Protein AF-Q4SHT1-F1 (afdb_monomer_lite)

Foldseek 3Di:
DDDDDDDDDDDDDDDDDDDDDDDDDDDDDDDDDDCPVDDPPLFPQLFFDFAQFFAFAEKEFEALPQFFQAAPDLLLLLQWDPVCSVVNPVGHLHHDDPVLSVVLRVQSVVVVVVCVVVNHHYHYFADDNQSDWDDDVADITTAGGRQFVQQAWDGHGLEIEGFLWQDPNCNCSCVRCVVVLVVSVVSPGHYYYDPHDPNHCLQFDRVSVVDDQVSLLVCVVVVHERGDVPDFFGTNLQWGGDRQEIEGEDANTGHPNNLVVVQVVSPPRHHYHYWAWSDRHDDGCLLAWNAHDNLEIEGEPVTHIPPCVVVSVVVVHDYDHADQAPQDPPQQQRAADSSLQRSWRHSHSAEIEGEQRRVSRCVVSVVVNHHYDYGHSSSSNSSYHHPNRSMDRRDGDPPLVVVLVVLLVVVVVLCVVVPHDDDAFADDDQVDWDDDPQDIEGAQDLQFVLLQWDADDLETEGEQWQDPNHRCSVVRCVVVVVVSVVVPGHYYYPDHDRNDPVRPQDGDDPVNLVVVCVVCPPQDDRDDKAWQDPRDDDCQLAKADQAQLEIEGEPVTGIPCVVVSVVLVHDYDYQDQAPDDPPQAQPPEDSSLQRNWDHPDNAEIEGEQRRVRRCVVCVVVNHHYDYGHNSSVCNSPHHPNRRDHPSDDPDDDDDSD

Sequence (657 aa):
MLKVSQKVSRAVTGWALRSISSQAAAYSQSATTPQDGAEPVQQECPVCSYNEWDPLEEVIVGCAENAHVPPLTVEVKAVTYQKYWPFYQKYGGQSFPADHLKKAVAEIEEMCNILRHEGVTVRRPEPIDWSVEYKTPDFTSTGMYAAMPRDILLVVGNEIIEAPMAWRSRFFEYRAYRPMIKEYFRKGAKWTTAPKPTMADELYDQTYMDCQHEDRIAMVSEGNFVTTEHELCFDAADFIRAGKDIFAQRSHVTNLLGIEWMRRHLAPDYNVHTISFKDVNPMHIDGTFNIIGPGLVLSNPDRPCQQQIEMFEKAGWTIVKPPTPLIPDDHPMWLSSNWLSMNVLMLDEERVMVEANETTTQKMFERLGIETIKVNIRHANSLGGGFHCWTTDVRRRADHLKKAVAEIEEMCNILRHEGVTVRRPEPIDWSVEYKTPDFTSTGMYAAMPRDILLVVGNEIIEAPMAWRSRFFEYRAYRPLIKEYFRKGAKWTTAPKPTMADELYDQVTNFMGIEWMRRHLAPDYNVHIISFKDPNPMHIDATFNIIGPGLVLSNPDRPCQQIKMFKKAGWTVVKPPTPLIPDDHPLWMSSKWLSMNVLMLDEKRVMVDANESTIQKMFESLGIKTVKVNIRHANSLGGGFHCWTTDVRRRGTLQSYF

Structure (mmCIF, N/CA/C/O backbone):
data_AF-Q4SHT1-F1
#
_entry.id   AF-Q4SHT1-F1
#
loop_
_atom_site.group_PDB
_atom_site.id
_atom_site.type_symbol
_atom_site.label_atom_id
_atom_site.label_alt_id
_atom_site.label_comp_id
_atom_site.label_asym_id
_atom_site.label_entity_id
_atom_site.label_seq_id
_atom_site.pdbx_PDB_ins_code
_atom_site.Cartn_x
_atom_site.Cartn_y
_atom_site.Cartn_z
_atom_site.occupancy
_atom_site.B_iso_or_equiv
_atom_site.auth_seq_id
_atom_site.auth_comp_id
_atom_site.auth_asym_id
_atom_site.auth_atom_id
_atom_site.pdbx_PDB_model_num
ATOM 1 N N . MET A 1 1 ? -23.239 76.315 0.627 1.00 39.53 1 MET A N 1
ATOM 2 C CA . MET A 1 1 ? -22.282 76.229 -0.506 1.00 39.53 1 MET A CA 1
ATOM 3 C C . MET A 1 1 ? -22.952 75.449 -1.638 1.00 39.53 1 MET A C 1
ATOM 5 O O . MET A 1 1 ? -23.831 74.653 -1.331 1.00 39.53 1 MET A O 1
ATOM 9 N N . LEU A 1 2 ? -22.656 75.731 -2.916 1.00 26.64 2 LEU A N 1
ATOM 10 C CA . LEU A 1 2 ? -23.554 75.384 -4.037 1.00 26.64 2 LEU A CA 1
ATOM 11 C C . LEU A 1 2 ? -22.820 75.048 -5.359 1.00 26.64 2 LEU A C 1
ATOM 13 O O . LEU A 1 2 ? -22.189 75.934 -5.913 1.00 26.64 2 LEU A O 1
ATOM 17 N N . LYS A 1 3 ? -23.050 73.819 -5.869 1.00 30.06 3 LYS A N 1
ATOM 18 C CA . LYS A 1 3 ? -23.143 73.355 -7.288 1.00 30.06 3 LYS A CA 1
ATOM 19 C C . LYS A 1 3 ? -22.035 73.669 -8.339 1.00 30.06 3 LYS A C 1
ATOM 21 O O . LYS A 1 3 ? -21.203 74.541 -8.175 1.00 30.06 3 LYS A O 1
ATOM 26 N N . VAL A 1 4 ? -22.180 72.976 -9.492 1.00 29.19 4 VAL A N 1
ATOM 27 C CA . VAL A 1 4 ? -21.547 73.172 -10.832 1.00 29.19 4 VAL A CA 1
ATOM 28 C C . VAL A 1 4 ? -20.177 72.471 -11.022 1.00 29.19 4 VAL A C 1
ATOM 30 O O . VAL A 1 4 ? -19.165 72.986 -10.585 1.00 29.19 4 VAL A O 1
ATOM 33 N N . SER A 1 5 ? -20.137 71.238 -11.574 1.00 28.72 5 SER A N 1
ATOM 34 C CA . SER A 1 5 ? -19.848 70.876 -13.004 1.00 28.72 5 SER A CA 1
ATOM 35 C C . SER A 1 5 ? -18.317 70.667 -13.264 1.00 28.72 5 SER A C 1
ATOM 37 O O . SER A 1 5 ? -17.541 71.065 -12.414 1.00 28.72 5 SER A O 1
ATOM 39 N N . GLN A 1 6 ? -17.763 70.021 -14.315 1.00 30.59 6 GLN A N 1
ATOM 40 C CA . GLN A 1 6 ? -18.250 69.729 -15.678 1.00 30.59 6 GLN A CA 1
ATOM 41 C C . GLN A 1 6 ? -17.348 68.716 -16.484 1.00 30.59 6 GLN A C 1
ATOM 43 O O . GLN A 1 6 ? -16.141 68.899 -16.466 1.00 30.59 6 GLN A O 1
ATOM 48 N N . LYS A 1 7 ? -17.934 67.806 -17.315 1.00 28.64 7 LYS A N 1
ATOM 49 C CA . LYS A 1 7 ? -17.398 67.179 -18.591 1.00 28.64 7 LYS A CA 1
ATOM 50 C C . LYS A 1 7 ? -16.118 66.267 -18.579 1.00 28.64 7 LYS A C 1
ATOM 52 O O . LYS A 1 7 ? -15.346 66.346 -17.642 1.00 28.64 7 LYS A O 1
ATOM 57 N N . VAL A 1 8 ? -15.776 65.426 -19.597 1.00 29.17 8 VAL A N 1
ATOM 58 C CA . VAL A 1 8 ? -16.506 64.693 -20.697 1.00 29.17 8 VAL A CA 1
ATOM 59 C C . VAL A 1 8 ? -15.578 63.734 -21.509 1.00 29.17 8 VAL A C 1
ATOM 61 O O . VAL A 1 8 ? -14.387 64.002 -21.565 1.00 29.17 8 VAL A O 1
ATOM 64 N N . SER A 1 9 ? -16.148 62.765 -22.273 1.00 26.89 9 SER A N 1
ATOM 65 C CA . SER A 1 9 ? -15.597 62.133 -23.524 1.00 26.89 9 SER A CA 1
ATOM 66 C C . SER A 1 9 ? -14.422 61.130 -23.375 1.00 26.89 9 SER A C 1
ATOM 68 O O . SER A 1 9 ? -13.566 61.360 -22.538 1.00 26.89 9 SER A O 1
ATOM 70 N N . ARG A 1 10 ? -14.212 60.042 -24.155 1.00 29.28 10 ARG A N 1
ATOM 71 C CA . ARG A 1 10 ? -14.902 59.191 -25.192 1.00 29.28 10 ARG A CA 1
ATOM 72 C C . ARG A 1 10 ? -13.999 57.928 -25.384 1.00 29.28 10 ARG A C 1
ATOM 74 O O . ARG A 1 10 ? -12.852 57.995 -24.966 1.00 29.28 10 ARG A O 1
ATOM 81 N N . ALA A 1 11 ? -14.315 56.802 -26.043 1.00 27.77 11 ALA A N 1
ATOM 82 C CA . ALA A 1 11 ? -15.523 56.144 -26.596 1.00 27.77 11 ALA A CA 1
ATOM 83 C C . ALA A 1 11 ? -15.229 54.596 -26.572 1.00 27.77 11 ALA A C 1
ATOM 85 O O . ALA A 1 11 ? -14.772 54.178 -25.519 1.00 27.77 11 ALA A O 1
ATOM 86 N N . VAL A 1 12 ? -15.405 53.653 -27.526 1.00 28.02 12 VAL A N 1
ATOM 87 C CA . VAL A 1 12 ? -15.886 53.538 -28.931 1.00 28.02 12 VAL A CA 1
ATOM 88 C C . VAL A 1 12 ? -16.446 52.101 -29.131 1.00 28.02 12 VAL A C 1
ATOM 90 O O . VAL A 1 12 ? -15.746 51.165 -28.780 1.00 28.02 12 VAL A O 1
ATOM 93 N N . THR A 1 13 ? -17.641 51.940 -29.737 1.00 28.95 13 THR A N 1
ATOM 94 C CA . THR A 1 13 ? -18.278 50.688 -30.278 1.00 28.95 13 THR A CA 1
ATOM 95 C C . THR A 1 13 ? -18.380 49.402 -29.413 1.00 28.95 13 THR A C 1
ATOM 97 O O . THR A 1 13 ? -17.469 49.046 -28.690 1.00 28.95 13 THR A O 1
ATOM 100 N N . GLY A 1 14 ? -19.440 48.583 -29.509 1.00 25.70 14 GLY A N 1
ATOM 101 C CA . GLY A 1 14 ? -20.730 48.790 -30.187 1.00 25.70 14 GLY A CA 1
ATOM 102 C C . GLY A 1 14 ? -21.497 47.502 -30.551 1.00 25.70 14 GLY A C 1
ATOM 103 O O . GLY A 1 14 ? -20.909 46.599 -31.124 1.00 25.70 14 GLY A O 1
ATOM 104 N N . TRP A 1 15 ? -22.824 47.527 -30.331 1.00 23.81 15 TRP A N 1
ATOM 105 C CA . TRP A 1 15 ? -23.885 46.698 -30.957 1.00 23.81 15 TRP A CA 1
ATOM 106 C C . TRP A 1 15 ? -23.901 45.167 -30.675 1.00 23.81 15 TRP A C 1
ATOM 108 O O . TRP A 1 15 ? -22.867 44.560 -30.454 1.00 23.81 15 TRP A O 1
ATOM 118 N N . ALA A 1 16 ? -25.017 44.429 -30.817 1.00 26.12 16 ALA A N 1
ATOM 119 C CA . ALA A 1 16 ? -26.395 44.564 -30.288 1.00 26.12 16 ALA A CA 1
ATOM 120 C C . ALA A 1 16 ? -27.320 43.496 -30.930 1.00 26.12 16 ALA A C 1
ATOM 122 O O . ALA A 1 16 ? -27.457 43.492 -32.147 1.00 26.12 16 ALA A O 1
ATOM 123 N N . LEU A 1 17 ? -28.034 42.686 -30.132 1.00 26.00 17 LEU A N 1
ATOM 124 C CA . LEU A 1 17 ? -29.238 41.902 -30.502 1.00 26.00 17 LEU A CA 1
ATOM 125 C C . LEU A 1 17 ? -29.950 41.514 -29.184 1.00 26.00 17 LEU A C 1
ATOM 127 O O . LEU A 1 17 ? -29.351 40.856 -28.346 1.00 26.00 17 LEU A O 1
ATOM 131 N N . ARG A 1 18 ? -31.080 42.129 -28.804 1.00 25.56 18 ARG A N 1
ATOM 132 C CA . ARG A 1 18 ? -32.473 41.955 -29.285 1.00 25.56 18 ARG A CA 1
ATOM 133 C C . ARG A 1 18 ? -33.123 40.623 -28.880 1.00 25.56 18 ARG A C 1
ATOM 135 O O . ARG A 1 18 ? -32.848 39.585 -29.465 1.00 25.56 18 ARG A O 1
ATOM 142 N N . SER A 1 19 ? -34.069 40.719 -27.948 1.00 30.50 19 SER A N 1
ATOM 143 C CA . SER A 1 19 ? -35.105 39.727 -27.640 1.00 30.50 19 SER A CA 1
ATOM 144 C C . SER A 1 19 ? -36.434 40.073 -28.334 1.00 30.50 19 SER A C 1
ATOM 146 O O . SER A 1 19 ? -36.626 41.224 -28.723 1.00 30.50 19 SER A O 1
ATOM 148 N N . ILE A 1 20 ? -37.319 39.073 -28.478 1.00 27.19 20 ILE A N 1
ATOM 149 C CA . ILE A 1 20 ? -38.789 39.081 -28.720 1.00 27.19 20 ILE A CA 1
ATOM 150 C C . ILE A 1 20 ? -39.140 37.593 -29.003 1.00 27.19 20 ILE A C 1
ATOM 152 O O . ILE A 1 20 ? -38.458 36.968 -29.805 1.00 27.19 20 ILE A O 1
ATOM 156 N N . SER A 1 21 ? -39.939 36.884 -28.188 1.00 26.69 21 SER A N 1
ATOM 157 C CA . SER A 1 21 ? -41.417 36.927 -28.086 1.00 26.69 21 SER A CA 1
ATOM 158 C C . SER A 1 21 ? -42.109 36.505 -29.400 1.00 26.69 21 SER A C 1
ATOM 160 O O . SER A 1 21 ? -41.773 37.028 -30.450 1.00 26.69 21 SER A O 1
ATOM 162 N N . SER A 1 22 ? -43.096 35.604 -29.452 1.00 27.53 22 SER A N 1
ATOM 163 C CA . SER A 1 22 ? -43.749 34.735 -28.450 1.00 27.53 22 SER A CA 1
ATOM 164 C C . SER A 1 22 ? -44.587 33.671 -29.188 1.00 27.53 22 SER A C 1
ATOM 166 O O . SER A 1 22 ? -44.797 33.813 -30.389 1.00 27.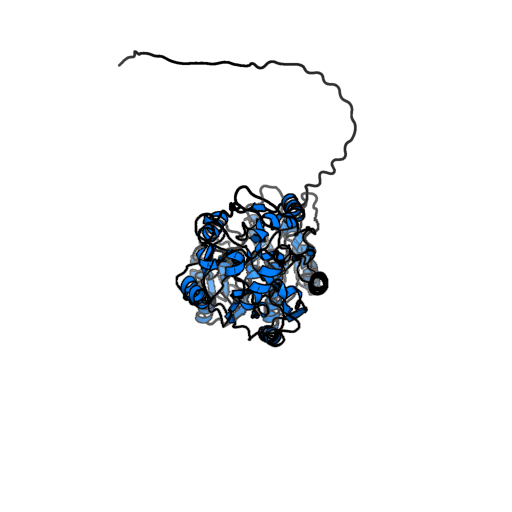53 22 SER A O 1
ATOM 168 N N . GLN A 1 23 ? -45.113 32.660 -28.482 1.00 26.78 23 GLN A N 1
ATOM 169 C CA . GLN A 1 23 ? -46.549 32.297 -28.478 1.00 26.78 23 GLN A CA 1
ATOM 170 C C . GLN A 1 23 ? -46.803 31.073 -27.582 1.00 26.78 23 GLN A C 1
ATOM 172 O O . GLN A 1 23 ? -45.878 30.336 -27.250 1.00 26.78 23 GLN A O 1
ATOM 177 N N . ALA A 1 24 ? -48.057 30.880 -27.168 1.00 30.06 24 ALA A N 1
ATOM 178 C CA . ALA A 1 24 ? -48.489 29.764 -26.333 1.00 30.06 24 ALA A CA 1
ATOM 179 C C . ALA A 1 24 ? -49.695 29.056 -26.960 1.00 30.06 24 ALA A C 1
ATOM 181 O O . ALA A 1 24 ? -50.610 29.708 -27.459 1.00 30.06 24 ALA A O 1
ATOM 182 N N . ALA A 1 25 ? -49.714 27.729 -26.868 1.00 27.02 25 ALA A N 1
ATOM 183 C CA . ALA A 1 25 ? -50.887 26.898 -27.095 1.00 27.02 25 ALA A CA 1
ATOM 184 C C . ALA A 1 25 ? -50.797 25.691 -26.156 1.00 27.02 25 ALA A C 1
ATOM 186 O O . ALA A 1 25 ? -49.750 25.053 -26.070 1.00 27.02 25 ALA A O 1
ATOM 187 N N . ALA A 1 26 ? -51.879 25.393 -25.439 1.00 32.94 26 ALA A N 1
ATOM 188 C CA . ALA A 1 26 ? -51.956 24.257 -24.531 1.00 32.94 26 ALA A CA 1
ATOM 189 C C . ALA A 1 26 ? -53.084 23.326 -24.974 1.00 32.94 26 ALA A C 1
ATOM 191 O O . ALA A 1 26 ? -54.206 23.784 -25.164 1.00 32.94 26 ALA A O 1
ATOM 192 N N . TYR A 1 27 ? -52.790 22.032 -25.079 1.00 24.11 27 TYR A N 1
ATOM 193 C CA . TYR A 1 27 ? -53.777 20.958 -24.998 1.00 24.11 27 TYR A CA 1
ATOM 194 C C . TYR A 1 27 ? -53.119 19.721 -24.390 1.00 24.11 27 TYR A C 1
ATOM 196 O O . TYR A 1 27 ? -51.924 19.490 -24.569 1.00 24.11 27 TYR A O 1
ATOM 204 N N . SER A 1 28 ? -53.892 18.957 -23.625 1.00 29.14 28 SER A N 1
ATOM 205 C CA . SER A 1 28 ? -53.423 17.813 -22.848 1.00 29.14 28 SER A CA 1
ATOM 206 C C . SER A 1 28 ? -53.839 16.485 -23.476 1.00 29.14 28 SER A C 1
ATOM 208 O O . SER A 1 28 ? -54.955 16.358 -23.974 1.00 29.14 28 SER A O 1
ATOM 210 N N . GLN A 1 29 ? -52.977 15.472 -23.358 1.00 25.88 29 GLN A N 1
ATOM 211 C CA . GLN A 1 29 ? -53.379 14.081 -23.123 1.00 25.88 29 GLN A CA 1
ATOM 212 C C . GLN A 1 29 ? -52.194 13.249 -22.608 1.00 25.88 29 GLN A C 1
ATOM 214 O O . GLN A 1 29 ? -51.040 13.658 -22.711 1.00 25.88 29 GLN A O 1
ATOM 219 N N . SER A 1 30 ? -52.500 12.124 -21.964 1.00 31.44 30 SER A N 1
ATOM 220 C CA . SER A 1 30 ? -51.576 11.358 -21.121 1.00 31.44 30 SER A CA 1
ATOM 221 C C . SER A 1 30 ? -51.024 10.105 -21.801 1.00 31.44 30 SER A C 1
ATOM 223 O O . SER A 1 30 ? -51.802 9.305 -22.321 1.00 31.44 30 SER A O 1
ATOM 225 N N . ALA A 1 31 ? -49.723 9.855 -21.653 1.00 24.23 31 ALA A N 1
ATOM 226 C CA . ALA A 1 31 ? -49.126 8.527 -21.797 1.00 24.23 31 ALA A CA 1
ATOM 227 C C . ALA A 1 31 ? -48.025 8.335 -20.739 1.00 24.23 31 ALA A C 1
ATOM 229 O O . ALA A 1 31 ? -47.281 9.262 -20.431 1.00 24.23 31 ALA A O 1
ATOM 230 N N . THR A 1 32 ? -47.980 7.147 -20.143 1.00 30.44 32 THR A N 1
ATOM 231 C CA . THR A 1 32 ? -47.138 6.784 -18.992 1.00 30.44 32 THR A CA 1
ATOM 232 C C . THR A 1 32 ? -45.660 6.598 -19.336 1.00 30.44 32 THR A C 1
ATOM 234 O O . THR A 1 32 ? -45.346 5.904 -20.302 1.00 30.44 32 THR A O 1
ATOM 237 N N . THR A 1 33 ? -44.778 7.041 -18.438 1.00 25.72 33 THR A N 1
ATOM 238 C CA . THR A 1 33 ? -43.377 6.592 -18.351 1.00 25.72 33 THR A CA 1
ATOM 239 C C . THR A 1 33 ? -43.114 6.104 -16.919 1.00 25.72 33 THR A C 1
ATOM 241 O O . THR A 1 33 ? -43.527 6.803 -15.991 1.00 25.72 33 THR A O 1
ATOM 244 N N . PRO A 1 34 ? -42.459 4.949 -16.687 1.00 28.19 34 PRO A N 1
ATOM 245 C CA . PRO A 1 34 ? -42.097 4.523 -15.335 1.00 28.19 34 PRO A CA 1
ATOM 246 C C . PRO A 1 34 ? -41.044 5.457 -14.727 1.00 28.19 34 PRO A C 1
ATOM 248 O O . PRO A 1 34 ? -40.026 5.734 -15.361 1.00 28.19 34 PRO A O 1
ATOM 251 N N . GLN A 1 35 ? -41.260 5.912 -13.492 1.00 29.83 35 GLN A N 1
ATOM 252 C CA . GLN A 1 35 ? -40.208 6.538 -12.687 1.00 29.83 35 GLN A CA 1
ATOM 253 C C . GLN A 1 35 ? -39.487 5.475 -11.851 1.00 29.83 35 GLN A C 1
ATOM 255 O O . GLN A 1 35 ? -39.611 5.459 -10.628 1.00 29.83 35 GLN A O 1
ATOM 260 N N . ASP A 1 36 ? -38.678 4.634 -12.500 1.00 33.38 36 ASP A N 1
ATOM 261 C CA . ASP A 1 36 ? -37.619 3.882 -11.811 1.00 33.38 36 ASP A CA 1
ATOM 262 C C . ASP A 1 36 ? -36.454 4.836 -11.491 1.00 33.38 36 ASP A C 1
ATOM 264 O O . ASP A 1 36 ? -35.340 4.734 -12.000 1.00 33.38 36 ASP A O 1
ATOM 268 N N . GLY A 1 37 ? -36.760 5.835 -10.660 1.00 31.06 37 GLY A N 1
ATOM 269 C CA . GLY A 1 37 ? -35.843 6.855 -10.162 1.00 31.06 37 GLY A CA 1
ATOM 270 C C . GLY A 1 37 ? -35.002 6.343 -8.999 1.00 31.06 37 GLY A C 1
ATOM 271 O O . GLY A 1 37 ? -34.967 6.977 -7.949 1.00 31.06 37 GLY A O 1
ATOM 272 N N . ALA A 1 38 ? -34.353 5.190 -9.168 1.00 30.11 38 ALA A N 1
ATOM 273 C CA . ALA A 1 38 ? -33.286 4.787 -8.266 1.00 30.11 38 ALA A CA 1
ATOM 274 C C . ALA A 1 38 ? -32.095 5.728 -8.493 1.00 30.11 38 ALA A C 1
ATOM 276 O O . ALA A 1 38 ? -31.523 5.749 -9.586 1.00 30.11 38 ALA A O 1
ATOM 277 N N . GLU A 1 39 ? -31.724 6.516 -7.482 1.00 30.53 39 GLU A N 1
ATOM 278 C CA . GLU A 1 39 ? -30.455 7.242 -7.530 1.00 30.53 39 GLU A CA 1
ATOM 279 C C . GLU A 1 39 ? -29.313 6.226 -7.698 1.00 30.53 39 GLU A C 1
ATOM 281 O O . GLU A 1 39 ? -29.343 5.161 -7.069 1.00 30.53 39 GLU A O 1
ATOM 286 N N . PRO A 1 40 ? -28.320 6.496 -8.566 1.00 30.58 40 PRO A N 1
ATOM 287 C CA . PRO A 1 40 ? -27.229 5.562 -8.778 1.00 30.58 40 PRO A CA 1
ATOM 288 C C . PRO A 1 40 ? -26.440 5.424 -7.477 1.00 30.58 40 PRO A C 1
ATOM 290 O O . PRO A 1 40 ? -25.770 6.367 -7.054 1.00 30.58 40 PRO A O 1
ATOM 293 N N . VAL A 1 41 ? -26.520 4.238 -6.859 1.00 33.50 41 VAL A N 1
ATOM 294 C CA . VAL A 1 41 ? -25.712 3.859 -5.692 1.00 33.50 41 VAL A CA 1
ATOM 295 C C . VAL A 1 41 ? -24.272 4.264 -5.975 1.00 33.50 41 VAL A C 1
ATOM 297 O O . VAL A 1 41 ? -23.710 3.853 -6.992 1.00 33.50 41 VAL A O 1
ATOM 300 N N . GLN A 1 42 ? -23.716 5.116 -5.112 1.00 38.38 42 GLN A N 1
ATOM 301 C CA . GLN A 1 42 ? -22.453 5.802 -5.354 1.00 38.38 42 GLN A CA 1
ATOM 302 C C . GLN A 1 42 ? -21.312 4.780 -5.412 1.00 38.38 42 GLN A C 1
ATOM 304 O O . GLN A 1 42 ? -20.769 4.375 -4.388 1.00 38.38 42 GLN A O 1
ATOM 309 N N . GLN A 1 43 ? -21.011 4.312 -6.625 1.00 51.31 43 GLN A N 1
ATOM 310 C CA . GLN A 1 43 ? -20.100 3.199 -6.849 1.00 51.31 43 GLN A CA 1
ATOM 311 C C . GLN A 1 43 ? -18.699 3.581 -6.372 1.00 51.31 43 GLN A C 1
ATOM 313 O O . GLN A 1 43 ? -18.127 4.562 -6.850 1.00 51.31 43 GLN A O 1
ATOM 318 N N . GLU A 1 44 ? -18.161 2.809 -5.426 1.00 74.69 44 GLU A N 1
ATOM 319 C CA . GLU A 1 44 ? -16.820 3.043 -4.898 1.00 74.69 44 GLU A CA 1
ATOM 320 C C . GLU A 1 44 ? -15.788 3.014 -6.029 1.00 74.69 44 GLU A C 1
ATOM 322 O O . GLU A 1 44 ? -15.854 2.194 -6.952 1.00 74.69 44 GLU A O 1
ATOM 327 N N . CYS A 1 45 ? -14.836 3.946 -5.965 1.00 88.62 45 CYS A N 1
ATOM 328 C CA . CYS A 1 45 ? -13.813 4.083 -6.987 1.00 88.62 45 CYS A CA 1
ATOM 329 C C . CYS A 1 45 ? -12.973 2.793 -7.053 1.00 88.62 45 CYS A C 1
ATOM 331 O O . CYS A 1 45 ? -12.406 2.387 -6.037 1.00 88.62 45 CYS A O 1
ATOM 333 N N . PRO A 1 46 ? -12.836 2.146 -8.228 1.00 91.75 46 PRO A N 1
ATOM 334 C CA . PRO A 1 46 ? -12.120 0.875 -8.338 1.00 91.75 46 PRO A CA 1
ATOM 335 C C . PRO A 1 46 ? -10.613 1.022 -8.104 1.00 91.75 46 PRO A C 1
ATOM 337 O O . PRO A 1 46 ? -9.958 0.019 -7.840 1.00 91.75 46 PRO A O 1
ATOM 340 N N . VAL A 1 47 ? -10.083 2.246 -8.200 1.00 97.25 47 VAL A N 1
ATOM 341 C CA . VAL A 1 47 ? -8.709 2.615 -7.844 1.00 97.25 47 VAL A CA 1
ATOM 342 C C . VAL A 1 47 ? -8.725 3.194 -6.432 1.00 97.25 47 VAL A C 1
ATOM 344 O O . VAL A 1 47 ? -9.380 4.211 -6.202 1.00 97.25 47 VAL A O 1
ATOM 347 N N . CYS A 1 48 ? -8.032 2.552 -5.493 1.00 95.81 48 CYS A N 1
ATOM 348 C CA . CYS A 1 48 ? -7.854 3.047 -4.127 1.00 95.81 48 CYS A CA 1
ATOM 349 C C . CYS A 1 48 ? -6.670 2.325 -3.460 1.00 95.81 48 CYS A C 1
ATOM 351 O O . CYS A 1 48 ? -6.840 1.223 -2.944 1.00 95.81 48 CYS A O 1
ATOM 353 N N . SER A 1 49 ? -5.461 2.892 -3.496 1.00 97.12 49 SER A N 1
ATOM 354 C CA . SER A 1 49 ? -4.294 2.314 -2.804 1.00 97.12 49 SER A CA 1
ATOM 355 C C . SER A 1 49 ? -3.349 3.398 -2.272 1.00 97.12 49 SER A C 1
ATOM 357 O O . SER A 1 49 ? -2.996 4.333 -2.990 1.00 97.12 49 SER A O 1
ATOM 359 N N . TYR A 1 50 ? -2.945 3.275 -1.003 1.00 95.75 50 TYR A N 1
ATOM 360 C CA . TYR A 1 50 ? -2.171 4.289 -0.264 1.00 95.75 50 TYR A CA 1
ATOM 361 C C . TYR A 1 50 ? -0.780 3.812 0.191 1.00 95.75 50 TYR A C 1
ATOM 363 O O . TYR A 1 50 ? 0.051 4.624 0.591 1.00 95.75 50 TYR A O 1
ATOM 371 N N . ASN A 1 51 ? -0.524 2.507 0.190 1.00 97.25 51 ASN A N 1
ATOM 372 C CA . ASN A 1 51 ? 0.697 1.881 0.697 1.00 97.25 51 ASN A CA 1
ATOM 373 C C . ASN A 1 51 ? 0.881 0.507 0.034 1.00 97.25 51 ASN A C 1
ATOM 375 O O . ASN A 1 51 ? 0.003 0.054 -0.697 1.00 97.25 51 ASN A O 1
ATOM 379 N N . GLU A 1 52 ? 2.002 -0.163 0.293 1.00 98.31 52 GLU A N 1
ATOM 380 C CA . GLU A 1 52 ? 2.319 -1.441 -0.358 1.00 98.31 52 GLU A CA 1
ATOM 381 C C . GLU A 1 52 ? 1.771 -2.694 0.366 1.00 98.31 52 GLU A C 1
ATOM 383 O O . GLU A 1 52 ? 2.044 -3.803 -0.091 1.00 98.31 52 GLU A O 1
ATOM 388 N N . TRP A 1 53 ? 1.018 -2.566 1.472 1.00 97.62 53 TRP A N 1
ATOM 389 C CA . TRP A 1 53 ? 0.720 -3.690 2.386 1.00 97.62 53 TRP A CA 1
ATOM 390 C C . TRP A 1 53 ? -0.732 -3.826 2.876 1.00 97.62 53 TRP A C 1
ATOM 392 O O . TRP A 1 53 ? -1.065 -4.864 3.439 1.00 97.62 53 TRP A O 1
ATOM 402 N N . ASP A 1 54 ? -1.618 -2.840 2.698 1.00 95.44 54 ASP A N 1
ATOM 403 C CA . ASP A 1 54 ? -3.041 -3.010 3.032 1.00 95.44 54 ASP A CA 1
ATOM 404 C C . ASP A 1 54 ? -3.663 -4.145 2.177 1.00 95.44 54 ASP A C 1
ATOM 406 O O . ASP A 1 54 ? -3.248 -4.339 1.028 1.00 95.44 54 ASP A O 1
ATOM 410 N N . PRO A 1 55 ? -4.669 -4.886 2.680 1.00 96.25 55 PRO A N 1
ATOM 411 C CA . PRO A 1 55 ? -5.276 -6.022 1.986 1.00 96.25 55 PRO A CA 1
ATOM 412 C C . PRO A 1 55 ? -5.670 -5.784 0.520 1.00 96.25 55 PRO A C 1
ATOM 414 O O . PRO A 1 55 ? -6.595 -5.028 0.220 1.00 96.25 55 PRO A O 1
ATOM 417 N N . LEU A 1 56 ? -4.979 -6.478 -0.384 1.00 98.44 56 LEU A N 1
ATOM 418 C CA . LEU A 1 56 ? -5.063 -6.364 -1.838 1.00 98.44 56 LEU A CA 1
ATOM 419 C C . LEU A 1 56 ? -6.390 -6.906 -2.397 1.00 98.44 56 LEU A C 1
ATOM 421 O O . LEU A 1 56 ? -6.819 -8.004 -2.050 1.00 98.44 56 LEU A O 1
ATOM 425 N N . GLU A 1 57 ? -7.020 -6.152 -3.303 1.00 97.69 57 GLU A N 1
ATOM 426 C CA . GLU A 1 57 ? -8.302 -6.513 -3.932 1.00 97.69 57 GLU A CA 1
ATOM 427 C C . GLU A 1 57 ? -8.284 -6.486 -5.466 1.00 97.69 57 GLU A C 1
ATOM 429 O O . GLU A 1 57 ? -8.982 -7.279 -6.099 1.00 97.69 57 GLU A O 1
ATOM 434 N N . GLU A 1 58 ? -7.515 -5.585 -6.085 1.00 98.69 58 GLU A N 1
ATOM 435 C CA . GLU A 1 58 ? -7.337 -5.536 -7.542 1.00 98.69 58 GLU A CA 1
ATOM 436 C C . GLU A 1 58 ? -5.899 -5.157 -7.901 1.00 98.69 58 GLU A C 1
ATOM 438 O O . GLU A 1 58 ? -5.320 -4.240 -7.315 1.00 98.69 58 GLU A O 1
ATOM 443 N N . VAL A 1 59 ? -5.323 -5.877 -8.866 1.00 98.88 59 VAL A N 1
ATOM 444 C CA . VAL A 1 59 ? -3.916 -5.775 -9.266 1.00 98.88 59 VAL A CA 1
ATOM 445 C C . VAL A 1 59 ? -3.772 -5.926 -10.780 1.00 98.88 59 VAL A C 1
ATOM 447 O O . VAL A 1 59 ? -4.424 -6.766 -11.404 1.00 98.88 59 VAL A O 1
ATOM 450 N N . ILE A 1 60 ? -2.902 -5.119 -11.380 1.00 98.88 60 ILE A N 1
ATOM 451 C CA . ILE A 1 60 ? -2.420 -5.304 -12.751 1.00 98.88 60 ILE A CA 1
ATOM 452 C C . ILE A 1 60 ? -1.193 -6.204 -12.676 1.00 98.88 60 ILE A C 1
ATOM 454 O O . ILE A 1 60 ? -0.281 -5.892 -11.920 1.00 98.88 60 ILE A O 1
ATOM 458 N N . VAL A 1 61 ? -1.152 -7.279 -13.461 1.00 98.88 61 VAL A N 1
ATOM 459 C CA . VAL A 1 61 ? 0.032 -8.130 -13.660 1.00 98.88 61 VAL A CA 1
ATOM 460 C C . VAL A 1 61 ? 0.505 -7.963 -15.106 1.00 98.88 61 VAL A C 1
ATOM 462 O O . VAL A 1 61 ? -0.322 -7.850 -16.012 1.00 98.88 61 VAL A O 1
ATOM 465 N N . GLY A 1 62 ? 1.816 -7.918 -15.337 1.00 98.38 62 GLY A N 1
ATOM 466 C CA . GLY A 1 62 ? 2.388 -7.729 -16.674 1.00 98.38 62 GLY A CA 1
ATOM 467 C C . GLY A 1 62 ? 2.188 -8.889 -17.660 1.00 98.38 62 GLY A C 1
ATOM 468 O O . GLY A 1 62 ? 1.551 -9.904 -17.369 1.00 98.38 62 GLY A O 1
ATOM 469 N N . CYS A 1 63 ? 2.760 -8.725 -18.853 1.00 96.12 63 CYS A N 1
ATOM 470 C CA . CYS A 1 63 ? 2.778 -9.705 -19.943 1.00 96.12 63 CYS A CA 1
ATOM 471 C C . CYS A 1 63 ? 4.201 -9.835 -20.519 1.00 96.12 63 CYS A C 1
ATOM 473 O O . CYS A 1 63 ? 4.870 -8.831 -20.774 1.00 96.12 63 CYS A O 1
ATOM 475 N N . ALA A 1 64 ? 4.662 -11.073 -20.728 1.00 95.94 64 ALA A N 1
ATOM 476 C CA . ALA A 1 64 ? 5.982 -11.390 -21.297 1.00 95.94 64 ALA A CA 1
ATOM 477 C C . ALA A 1 64 ? 5.941 -11.555 -22.833 1.00 95.94 64 ALA A C 1
ATOM 479 O O . ALA A 1 64 ? 6.973 -11.664 -23.500 1.00 95.94 64 ALA A O 1
ATOM 480 N N . GLU A 1 65 ? 4.735 -11.598 -23.392 1.00 93.38 65 GLU A N 1
ATOM 481 C CA . GLU A 1 65 ? 4.428 -11.763 -24.802 1.00 93.38 65 GLU A CA 1
ATOM 482 C C . GLU A 1 65 ? 5.083 -10.677 -25.661 1.00 93.38 65 GLU A C 1
ATOM 484 O O . GLU A 1 65 ? 5.041 -9.485 -25.353 1.00 93.38 65 GLU A O 1
ATOM 489 N N . ASN A 1 66 ? 5.671 -11.109 -26.779 1.00 94.25 66 ASN A N 1
ATOM 490 C CA . ASN A 1 66 ? 6.355 -10.264 -27.757 1.00 94.25 66 ASN A CA 1
ATOM 491 C C . ASN A 1 66 ? 7.485 -9.387 -27.183 1.00 94.25 66 ASN A C 1
ATOM 493 O O . ASN A 1 66 ? 7.866 -8.424 -27.844 1.00 94.25 66 ASN A O 1
ATOM 497 N N . ALA A 1 67 ? 8.030 -9.670 -25.995 1.00 97.38 67 ALA A N 1
ATOM 498 C CA . ALA A 1 67 ? 9.091 -8.846 -25.414 1.00 97.38 67 ALA A CA 1
ATOM 499 C C . ALA A 1 67 ? 10.318 -8.750 -26.345 1.00 97.38 67 ALA A C 1
ATOM 501 O O . ALA A 1 67 ? 10.805 -9.757 -26.877 1.00 97.38 67 ALA A O 1
ATOM 502 N N . HIS A 1 68 ? 10.816 -7.528 -26.530 1.00 97.44 68 HIS A N 1
ATOM 503 C CA . HIS A 1 68 ? 11.953 -7.179 -27.376 1.00 97.44 68 HIS A CA 1
ATOM 504 C C . HIS A 1 68 ? 13.122 -6.641 -26.558 1.00 97.44 68 HIS A C 1
ATOM 506 O O . HIS A 1 68 ? 12.953 -5.888 -25.598 1.00 97.44 68 HIS A O 1
ATOM 512 N N . VAL A 1 69 ? 14.326 -7.050 -26.955 1.00 98.50 69 VAL A N 1
ATOM 513 C CA . VAL A 1 69 ? 15.578 -6.554 -26.396 1.00 98.50 69 VAL A CA 1
ATOM 514 C C . VAL A 1 69 ? 15.728 -5.097 -26.845 1.00 98.50 69 VAL A C 1
ATOM 516 O O . VAL A 1 69 ? 15.750 -4.845 -28.054 1.00 98.50 69 VAL A O 1
ATOM 519 N N . PRO A 1 70 ? 15.831 -4.122 -25.926 1.00 97.81 70 PRO A N 1
ATOM 520 C CA . PRO A 1 70 ? 16.011 -2.729 -26.310 1.00 97.81 70 PRO A CA 1
ATOM 521 C C . PRO A 1 70 ? 17.346 -2.542 -27.059 1.00 97.81 70 PRO A C 1
ATOM 523 O O . PRO A 1 70 ? 18.323 -3.236 -26.752 1.00 97.81 70 PRO A O 1
ATOM 526 N N . PRO A 1 71 ? 17.427 -1.613 -28.030 1.00 97.69 71 PRO A N 1
ATOM 527 C CA . PRO A 1 71 ? 18.698 -1.198 -28.619 1.00 97.69 71 PRO A CA 1
ATOM 528 C C . PRO A 1 71 ? 19.702 -0.766 -27.539 1.00 97.69 71 PRO A C 1
ATOM 530 O O . PRO A 1 71 ? 19.309 -0.180 -26.533 1.00 97.69 71 PRO A O 1
ATOM 533 N N . LEU A 1 72 ? 21.001 -1.028 -27.737 1.00 96.56 72 LEU A N 1
ATOM 534 C CA . LEU A 1 72 ? 22.042 -0.649 -26.771 1.00 96.56 72 LEU A CA 1
ATOM 535 C C . LEU A 1 72 ? 22.400 0.845 -26.879 1.00 96.56 72 LEU A C 1
ATOM 537 O O . LEU A 1 72 ? 23.478 1.211 -27.347 1.00 96.56 72 LEU A O 1
ATOM 541 N N . THR A 1 73 ? 21.466 1.697 -26.466 1.00 96.62 73 THR A N 1
ATOM 542 C CA . THR A 1 73 ? 21.652 3.139 -26.261 1.00 96.62 73 THR A CA 1
ATOM 543 C C . THR A 1 73 ? 22.338 3.423 -24.916 1.00 96.62 73 THR A C 1
ATOM 545 O O . THR A 1 73 ? 22.581 2.508 -24.122 1.00 96.62 73 THR A O 1
ATOM 548 N N . VAL A 1 74 ? 22.717 4.680 -24.664 1.00 95.94 74 VAL A N 1
ATOM 549 C CA . VAL A 1 74 ? 23.539 5.053 -23.498 1.00 95.94 74 VAL A CA 1
ATOM 550 C C . VAL A 1 74 ? 22.824 4.795 -22.167 1.00 95.94 74 VAL A C 1
ATOM 552 O O . VAL A 1 74 ? 23.439 4.276 -21.237 1.00 95.94 74 VAL A O 1
ATOM 555 N N . GLU A 1 75 ? 21.516 5.045 -22.092 1.00 95.94 75 GLU A N 1
ATOM 556 C CA . GLU A 1 75 ? 20.685 4.813 -20.909 1.00 95.94 75 GLU A CA 1
ATOM 557 C C . GLU A 1 75 ? 20.509 3.316 -20.609 1.00 95.94 75 GLU A C 1
ATOM 559 O O . GLU A 1 75 ? 20.647 2.887 -19.462 1.00 95.94 75 GLU A O 1
ATOM 564 N N . VAL A 1 76 ? 20.347 2.492 -21.652 1.00 95.94 76 VAL A N 1
ATOM 565 C CA . VAL A 1 76 ? 20.324 1.023 -21.541 1.00 95.94 76 VAL A CA 1
ATOM 566 C C . VAL A 1 76 ? 21.697 0.499 -21.112 1.00 95.94 76 VAL A C 1
ATOM 568 O O . VAL A 1 76 ? 21.797 -0.391 -20.265 1.00 95.94 76 VAL A O 1
ATOM 571 N N . LYS A 1 77 ? 22.788 1.060 -21.651 1.00 93.81 77 LYS A N 1
ATOM 572 C CA . LYS A 1 77 ? 24.155 0.675 -21.278 1.00 93.81 77 LYS A CA 1
ATOM 573 C C . LYS A 1 77 ? 24.509 1.103 -19.852 1.00 93.81 77 LYS A C 1
ATOM 575 O O . LYS A 1 77 ? 25.308 0.416 -19.215 1.00 93.81 77 LYS A O 1
ATOM 580 N N . ALA A 1 78 ? 23.968 2.210 -19.343 1.00 91.94 78 ALA A N 1
ATOM 581 C CA . ALA A 1 78 ? 24.258 2.734 -18.006 1.00 91.94 78 ALA A CA 1
ATOM 582 C C . ALA A 1 78 ? 23.795 1.788 -16.885 1.00 91.94 78 ALA A C 1
ATOM 584 O O . ALA A 1 78 ? 24.548 1.547 -15.946 1.00 91.94 78 ALA A O 1
ATOM 585 N N . VAL A 1 79 ? 22.606 1.195 -17.019 1.00 91.12 79 VAL A N 1
ATOM 586 C CA . VAL A 1 79 ? 22.007 0.325 -15.988 1.00 91.12 79 VAL A CA 1
ATOM 587 C C . VAL A 1 79 ? 22.312 -1.171 -16.149 1.00 91.12 79 VAL A C 1
ATOM 589 O O . VAL A 1 79 ? 22.164 -1.938 -15.200 1.00 91.12 79 VAL A O 1
ATOM 592 N N . THR A 1 80 ? 22.720 -1.621 -17.341 1.00 91.94 80 THR A N 1
ATOM 593 C CA . THR A 1 80 ? 22.951 -3.048 -17.621 1.00 91.94 80 THR A CA 1
ATOM 594 C C . THR A 1 80 ? 24.367 -3.483 -17.252 1.00 91.94 80 THR A C 1
ATOM 596 O O . THR A 1 80 ? 25.351 -2.802 -17.551 1.00 91.94 80 THR A O 1
ATOM 599 N N . TYR A 1 81 ? 24.494 -4.671 -16.651 1.00 90.12 81 TYR A N 1
ATOM 600 C CA . TYR A 1 81 ? 25.798 -5.258 -16.341 1.00 90.12 81 TYR A CA 1
ATOM 601 C C . TYR A 1 81 ? 26.620 -5.541 -17.606 1.00 90.12 81 TYR A C 1
ATOM 603 O O . TYR A 1 81 ? 26.126 -6.120 -18.576 1.00 90.12 81 TYR A O 1
ATOM 611 N N . GLN A 1 82 ? 27.922 -5.243 -17.541 1.00 90.12 82 GLN A N 1
ATOM 612 C CA . GLN A 1 82 ? 28.880 -5.403 -18.643 1.00 90.12 82 GLN A CA 1
ATOM 613 C C . GLN A 1 82 ? 28.900 -6.817 -19.254 1.00 90.12 82 GLN A C 1
ATOM 615 O O . GLN A 1 82 ? 29.088 -6.952 -20.464 1.00 90.12 82 GLN A O 1
ATOM 620 N N . LYS A 1 83 ? 28.609 -7.868 -18.463 1.00 91.94 83 LYS A N 1
ATOM 621 C CA . LYS A 1 83 ? 28.486 -9.256 -18.957 1.00 91.94 83 LYS A CA 1
ATOM 622 C C . LYS A 1 83 ? 27.368 -9.461 -19.997 1.00 91.94 83 LYS A C 1
ATOM 624 O O . LYS A 1 83 ? 27.427 -10.429 -20.749 1.00 91.94 83 LYS A O 1
ATOM 629 N N . TYR A 1 84 ? 26.393 -8.550 -20.085 1.00 95.12 84 TYR A N 1
ATOM 630 C CA . TYR A 1 84 ? 25.279 -8.618 -21.039 1.00 95.12 84 TYR A CA 1
ATOM 631 C C . TYR A 1 84 ? 25.326 -7.570 -22.159 1.00 95.12 84 TYR A C 1
ATOM 633 O O . TYR A 1 84 ? 24.543 -7.691 -23.099 1.00 95.12 84 TYR A O 1
ATOM 641 N N . TRP A 1 85 ? 26.249 -6.598 -22.166 1.00 94.88 85 TRP A N 1
ATOM 642 C CA . TRP A 1 85 ? 26.359 -5.654 -23.296 1.00 94.88 85 TRP A CA 1
ATOM 643 C C . TRP A 1 85 ? 26.499 -6.354 -24.670 1.00 94.88 85 TRP A C 1
ATOM 645 O O . TRP A 1 85 ? 25.813 -5.929 -25.599 1.00 94.88 85 TRP A O 1
ATOM 655 N N . PRO A 1 86 ? 27.249 -7.469 -24.831 1.00 97.19 86 PRO A N 1
ATOM 656 C CA . PRO A 1 86 ? 27.292 -8.205 -26.102 1.00 97.19 86 PRO A CA 1
ATOM 657 C C . PRO A 1 86 ? 25.955 -8.850 -26.510 1.00 97.19 86 PRO A C 1
ATOM 659 O O . PRO A 1 86 ? 25.731 -9.096 -27.693 1.00 97.19 86 PRO A O 1
ATOM 662 N N . PHE A 1 87 ? 25.055 -9.123 -25.556 1.00 97.81 87 PHE A N 1
ATOM 663 C CA . PHE A 1 87 ? 23.694 -9.589 -25.839 1.00 97.81 87 PHE A CA 1
ATOM 664 C C . PHE A 1 87 ? 22.849 -8.439 -26.406 1.00 97.81 87 PHE A C 1
ATOM 666 O O . PHE A 1 87 ? 22.306 -8.580 -27.500 1.00 97.81 87 PHE A O 1
ATOM 673 N N . TYR A 1 88 ? 22.823 -7.279 -25.742 1.00 97.75 88 TYR A N 1
ATOM 674 C CA . TYR A 1 88 ? 22.110 -6.092 -26.237 1.00 97.75 88 TYR A CA 1
ATOM 675 C C . TYR A 1 88 ? 22.648 -5.599 -27.587 1.00 97.75 88 TYR A C 1
ATOM 677 O O . TYR A 1 88 ? 21.872 -5.289 -28.486 1.00 97.75 88 TYR A O 1
ATOM 685 N N . GLN A 1 89 ? 23.969 -5.604 -27.781 1.00 96.94 89 GLN A N 1
ATOM 686 C CA . GLN A 1 89 ? 24.598 -5.217 -29.047 1.00 96.94 89 GLN A CA 1
ATOM 687 C C . GLN A 1 89 ? 24.238 -6.163 -30.209 1.00 96.94 89 GLN A C 1
ATOM 689 O O . GLN A 1 89 ? 24.195 -5.730 -31.358 1.00 96.94 89 GLN A O 1
ATOM 694 N N . LYS A 1 90 ? 23.991 -7.451 -29.930 1.00 97.81 90 LYS A N 1
ATOM 695 C CA . LYS A 1 90 ? 23.657 -8.458 -30.950 1.00 97.81 90 LYS A CA 1
ATOM 696 C C . LYS A 1 90 ? 22.154 -8.563 -31.235 1.00 97.81 90 LYS A C 1
ATOM 698 O O . LYS A 1 90 ? 21.778 -8.843 -32.373 1.00 97.81 90 LYS A O 1
ATOM 703 N N . TYR A 1 91 ? 21.319 -8.403 -30.209 1.00 98.00 91 TYR A N 1
ATOM 704 C CA . TYR A 1 91 ? 19.881 -8.683 -30.274 1.00 98.00 91 TYR A CA 1
ATOM 705 C C . TYR A 1 91 ? 18.987 -7.450 -30.097 1.00 98.00 91 TYR A C 1
ATOM 707 O O . TYR A 1 91 ? 17.776 -7.593 -30.199 1.00 98.00 91 TYR A O 1
ATOM 715 N N . GLY A 1 92 ? 19.532 -6.251 -29.868 1.00 97.62 92 GLY A N 1
ATOM 716 C CA . GLY A 1 92 ? 18.742 -5.018 -29.796 1.00 97.62 92 GLY A CA 1
ATOM 717 C C . GLY A 1 92 ? 17.831 -4.840 -31.019 1.00 97.62 92 GLY A C 1
ATOM 718 O O . GLY A 1 92 ? 18.276 -5.007 -32.156 1.00 97.62 92 GLY A O 1
ATOM 719 N N . GLY A 1 93 ? 16.549 -4.556 -30.780 1.00 95.25 93 GLY A N 1
ATOM 720 C CA . GLY A 1 93 ? 15.504 -4.515 -31.809 1.00 95.25 93 GLY A CA 1
ATOM 721 C C . GLY A 1 93 ? 14.942 -5.884 -32.229 1.00 95.25 93 GLY A C 1
ATOM 722 O O . GLY A 1 93 ? 14.083 -5.940 -33.102 1.00 95.25 93 GLY A O 1
ATOM 723 N N . GLN A 1 94 ? 15.386 -6.991 -31.622 1.00 97.62 94 GLN A N 1
ATOM 724 C CA . GLN A 1 94 ? 14.869 -8.351 -31.841 1.00 97.62 94 GLN A CA 1
ATOM 725 C C . GLN A 1 94 ? 14.202 -8.884 -30.562 1.00 97.62 94 GLN A C 1
ATOM 727 O O . GLN A 1 94 ? 14.432 -8.378 -29.463 1.00 97.62 94 GLN A O 1
ATOM 732 N N . SER A 1 95 ? 13.368 -9.919 -30.687 1.00 97.25 95 SER A N 1
ATOM 733 C CA . SER A 1 95 ? 12.701 -10.521 -29.527 1.00 97.25 95 SER A CA 1
ATOM 734 C C . SER A 1 95 ? 13.695 -11.223 -28.589 1.00 97.25 95 SER A C 1
ATOM 736 O O . SER A 1 95 ? 14.701 -11.784 -29.033 1.00 97.25 95 SER A O 1
ATOM 738 N N . PHE A 1 96 ? 13.403 -11.225 -27.284 1.00 97.88 96 PHE A N 1
ATOM 739 C CA . PHE A 1 96 ? 14.107 -12.081 -26.323 1.00 97.88 96 PHE A CA 1
ATOM 740 C C . PHE A 1 96 ? 13.960 -13.576 -26.703 1.00 97.88 96 PHE A C 1
ATOM 742 O O . PHE A 1 96 ? 13.008 -13.949 -27.393 1.00 97.88 96 PHE A O 1
ATOM 749 N N . PRO A 1 97 ? 14.867 -14.471 -26.256 1.00 97.81 97 PRO A N 1
ATOM 750 C CA . PRO A 1 97 ? 14.843 -15.883 -26.645 1.00 97.81 97 PRO A CA 1
ATOM 751 C C . PRO A 1 97 ? 13.481 -16.560 -26.411 1.00 97.81 97 PRO A C 1
ATOM 753 O O . PRO A 1 97 ? 13.011 -16.658 -25.277 1.00 97.81 97 PRO A O 1
ATOM 756 N N . ALA A 1 98 ? 12.856 -17.061 -27.481 1.00 96.94 98 ALA A N 1
ATOM 757 C CA . ALA A 1 98 ? 11.465 -17.526 -27.459 1.00 96.94 98 ALA A CA 1
ATOM 758 C C . ALA A 1 98 ? 11.200 -18.671 -26.459 1.00 96.94 98 ALA A C 1
ATOM 760 O O . ALA A 1 98 ? 10.189 -18.653 -25.759 1.00 96.94 98 ALA A O 1
ATOM 761 N N . ASP A 1 99 ? 12.129 -19.624 -26.321 1.00 97.69 99 ASP A N 1
ATOM 762 C CA . ASP A 1 99 ? 12.045 -20.709 -25.326 1.00 97.69 99 ASP A CA 1
ATOM 763 C C . ASP A 1 99 ? 12.156 -20.218 -23.873 1.00 97.69 99 ASP A C 1
ATOM 765 O O . ASP A 1 99 ? 11.777 -20.932 -22.943 1.00 97.69 99 ASP A O 1
ATOM 769 N N . HIS A 1 100 ? 12.674 -19.006 -23.661 1.00 98.19 100 HIS A N 1
ATOM 770 C CA . HIS A 1 100 ? 12.730 -18.354 -22.356 1.00 98.19 100 HIS A CA 1
ATOM 771 C C . HIS A 1 100 ? 11.447 -17.565 -22.088 1.00 98.19 100 HIS A C 1
ATOM 773 O O . HIS A 1 100 ? 10.828 -17.755 -21.042 1.00 98.19 100 HIS A O 1
ATOM 779 N N . LEU A 1 101 ? 10.983 -16.772 -23.063 1.00 97.88 101 LEU A N 1
ATOM 780 C CA . LEU A 1 101 ? 9.699 -16.064 -22.976 1.00 97.88 101 LEU A CA 1
ATOM 781 C C . LEU A 1 101 ? 8.527 -17.026 -22.752 1.00 97.88 101 LEU A C 1
ATOM 783 O O . LEU A 1 101 ? 7.689 -16.775 -21.895 1.00 97.88 101 LEU A O 1
ATOM 787 N N . LYS A 1 102 ? 8.507 -18.176 -23.436 1.00 98.25 102 LYS A N 1
ATOM 788 C CA . LYS A 1 102 ? 7.480 -19.214 -23.252 1.00 98.25 102 LYS A CA 1
ATOM 789 C C . LYS A 1 102 ? 7.378 -19.719 -21.806 1.00 98.25 102 LYS A C 1
ATOM 791 O O . LYS A 1 102 ? 6.292 -20.096 -21.372 1.00 98.25 102 LYS A O 1
ATOM 796 N N . LYS A 1 103 ? 8.490 -19.737 -21.063 1.00 98.56 103 LYS A N 1
ATOM 797 C CA . LYS A 1 103 ? 8.503 -20.106 -19.640 1.00 98.56 103 LYS A CA 1
ATOM 798 C C . LYS A 1 103 ? 8.058 -18.942 -18.762 1.00 98.56 103 LYS A C 1
ATOM 800 O O . LYS A 1 103 ? 7.223 -19.158 -17.898 1.00 98.56 103 LYS A O 1
ATOM 805 N N . ALA A 1 104 ? 8.542 -17.727 -19.031 1.00 98.38 104 ALA A N 1
ATOM 806 C CA . ALA A 1 104 ? 8.112 -16.523 -18.320 1.00 98.38 104 ALA A CA 1
ATOM 807 C C . ALA A 1 104 ? 6.587 -16.306 -18.422 1.00 98.38 104 ALA A C 1
ATOM 809 O O . ALA A 1 104 ? 5.947 -16.038 -17.414 1.00 98.38 104 ALA A O 1
ATOM 810 N N . VAL A 1 105 ? 5.983 -16.519 -19.601 1.00 98.44 105 VAL A N 1
ATOM 811 C CA . VAL A 1 105 ? 4.515 -16.517 -19.771 1.00 98.44 105 VAL A CA 1
ATOM 812 C C . VAL A 1 105 ? 3.854 -17.559 -18.861 1.00 98.44 105 VAL A C 1
ATOM 814 O O . VAL A 1 105 ? 2.932 -17.228 -18.125 1.00 98.44 105 VAL A O 1
ATOM 817 N N . ALA A 1 106 ? 4.333 -18.808 -18.859 1.00 98.62 106 ALA A N 1
ATOM 818 C CA . ALA A 1 106 ? 3.748 -19.873 -18.038 1.00 98.62 106 ALA A CA 1
ATOM 819 C C . ALA A 1 106 ? 3.874 -19.615 -16.521 1.00 98.62 106 ALA A C 1
ATOM 821 O O . ALA A 1 106 ? 2.944 -19.899 -15.772 1.00 98.62 106 ALA A O 1
ATOM 822 N N . GLU A 1 107 ? 4.999 -19.051 -16.077 1.00 98.75 107 GLU A N 1
ATOM 823 C CA . GLU A 1 107 ? 5.232 -18.635 -14.689 1.00 98.75 107 GLU A CA 1
ATOM 824 C C . GLU A 1 107 ? 4.291 -17.490 -14.268 1.00 98.75 107 GLU A C 1
ATOM 826 O O . GLU A 1 107 ? 3.703 -17.531 -13.186 1.00 98.75 107 GLU A O 1
ATOM 831 N N . ILE A 1 108 ? 4.091 -16.493 -15.137 1.00 98.69 108 ILE A N 1
ATOM 832 C CA . ILE A 1 108 ? 3.239 -15.330 -14.856 1.00 98.69 108 ILE A CA 1
ATOM 833 C C . ILE A 1 108 ? 1.742 -15.661 -14.963 1.00 98.69 108 ILE A C 1
ATOM 835 O O . ILE A 1 108 ? 0.952 -15.126 -14.182 1.00 98.69 108 ILE A O 1
ATOM 839 N N . GLU A 1 109 ? 1.322 -16.591 -15.828 1.00 98.56 109 GLU A N 1
ATOM 840 C CA . GLU A 1 109 ? -0.051 -17.117 -15.776 1.00 98.56 109 GLU A CA 1
ATOM 841 C C . GLU A 1 109 ? -0.332 -17.864 -14.468 1.00 98.56 109 GLU A C 1
ATOM 843 O O . GLU A 1 109 ? -1.414 -17.701 -13.902 1.00 98.56 109 GLU A O 1
ATOM 848 N N . GLU A 1 110 ? 0.631 -18.619 -13.932 1.00 98.69 110 GLU A N 1
ATOM 849 C CA . GLU A 1 110 ? 0.440 -19.298 -12.647 1.00 98.69 110 GLU A CA 1
ATOM 850 C C . GLU A 1 110 ? 0.456 -18.319 -11.464 1.00 98.69 110 GLU A C 1
ATOM 852 O O . GLU A 1 110 ? -0.391 -18.419 -10.576 1.00 98.69 110 GLU A O 1
ATOM 857 N N . MET A 1 111 ? 1.301 -17.283 -11.499 1.00 98.75 111 MET A N 1
ATOM 858 C CA . MET A 1 111 ? 1.198 -16.143 -10.579 1.00 98.75 111 MET A CA 1
ATOM 859 C C . MET A 1 111 ? -0.203 -15.502 -10.629 1.00 98.75 111 MET A C 1
ATOM 861 O O . MET A 1 111 ? -0.791 -15.208 -9.587 1.00 98.75 111 MET A O 1
ATOM 865 N N . CYS A 1 112 ? -0.783 -15.340 -11.824 1.00 98.75 112 CYS A N 1
ATOM 866 C CA . CYS A 1 112 ? -2.151 -14.845 -11.989 1.00 98.75 112 CYS A CA 1
ATOM 867 C C . CYS A 1 112 ? -3.212 -15.816 -11.444 1.00 98.75 112 CYS A C 1
ATOM 869 O O . CYS A 1 112 ? -4.229 -15.364 -10.918 1.00 98.75 112 CYS A O 1
ATOM 871 N N . ASN A 1 113 ? -3.014 -17.131 -11.559 1.00 98.50 113 ASN A N 1
ATOM 872 C CA . ASN A 1 113 ? -3.919 -18.136 -10.993 1.00 98.50 113 ASN A CA 1
ATOM 873 C C . ASN A 1 113 ? -3.906 -18.103 -9.463 1.00 98.50 113 ASN A C 1
ATOM 875 O O . ASN A 1 113 ? -4.970 -18.098 -8.845 1.00 98.50 113 ASN A O 1
ATOM 879 N N . ILE A 1 114 ? -2.718 -18.005 -8.866 1.00 98.06 114 ILE A N 1
ATOM 880 C CA . ILE A 1 114 ? -2.537 -17.923 -7.415 1.00 98.06 114 ILE A CA 1
ATOM 881 C C . ILE A 1 114 ? -3.148 -16.623 -6.878 1.00 98.06 114 ILE A C 1
ATOM 883 O O . ILE A 1 114 ? -3.966 -16.681 -5.969 1.00 98.06 114 ILE A O 1
ATOM 887 N N . LEU A 1 115 ? -2.888 -15.464 -7.497 1.00 98.44 115 LEU A N 1
ATOM 888 C CA . LEU A 1 115 ? -3.531 -14.199 -7.102 1.00 98.44 115 LEU A CA 1
ATOM 889 C C . LEU A 1 115 ? -5.072 -14.275 -7.138 1.00 98.44 115 LEU A C 1
ATOM 891 O O . LEU A 1 115 ? -5.728 -13.785 -6.221 1.00 98.44 115 LEU A O 1
ATOM 895 N N . ARG A 1 116 ? -5.660 -14.938 -8.146 1.00 98.00 116 ARG A N 1
ATOM 896 C CA . ARG A 1 116 ? -7.117 -15.182 -8.209 1.00 98.00 116 ARG A CA 1
ATOM 897 C C . ARG A 1 116 ? -7.603 -16.136 -7.109 1.00 98.00 116 ARG A C 1
ATOM 899 O O . ARG A 1 116 ? -8.716 -15.958 -6.621 1.00 98.00 116 ARG A O 1
ATOM 906 N N . HIS A 1 117 ? -6.803 -17.134 -6.725 1.00 96.06 117 HIS A N 1
ATOM 907 C CA . HIS A 1 117 ? -7.115 -18.055 -5.624 1.00 96.06 117 HIS A CA 1
ATOM 908 C C . HIS A 1 117 ? -7.130 -17.336 -4.267 1.00 96.06 117 HIS A C 1
ATOM 910 O O . HIS A 1 117 ? -8.055 -17.524 -3.484 1.00 96.06 117 HIS A O 1
ATOM 916 N N . GLU A 1 118 ? -6.179 -16.424 -4.053 1.00 95.06 118 GLU A N 1
ATOM 917 C CA . GLU A 1 118 ? -6.084 -15.551 -2.873 1.00 95.06 118 GLU A CA 1
ATOM 918 C C . GLU A 1 118 ? -7.170 -14.451 -2.816 1.00 95.06 118 GLU A C 1
ATOM 920 O O . GLU A 1 118 ? -7.160 -13.612 -1.912 1.00 95.06 118 GLU A O 1
ATOM 925 N N . GLY A 1 119 ? -8.111 -14.445 -3.770 1.00 94.88 119 GLY A N 1
ATOM 926 C CA . GLY A 1 119 ? -9.250 -13.525 -3.838 1.00 94.88 119 GLY A CA 1
ATOM 927 C C . GLY A 1 119 ? -8.996 -12.211 -4.584 1.00 94.88 119 GLY A C 1
ATOM 928 O O . GLY A 1 119 ? -9.877 -11.352 -4.603 1.00 94.88 119 GLY A O 1
ATOM 929 N N . VAL A 1 120 ? -7.828 -12.032 -5.210 1.00 98.31 120 VAL A N 1
ATOM 930 C CA . VAL A 1 120 ? -7.453 -10.778 -5.880 1.00 98.31 120 VAL A CA 1
ATOM 931 C C . VAL A 1 120 ? -7.997 -10.720 -7.314 1.00 98.31 120 VAL A C 1
ATOM 933 O O . VAL A 1 120 ? -7.844 -11.645 -8.115 1.00 98.31 120 VAL A O 1
ATOM 936 N N . THR A 1 121 ? -8.583 -9.580 -7.686 1.00 98.56 121 THR A N 1
ATOM 937 C CA . THR A 1 121 ? -8.985 -9.285 -9.068 1.00 98.56 121 THR A CA 1
ATOM 938 C C . THR A 1 121 ? -7.745 -9.024 -9.930 1.00 98.56 121 THR A C 1
ATOM 940 O O . THR A 1 121 ? -7.100 -7.986 -9.798 1.00 98.56 121 THR A O 1
ATOM 943 N N . VAL A 1 122 ? -7.408 -9.949 -10.832 1.00 98.75 122 VAL A N 1
ATOM 944 C CA . VAL A 1 122 ? -6.230 -9.830 -11.713 1.00 98.75 122 VAL A CA 1
ATOM 945 C C . VAL A 1 122 ? -6.586 -9.200 -13.060 1.00 98.75 122 VAL A C 1
ATOM 947 O O . VAL A 1 122 ? -7.443 -9.702 -13.790 1.00 98.75 122 VAL A O 1
ATOM 950 N N . ARG A 1 123 ? -5.870 -8.133 -13.421 1.00 98.56 123 ARG A N 1
ATOM 951 C CA . ARG A 1 123 ? -5.955 -7.397 -14.693 1.00 98.56 123 ARG A CA 1
ATOM 952 C C . ARG A 1 123 ? -4.642 -7.537 -15.465 1.00 98.56 123 ARG A C 1
ATOM 954 O O . ARG A 1 123 ? -3.597 -7.714 -14.850 1.00 98.56 123 ARG A O 1
ATOM 961 N N . ARG A 1 124 ? -4.679 -7.468 -16.799 1.00 98.38 124 ARG A N 1
ATOM 962 C CA . ARG A 1 124 ? -3.512 -7.677 -17.680 1.00 98.38 124 ARG A CA 1
ATOM 963 C C . ARG A 1 124 ? -3.480 -6.625 -18.796 1.00 98.38 124 ARG A C 1
ATOM 965 O O . ARG A 1 124 ? -4.563 -6.253 -19.256 1.00 98.38 124 ARG A O 1
ATOM 972 N N . PRO A 1 125 ? -2.305 -6.113 -19.206 1.00 97.56 125 PRO A N 1
ATOM 973 C CA . PRO A 1 125 ? -2.186 -5.214 -20.353 1.00 97.56 125 PRO A CA 1
ATOM 974 C C . PRO A 1 125 ? -2.560 -5.907 -21.669 1.00 97.56 125 PRO A C 1
ATOM 976 O O . PRO A 1 125 ? -2.447 -7.127 -21.793 1.00 97.56 125 PRO A O 1
ATOM 979 N N . GLU A 1 126 ? -2.968 -5.121 -22.668 1.00 93.12 126 GLU A N 1
ATOM 980 C CA . GLU A 1 126 ? -3.185 -5.645 -24.022 1.00 93.12 126 GLU A CA 1
ATOM 981 C C . GLU A 1 126 ? -1.868 -6.159 -24.631 1.00 93.12 126 GLU A C 1
ATOM 983 O O . GLU A 1 126 ? -0.845 -5.469 -24.531 1.00 93.12 126 GLU A O 1
ATOM 988 N N . PRO A 1 127 ? -1.881 -7.297 -25.348 1.00 91.62 127 PRO A N 1
ATOM 989 C CA . PRO A 1 127 ? -0.763 -7.707 -26.185 1.00 91.62 127 PRO A CA 1
ATOM 990 C C . PRO A 1 127 ? -0.444 -6.641 -27.242 1.00 91.62 127 PRO A C 1
ATOM 992 O O . PRO A 1 127 ? -1.298 -6.242 -28.036 1.00 91.62 127 PRO A O 1
ATOM 995 N N . ILE A 1 128 ? 0.812 -6.200 -27.277 1.00 94.06 128 ILE A N 1
ATOM 996 C CA . ILE A 1 128 ? 1.344 -5.272 -28.279 1.00 94.06 128 ILE A CA 1
ATOM 997 C C . ILE A 1 128 ? 2.492 -5.952 -29.026 1.00 94.06 128 ILE A C 1
ATOM 999 O O . ILE A 1 128 ? 3.193 -6.805 -28.485 1.00 94.06 128 ILE A O 1
ATOM 1003 N N . ASP A 1 129 ? 2.664 -5.591 -30.294 1.00 95.81 129 ASP A N 1
ATOM 1004 C CA . ASP A 1 129 ? 3.876 -5.890 -31.047 1.00 95.81 129 ASP A CA 1
ATOM 1005 C C . ASP A 1 129 ? 4.946 -4.837 -30.720 1.00 95.81 129 ASP A C 1
ATOM 1007 O O . ASP A 1 129 ? 4.824 -3.669 -31.100 1.00 95.81 129 ASP A O 1
ATOM 1011 N N . TRP A 1 130 ? 5.972 -5.249 -29.974 1.00 97.50 130 TRP A N 1
ATOM 1012 C CA . TRP A 1 130 ? 7.089 -4.393 -29.570 1.00 97.50 130 TRP A CA 1
ATOM 1013 C C . TRP A 1 130 ? 8.216 -4.332 -30.616 1.00 97.50 130 TRP A C 1
ATOM 1015 O O . TRP A 1 130 ? 9.134 -3.530 -30.456 1.00 97.50 130 TRP A O 1
ATOM 1025 N N . SER A 1 131 ? 8.134 -5.106 -31.708 1.00 95.94 131 SER A N 1
ATOM 1026 C CA . SER A 1 131 ? 9.095 -5.037 -32.823 1.00 95.94 131 SER A CA 1
ATOM 1027 C C . SER A 1 131 ? 8.949 -3.765 -33.667 1.00 95.94 131 SER A C 1
ATOM 1029 O O . SER A 1 131 ? 9.876 -3.378 -34.377 1.00 95.94 131 SER A O 1
ATOM 1031 N N . VAL A 1 132 ? 7.788 -3.103 -33.584 1.00 97.12 132 VAL A N 1
ATOM 1032 C CA . VAL A 1 132 ? 7.453 -1.919 -34.379 1.00 97.12 132 VAL A CA 1
ATOM 1033 C C . VAL A 1 132 ? 8.407 -0.768 -34.057 1.00 97.12 132 VAL A C 1
ATOM 1035 O O . VAL A 1 132 ? 8.358 -0.190 -32.969 1.00 97.12 132 VAL A O 1
ATOM 1038 N N . GLU A 1 133 ? 9.240 -0.403 -35.033 1.00 98.06 133 GLU A N 1
ATOM 1039 C CA . GLU A 1 133 ? 10.023 0.831 -34.996 1.00 98.06 133 GLU A CA 1
ATOM 1040 C C . GLU A 1 133 ? 9.090 2.050 -35.008 1.00 98.06 133 GLU A C 1
ATOM 1042 O O . GLU A 1 133 ? 8.139 2.138 -35.791 1.00 98.06 133 GLU A O 1
ATOM 1047 N N . TYR A 1 134 ? 9.380 3.015 -34.141 1.00 98.31 134 TYR A N 1
ATOM 1048 C CA . TYR A 1 134 ? 8.706 4.301 -34.082 1.00 98.31 134 TYR A CA 1
ATOM 1049 C C . TYR A 1 134 ? 9.709 5.451 -34.045 1.00 98.31 134 TYR A C 1
ATOM 1051 O O . TYR A 1 134 ? 10.831 5.336 -33.551 1.00 98.31 134 TYR A O 1
ATOM 1059 N N . LYS A 1 135 ? 9.264 6.596 -34.563 1.00 98.62 135 LYS A N 1
ATOM 1060 C CA . LYS A 1 135 ? 10.064 7.806 -34.712 1.00 98.62 135 LYS A CA 1
ATOM 1061 C C . LYS A 1 135 ? 9.332 9.013 -34.133 1.00 98.62 135 LYS A C 1
ATOM 1063 O O . LYS A 1 135 ? 8.196 9.289 -34.518 1.00 98.62 135 LYS A O 1
ATOM 1068 N N . THR A 1 136 ? 9.993 9.727 -33.228 1.00 98.50 136 THR A N 1
ATOM 1069 C CA . THR A 1 136 ? 9.611 11.077 -32.789 1.00 98.50 136 THR A CA 1
ATOM 1070 C C . THR A 1 136 ? 10.345 12.111 -33.669 1.00 98.50 136 THR A C 1
ATOM 1072 O O . THR A 1 136 ? 11.091 11.722 -34.576 1.00 98.50 136 THR A O 1
ATOM 1075 N N . PRO A 1 137 ? 10.158 13.430 -33.480 1.00 98.69 137 PRO A N 1
ATOM 1076 C CA . PRO A 1 137 ? 11.058 14.419 -34.080 1.00 98.69 137 PRO A CA 1
ATOM 1077 C C . PRO A 1 137 ? 12.527 14.215 -33.666 1.00 98.69 137 PRO A C 1
ATOM 1079 O O . PRO A 1 137 ? 13.426 14.498 -34.456 1.00 98.69 137 PRO A O 1
ATOM 1082 N N . ASP A 1 138 ? 12.739 13.691 -32.458 1.00 98.56 138 ASP A N 1
ATOM 1083 C CA . ASP A 1 138 ? 13.987 13.768 -31.695 1.00 98.56 138 ASP A CA 1
ATOM 1084 C C . ASP A 1 138 ? 14.799 12.459 -31.732 1.00 98.56 138 ASP A C 1
ATOM 1086 O O . ASP A 1 138 ? 16.026 12.490 -31.687 1.00 98.56 138 ASP A O 1
ATOM 1090 N N . PHE A 1 139 ? 14.143 11.296 -31.848 1.00 98.50 139 PHE A N 1
ATOM 1091 C CA . PHE A 1 139 ? 14.806 9.986 -31.888 1.00 98.50 139 PHE A CA 1
ATOM 1092 C C . PHE A 1 139 ? 14.029 8.925 -32.695 1.00 98.50 139 PHE A C 1
ATOM 1094 O O . PHE A 1 139 ? 12.939 9.150 -33.227 1.00 98.50 139 PHE A O 1
ATOM 1101 N N . THR A 1 140 ? 14.606 7.729 -32.832 1.00 98.50 140 THR A N 1
ATOM 1102 C CA . THR A 1 140 ? 13.966 6.541 -33.429 1.00 98.50 140 THR A CA 1
ATOM 1103 C C . THR A 1 140 ? 14.344 5.303 -32.612 1.00 98.50 140 THR A C 1
ATOM 1105 O O . THR A 1 140 ? 15.485 5.203 -32.161 1.00 98.50 140 THR A O 1
ATOM 1108 N N . SER A 1 141 ? 13.393 4.404 -32.341 1.00 98.44 141 SER A N 1
ATOM 1109 C CA . SER A 1 141 ? 13.609 3.206 -31.512 1.00 98.44 141 SER A CA 1
ATOM 1110 C C . SER A 1 141 ? 12.546 2.130 -31.769 1.00 98.44 141 SER A C 1
ATOM 1112 O O . SER A 1 141 ? 11.500 2.417 -32.348 1.00 98.44 141 SER A O 1
ATOM 1114 N N . THR A 1 142 ? 12.792 0.903 -31.310 1.00 98.00 142 THR A N 1
ATOM 1115 C CA . THR A 1 142 ? 11.776 -0.160 -31.191 1.00 98.00 142 THR A CA 1
ATOM 1116 C C . THR A 1 142 ? 11.173 -0.164 -29.786 1.00 98.00 142 THR A C 1
ATOM 1118 O O . THR A 1 142 ? 11.698 0.474 -28.875 1.00 98.00 142 THR A O 1
ATOM 1121 N N . GLY A 1 143 ? 10.093 -0.918 -29.579 1.00 97.38 143 GLY A N 1
ATOM 1122 C CA . GLY A 1 143 ? 9.540 -1.148 -28.246 1.00 97.38 143 GLY A CA 1
ATOM 1123 C C . GLY A 1 143 ? 10.393 -2.071 -27.367 1.00 97.38 143 GLY A C 1
ATOM 1124 O O . GLY A 1 143 ? 11.440 -2.578 -27.778 1.00 97.38 143 GLY A O 1
ATOM 1125 N N . MET A 1 144 ? 9.893 -2.304 -26.150 1.00 97.69 144 MET A N 1
ATOM 1126 C CA . MET A 1 144 ? 10.489 -3.191 -25.149 1.00 97.69 144 MET A CA 1
ATOM 1127 C C . MET A 1 144 ? 9.499 -4.288 -24.717 1.00 97.69 144 MET A C 1
ATOM 1129 O O . MET A 1 144 ? 9.515 -5.377 -25.285 1.00 97.69 144 MET A O 1
ATOM 1133 N N . TYR A 1 145 ? 8.613 -4.026 -23.750 1.00 98.25 145 TYR A N 1
ATOM 1134 C CA . TYR A 1 145 ? 7.594 -4.977 -23.280 1.00 98.25 145 TYR A CA 1
ATOM 1135 C C . TYR A 1 145 ? 6.434 -4.268 -22.558 1.00 98.25 145 TYR A C 1
ATOM 1137 O O . TYR A 1 145 ? 6.431 -3.048 -22.444 1.00 98.25 145 TYR A O 1
ATOM 1145 N N . ALA A 1 146 ? 5.493 -5.038 -21.998 1.00 97.88 146 ALA A N 1
ATOM 1146 C CA . ALA A 1 146 ? 4.619 -4.608 -20.897 1.00 97.88 146 ALA A CA 1
ATOM 1147 C C . ALA A 1 146 ? 4.709 -5.600 -19.716 1.00 97.88 146 ALA A C 1
ATOM 1149 O O . ALA A 1 146 ? 3.700 -6.020 -19.150 1.00 97.88 146 ALA A O 1
ATOM 1150 N N . ALA A 1 147 ? 5.935 -6.021 -19.387 1.00 98.25 147 ALA A N 1
ATOM 1151 C CA . ALA A 1 147 ? 6.218 -6.963 -18.305 1.00 98.25 147 ALA A CA 1
ATOM 1152 C C . ALA A 1 147 ? 6.122 -6.314 -16.915 1.00 98.25 147 ALA A C 1
ATOM 1154 O O . ALA A 1 147 ? 5.636 -6.938 -15.979 1.00 98.25 147 ALA A O 1
ATOM 1155 N N . MET A 1 148 ? 6.546 -5.054 -16.790 1.00 98.62 148 MET A N 1
ATOM 1156 C CA . MET A 1 148 ? 6.722 -4.392 -15.496 1.00 98.62 148 MET A CA 1
ATOM 1157 C C . MET A 1 148 ? 5.773 -3.187 -15.356 1.00 98.62 148 MET A C 1
ATOM 1159 O O . MET A 1 148 ? 6.169 -2.053 -15.629 1.00 98.62 148 MET A O 1
ATOM 1163 N N . PRO A 1 149 ? 4.493 -3.392 -14.982 1.00 98.75 149 PRO A N 1
ATOM 1164 C CA . PRO A 1 149 ? 3.541 -2.295 -14.804 1.00 98.75 149 PRO A CA 1
ATOM 1165 C C . PRO A 1 149 ? 3.964 -1.304 -13.707 1.00 98.75 149 PRO A C 1
ATOM 1167 O O . PRO A 1 149 ? 3.662 -0.118 -13.840 1.00 98.75 149 PRO A O 1
ATOM 1170 N N . ARG A 1 150 ? 4.712 -1.745 -12.681 1.00 98.81 150 ARG A N 1
ATOM 1171 C CA . ARG A 1 150 ? 5.208 -0.891 -11.585 1.00 98.81 150 ARG A CA 1
ATOM 1172 C C . ARG A 1 150 ? 6.079 0.262 -12.077 1.00 98.81 150 ARG A C 1
ATOM 1174 O O . ARG A 1 150 ? 6.022 1.352 -11.521 1.00 98.81 150 ARG A O 1
ATOM 1181 N N . ASP A 1 151 ? 6.850 0.031 -13.134 1.00 98.75 151 ASP A N 1
ATOM 1182 C CA . ASP A 1 151 ? 7.780 1.002 -13.712 1.00 98.75 151 ASP A CA 1
ATOM 1183 C C . ASP A 1 151 ? 7.059 2.192 -14.352 1.00 98.75 151 ASP A C 1
ATOM 1185 O O . ASP A 1 151 ? 7.636 3.270 -14.479 1.00 98.75 151 ASP A O 1
ATOM 1189 N N . ILE A 1 152 ? 5.807 2.000 -14.779 1.00 98.81 152 ILE A N 1
ATOM 1190 C CA . ILE A 1 152 ? 5.054 2.969 -15.581 1.00 98.81 152 ILE A CA 1
ATOM 1191 C C . ILE A 1 152 ? 3.732 3.419 -14.944 1.00 98.81 152 ILE A C 1
ATOM 1193 O O . ILE A 1 152 ? 3.220 4.474 -15.318 1.00 98.81 152 ILE A O 1
ATOM 1197 N N . LEU A 1 153 ? 3.198 2.683 -13.965 1.00 98.88 153 LEU A N 1
ATOM 1198 C CA . LEU A 1 153 ? 1.950 3.001 -13.267 1.00 98.88 153 LEU A CA 1
ATOM 1199 C C . LEU A 1 153 ? 2.162 3.070 -11.751 1.00 98.88 153 LEU A C 1
ATOM 1201 O O . LEU A 1 153 ? 2.361 2.042 -11.100 1.00 98.88 153 LEU A O 1
ATOM 1205 N N . LEU A 1 154 ? 2.006 4.271 -11.189 1.00 98.75 154 LEU A N 1
ATOM 1206 C CA . LEU A 1 154 ? 1.881 4.482 -9.745 1.00 98.75 154 LEU A CA 1
ATOM 1207 C C . LEU A 1 154 ? 0.418 4.769 -9.382 1.00 98.75 154 LEU A C 1
ATOM 1209 O O . LEU A 1 154 ? -0.261 5.520 -10.085 1.00 98.75 154 LEU A O 1
ATOM 1213 N N . VAL A 1 155 ? -0.056 4.210 -8.267 1.00 98.75 155 VAL A N 1
ATOM 1214 C CA . VAL A 1 155 ? -1.387 4.497 -7.710 1.00 98.75 155 VAL A CA 1
ATOM 1215 C C . VAL A 1 155 ? -1.240 5.241 -6.386 1.00 98.75 155 VAL A C 1
ATOM 1217 O O . VAL A 1 155 ? -0.530 4.784 -5.492 1.00 98.75 155 VAL A O 1
ATOM 1220 N N . VAL A 1 156 ? -1.903 6.390 -6.251 1.00 97.94 156 VAL A N 1
ATOM 1221 C CA . VAL A 1 156 ? -1.844 7.243 -5.056 1.00 97.94 156 VAL A CA 1
ATOM 1222 C C . VAL A 1 156 ? -3.263 7.639 -4.651 1.00 97.94 156 VAL A C 1
ATOM 1224 O O . VAL A 1 156 ? -3.903 8.488 -5.273 1.00 97.94 156 VAL A O 1
ATOM 1227 N N . GLY A 1 157 ? -3.796 6.972 -3.627 1.00 94.81 157 GLY A N 1
ATOM 1228 C CA . GLY A 1 157 ? -5.208 7.064 -3.271 1.00 94.81 157 GLY A CA 1
ATOM 1229 C C . GLY A 1 157 ? -6.086 6.613 -4.439 1.00 94.81 157 GLY A C 1
ATOM 1230 O O . GLY A 1 157 ? -5.924 5.501 -4.938 1.00 94.81 157 GLY A O 1
ATOM 1231 N N . ASN A 1 158 ? -6.994 7.482 -4.894 1.00 95.38 158 ASN A N 1
ATOM 1232 C CA . ASN A 1 158 ? -7.893 7.216 -6.023 1.00 95.38 158 ASN A CA 1
ATOM 1233 C C . ASN A 1 158 ? -7.352 7.665 -7.397 1.00 95.38 158 ASN A C 1
ATOM 1235 O O . ASN A 1 158 ? -8.127 7.839 -8.343 1.00 95.38 158 ASN A O 1
ATOM 1239 N N . GLU A 1 159 ? -6.041 7.888 -7.501 1.00 98.25 159 GLU A N 1
ATOM 1240 C CA . GLU A 1 159 ? -5.371 8.379 -8.703 1.00 98.25 159 GLU A CA 1
ATOM 1241 C C . GLU A 1 159 ? -4.403 7.355 -9.285 1.00 98.25 159 GLU A C 1
ATOM 1243 O O . GLU A 1 159 ? -3.570 6.815 -8.563 1.00 98.25 159 GLU A O 1
ATOM 1248 N N . ILE A 1 160 ? -4.489 7.130 -10.599 1.00 98.75 160 ILE A N 1
ATOM 1249 C CA . ILE A 1 160 ? -3.488 6.384 -11.365 1.00 98.75 160 ILE A CA 1
ATOM 1250 C C . ILE A 1 160 ? -2.665 7.346 -12.230 1.00 98.75 160 ILE A C 1
ATOM 1252 O O . ILE A 1 160 ? -3.210 8.115 -13.029 1.00 98.75 160 ILE A O 1
ATOM 1256 N N . ILE A 1 161 ? -1.347 7.306 -12.039 1.00 98.88 161 ILE A N 1
ATOM 1257 C CA . ILE A 1 161 ? -0.365 8.199 -12.657 1.00 98.88 161 ILE A CA 1
ATOM 1258 C C . ILE A 1 161 ? 0.473 7.388 -13.645 1.00 98.88 161 ILE A C 1
ATOM 1260 O O . ILE A 1 161 ? 1.169 6.452 -13.254 1.00 98.88 161 ILE A O 1
ATOM 1264 N N . GLU A 1 162 ? 0.428 7.766 -14.923 1.00 98.88 162 GLU A N 1
ATOM 1265 C CA . GLU A 1 162 ? 1.358 7.258 -15.935 1.00 98.88 162 GLU A CA 1
ATOM 1266 C C . GLU A 1 162 ? 2.687 8.019 -15.869 1.00 98.88 162 GLU A C 1
ATOM 1268 O O . GLU A 1 162 ? 2.720 9.247 -16.019 1.00 98.88 162 GLU A O 1
ATOM 1273 N N . ALA A 1 163 ? 3.778 7.278 -15.682 1.00 98.81 163 ALA A N 1
ATOM 1274 C CA . ALA A 1 163 ? 5.129 7.814 -15.605 1.00 98.81 163 ALA A CA 1
ATOM 1275 C C . ALA A 1 163 ? 5.651 8.314 -16.975 1.00 98.81 163 ALA A C 1
ATOM 1277 O O . ALA A 1 163 ? 5.264 7.814 -18.046 1.00 98.81 163 ALA A O 1
ATOM 1278 N N . PRO A 1 164 ? 6.567 9.300 -16.975 1.00 98.44 164 PRO A N 1
ATOM 1279 C CA . PRO A 1 164 ? 7.183 9.798 -18.197 1.00 98.44 164 PRO A CA 1
ATOM 1280 C C . PRO A 1 164 ? 8.148 8.775 -18.817 1.00 98.44 164 PRO A C 1
ATOM 1282 O O . PRO A 1 164 ? 8.259 8.740 -20.044 1.00 98.44 164 PRO A O 1
ATOM 1285 N N . MET A 1 165 ? 8.741 7.884 -18.013 1.00 98.62 165 MET A N 1
ATOM 1286 C CA . MET A 1 165 ? 9.880 7.020 -18.356 1.00 98.62 165 MET A CA 1
ATOM 1287 C C . MET A 1 165 ? 11.140 7.824 -18.715 1.00 98.62 165 MET A C 1
ATOM 1289 O O . MET A 1 165 ? 11.062 9.015 -19.023 1.00 98.62 165 MET A O 1
ATOM 1293 N N . ALA A 1 166 ? 12.300 7.164 -18.737 1.00 98.44 166 ALA A N 1
ATOM 1294 C CA . ALA A 1 166 ? 13.546 7.753 -19.251 1.00 98.44 166 ALA A CA 1
ATOM 1295 C C . ALA A 1 166 ? 14.160 7.035 -20.465 1.00 98.44 166 ALA A C 1
ATOM 1297 O O . ALA A 1 166 ? 15.127 7.535 -21.029 1.00 98.44 166 ALA A O 1
ATOM 1298 N N . TRP A 1 167 ? 13.644 5.877 -20.891 1.00 98.62 167 TRP A N 1
ATOM 1299 C CA . TRP A 1 167 ? 14.219 5.120 -22.015 1.00 98.62 167 TRP A CA 1
ATOM 1300 C C . TRP A 1 167 ? 13.468 5.335 -23.325 1.00 98.62 167 TRP A C 1
ATOM 1302 O O . TRP A 1 167 ? 12.241 5.186 -23.384 1.00 98.62 167 TRP A O 1
ATOM 1312 N N . ARG A 1 168 ? 14.224 5.538 -24.410 1.00 98.69 168 ARG A N 1
ATOM 1313 C CA . ARG A 1 168 ? 13.686 5.722 -25.769 1.00 98.69 168 ARG A CA 1
ATOM 1314 C C . ARG A 1 168 ? 12.817 4.541 -26.227 1.00 98.69 168 ARG A C 1
ATOM 1316 O O . ARG A 1 168 ? 11.788 4.750 -26.871 1.00 98.69 168 ARG A O 1
ATOM 1323 N N . SER A 1 169 ? 13.156 3.318 -25.817 1.00 98.56 169 SER A N 1
ATOM 1324 C CA . SER A 1 169 ? 12.409 2.077 -26.103 1.00 98.56 169 SER A CA 1
ATOM 1325 C C . SER A 1 169 ? 11.134 1.864 -25.264 1.00 98.56 169 SER A C 1
ATOM 1327 O O . SER A 1 169 ? 10.321 0.993 -25.578 1.00 98.56 169 SER A O 1
ATOM 1329 N N . ARG A 1 170 ? 10.925 2.669 -24.210 1.00 98.56 170 ARG A N 1
ATOM 1330 C CA . ARG A 1 170 ? 9.751 2.611 -23.313 1.00 98.56 170 ARG A CA 1
ATOM 1331 C C . ARG A 1 170 ? 8.756 3.755 -23.535 1.00 98.56 170 ARG A C 1
ATOM 1333 O O . ARG A 1 170 ? 7.688 3.789 -22.925 1.00 98.56 170 ARG A O 1
ATOM 1340 N N . PHE A 1 171 ? 9.063 4.689 -24.440 1.00 98.75 171 PHE A N 1
ATOM 1341 C CA . PHE A 1 171 ? 8.269 5.897 -24.698 1.00 98.75 171 PHE A CA 1
ATOM 1342 C C . PHE A 1 171 ? 6.766 5.612 -24.891 1.00 98.75 171 PHE A C 1
ATOM 1344 O O . PHE A 1 171 ? 5.924 6.291 -24.299 1.00 98.75 171 PHE A O 1
ATOM 1351 N N . PHE A 1 172 ? 6.424 4.581 -25.675 1.00 98.50 172 PHE A N 1
ATOM 1352 C CA . PHE A 1 172 ? 5.043 4.199 -26.001 1.00 98.50 172 PHE A CA 1
ATOM 1353 C C . PHE A 1 172 ? 4.461 3.047 -25.157 1.00 98.50 172 PHE A C 1
ATOM 1355 O O . PHE A 1 172 ? 3.349 2.597 -25.443 1.00 98.50 172 PHE A O 1
ATOM 1362 N N . GLU A 1 173 ? 5.152 2.590 -24.108 1.00 98.62 173 GLU A N 1
ATOM 1363 C CA . GLU A 1 173 ? 4.743 1.440 -23.276 1.00 98.62 173 GLU A CA 1
ATOM 1364 C C . GLU A 1 173 ? 3.349 1.617 -22.643 1.00 98.62 173 GLU A C 1
ATOM 1366 O O . GLU A 1 173 ? 2.558 0.673 -22.576 1.00 98.62 173 GLU A O 1
ATOM 1371 N N . TYR A 1 174 ? 2.970 2.862 -22.327 1.00 98.44 174 TYR A N 1
ATOM 1372 C CA . TYR A 1 174 ? 1.650 3.225 -21.797 1.00 98.44 174 TYR A CA 1
ATOM 1373 C C . TYR A 1 174 ? 0.473 2.702 -22.640 1.00 98.44 174 TYR A C 1
ATOM 1375 O O . TYR A 1 174 ? -0.619 2.468 -22.117 1.00 98.44 174 TYR A O 1
ATOM 1383 N N . ARG A 1 175 ? 0.669 2.504 -23.955 1.00 98.44 175 ARG A N 1
ATOM 1384 C CA . ARG A 1 175 ? -0.379 2.066 -24.890 1.00 98.44 175 ARG A CA 1
ATOM 1385 C C . ARG A 1 175 ? -1.032 0.747 -24.473 1.00 98.44 175 ARG A C 1
ATOM 1387 O O . ARG A 1 175 ? -2.231 0.602 -24.702 1.00 98.44 175 ARG A O 1
ATOM 1394 N N . ALA A 1 176 ? -0.282 -0.156 -23.838 1.00 98.25 176 ALA A N 1
ATOM 1395 C CA . ALA A 1 176 ? -0.772 -1.462 -23.398 1.00 98.25 176 ALA A CA 1
ATOM 1396 C C . ALA A 1 176 ? -1.797 -1.360 -22.246 1.00 98.25 176 ALA A C 1
ATOM 1398 O O . ALA A 1 176 ? -2.693 -2.193 -22.124 1.00 98.25 176 ALA A O 1
ATOM 1399 N N . TYR A 1 177 ? -1.707 -0.297 -21.438 1.00 98.56 177 TYR A N 1
ATOM 1400 C CA . TYR A 1 177 ? -2.539 -0.076 -20.249 1.00 98.56 177 TYR A CA 1
ATOM 1401 C C . TYR A 1 177 ? -3.712 0.887 -20.495 1.00 98.56 177 TYR A C 1
ATOM 1403 O O . TYR A 1 177 ? -4.723 0.842 -19.790 1.00 98.56 177 TYR A O 1
ATOM 1411 N N . ARG A 1 178 ? -3.645 1.741 -21.530 1.00 97.62 178 ARG A N 1
ATOM 1412 C CA . ARG A 1 178 ? -4.706 2.722 -21.842 1.00 97.62 178 ARG A CA 1
ATOM 1413 C C . ARG A 1 178 ? -6.131 2.138 -21.892 1.00 97.62 178 ARG A C 1
ATOM 1415 O O . ARG A 1 178 ? -7.042 2.865 -21.495 1.00 97.62 178 ARG A O 1
ATOM 1422 N N . PRO A 1 179 ? -6.405 0.907 -22.370 1.00 98.00 179 PRO A N 1
ATOM 1423 C CA . PRO A 1 179 ? -7.759 0.343 -22.358 1.00 98.00 179 PRO A CA 1
ATOM 1424 C C . PRO A 1 179 ? -8.362 0.199 -20.956 1.00 98.00 179 PRO A C 1
ATOM 1426 O O . PRO A 1 179 ? -9.468 0.701 -20.748 1.00 98.00 179 PRO A O 1
ATOM 1429 N N . MET A 1 180 ? -7.627 -0.376 -19.995 1.00 98.00 180 MET A N 1
ATOM 1430 C CA . MET A 1 180 ? -8.087 -0.503 -18.604 1.00 98.00 180 MET A CA 1
ATOM 1431 C C . MET A 1 180 ? -8.098 0.843 -17.867 1.00 98.00 180 MET A C 1
ATOM 1433 O O . MET A 1 180 ? -9.037 1.129 -17.132 1.00 98.00 180 MET A O 1
ATOM 1437 N N . ILE A 1 181 ? -7.138 1.735 -18.132 1.00 98.31 181 ILE A N 1
ATOM 1438 C CA . ILE A 1 181 ? -7.102 3.066 -17.500 1.00 98.31 181 ILE A CA 1
ATOM 1439 C C . ILE A 1 181 ? -8.333 3.897 -17.908 1.00 98.31 181 ILE A C 1
ATOM 1441 O O . ILE A 1 181 ? -8.988 4.510 -17.065 1.00 98.31 181 ILE A O 1
ATOM 1445 N N . LYS A 1 182 ? -8.753 3.819 -19.181 1.00 98.12 182 LYS A N 1
ATOM 1446 C CA . LYS A 1 182 ? -10.029 4.390 -19.659 1.00 98.12 182 LYS A CA 1
ATOM 1447 C C . LYS A 1 182 ? -11.271 3.716 -19.059 1.00 98.12 182 LYS A C 1
ATOM 1449 O O . LYS A 1 182 ? -12.368 4.254 -19.196 1.00 98.12 182 LYS A O 1
ATOM 1454 N N . GLU A 1 183 ? -11.166 2.527 -18.477 1.00 98.00 183 GLU A N 1
ATOM 1455 C CA . GLU A 1 183 ? -12.263 1.888 -17.741 1.00 98.00 183 GLU A CA 1
ATOM 1456 C C . GLU A 1 183 ? -12.332 2.432 -16.310 1.00 98.00 183 GLU A C 1
ATOM 1458 O O . GLU A 1 183 ? -13.392 2.892 -15.892 1.00 98.00 183 GLU A O 1
ATOM 1463 N N . TYR A 1 184 ? -11.197 2.476 -15.604 1.00 97.75 184 TYR A N 1
ATOM 1464 C CA . TYR A 1 184 ? -11.090 3.058 -14.264 1.00 97.75 184 TYR A CA 1
ATOM 1465 C C . TYR A 1 184 ? -11.539 4.522 -14.227 1.00 97.75 184 TYR A C 1
ATOM 1467 O O . TYR A 1 184 ? -12.339 4.895 -13.372 1.00 97.75 184 TYR A O 1
ATOM 1475 N N . PHE A 1 185 ? -11.114 5.330 -15.203 1.00 96.25 185 PHE A N 1
ATOM 1476 C CA . PHE A 1 185 ? -11.525 6.730 -15.325 1.00 96.25 185 PHE A CA 1
ATOM 1477 C C . PHE A 1 185 ? -13.050 6.890 -15.475 1.00 96.25 185 PHE A C 1
ATOM 1479 O O . PHE A 1 185 ? -13.663 7.729 -14.819 1.00 96.25 185 PHE A O 1
ATOM 1486 N N . ARG A 1 186 ? -13.706 6.033 -16.274 1.00 96.06 186 ARG A N 1
ATOM 1487 C CA . ARG A 1 186 ? -15.180 6.021 -16.403 1.00 96.06 186 ARG A CA 1
ATOM 1488 C C . ARG A 1 186 ? -15.895 5.571 -15.125 1.00 96.06 186 ARG A C 1
ATOM 1490 O O . ARG A 1 186 ? -17.063 5.898 -14.953 1.00 96.06 186 ARG A O 1
ATOM 1497 N N . LYS A 1 187 ? -15.204 4.830 -14.257 1.00 92.81 187 LYS A N 1
ATOM 1498 C CA . LYS A 1 187 ? -15.661 4.383 -12.933 1.00 92.81 187 LYS A CA 1
ATOM 1499 C C . LYS A 1 187 ? -15.231 5.336 -11.798 1.00 92.81 187 LYS A C 1
ATOM 1501 O O . LYS A 1 187 ? -15.271 4.952 -10.636 1.00 92.81 187 LYS A O 1
ATOM 1506 N N . GLY A 1 188 ? -14.819 6.567 -12.118 1.00 90.88 188 GLY A N 1
ATOM 1507 C CA . GLY A 1 188 ? -14.563 7.628 -11.135 1.00 90.88 188 GLY A CA 1
ATOM 1508 C C . GLY A 1 188 ? -13.122 7.753 -10.629 1.00 90.88 188 GLY A C 1
ATOM 1509 O O . GLY A 1 188 ? -12.864 8.609 -9.783 1.00 90.88 188 GLY A O 1
ATOM 1510 N N . ALA A 1 189 ? -12.176 6.961 -11.141 1.00 95.81 189 ALA A N 1
ATOM 1511 C CA . ALA A 1 189 ? -10.763 7.144 -10.814 1.00 95.81 189 ALA A CA 1
ATOM 1512 C C . ALA A 1 189 ? -10.203 8.423 -11.442 1.00 95.81 189 ALA A C 1
ATOM 1514 O O . ALA A 1 189 ? -10.490 8.735 -12.602 1.00 95.81 189 ALA A O 1
ATOM 1515 N N . LYS A 1 190 ? -9.337 9.132 -10.712 1.00 96.69 190 LYS A N 1
ATOM 1516 C CA . LYS A 1 190 ? -8.500 10.164 -11.327 1.00 96.69 190 LYS A CA 1
ATOM 1517 C C . LYS A 1 190 ? -7.451 9.478 -12.207 1.00 96.69 190 LYS A C 1
ATOM 1519 O O . LYS A 1 190 ? -6.887 8.454 -11.825 1.00 96.69 190 LYS A O 1
ATOM 1524 N N . TRP A 1 191 ? -7.168 10.059 -13.365 1.00 98.50 191 TRP A N 1
ATOM 1525 C CA . TRP A 1 191 ? -6.142 9.580 -14.288 1.00 98.50 191 TRP A CA 1
ATOM 1526 C C . TRP A 1 191 ? -5.261 10.754 -14.699 1.00 98.50 191 TRP A C 1
ATOM 1528 O O . TRP A 1 191 ? -5.751 11.731 -15.268 1.00 98.50 191 TRP A O 1
ATOM 1538 N N . THR A 1 192 ? -3.970 10.628 -14.411 1.00 98.56 192 THR A N 1
ATOM 1539 C CA . THR A 1 192 ? -2.945 11.630 -14.696 1.00 98.56 192 THR A CA 1
ATOM 1540 C C . THR A 1 192 ? -1.864 11.020 -15.582 1.00 98.56 192 THR A C 1
ATOM 1542 O O . THR A 1 192 ? -1.504 9.852 -15.447 1.00 98.56 192 THR A O 1
ATOM 1545 N N . THR A 1 193 ? -1.308 11.827 -16.481 1.00 98.75 193 THR A N 1
ATOM 1546 C CA . THR A 1 193 ? -0.084 11.502 -17.219 1.00 98.75 193 THR A CA 1
ATOM 1547 C C . THR A 1 193 ? 0.960 12.557 -16.891 1.00 98.75 193 THR A C 1
ATOM 1549 O O . THR A 1 193 ? 0.698 13.744 -17.111 1.00 98.75 193 THR A O 1
ATOM 1552 N N . ALA A 1 194 ? 2.129 12.155 -16.396 1.00 98.38 194 ALA A N 1
ATOM 1553 C CA . ALA A 1 194 ? 3.242 13.085 -16.240 1.00 98.38 194 ALA A CA 1
ATOM 1554 C C . ALA A 1 194 ? 3.639 13.688 -17.609 1.00 98.38 194 ALA A C 1
ATOM 1556 O O . ALA A 1 194 ? 3.445 13.029 -18.640 1.00 98.38 194 ALA A O 1
ATOM 1557 N N . PRO A 1 195 ? 4.188 14.918 -17.662 1.00 98.38 195 PRO A N 1
ATOM 1558 C CA . PRO A 1 195 ? 4.673 15.506 -18.908 1.00 98.38 195 PRO A CA 1
ATOM 1559 C C . PRO A 1 195 ? 5.682 14.577 -19.587 1.00 98.38 195 PRO A C 1
ATOM 1561 O O . PRO A 1 195 ? 6.706 14.236 -19.001 1.00 98.38 195 PRO A O 1
ATOM 1564 N N . LYS A 1 196 ? 5.365 14.124 -20.804 1.00 98.06 196 LYS A N 1
ATOM 1565 C CA . LYS A 1 196 ? 6.187 13.147 -21.522 1.00 98.06 196 LYS A CA 1
ATOM 1566 C C . LYS A 1 196 ? 7.427 13.861 -22.087 1.00 98.06 196 LYS A C 1
ATOM 1568 O O . LYS A 1 196 ? 7.228 14.809 -22.850 1.00 98.06 196 LYS A O 1
ATOM 1573 N N . PRO A 1 197 ? 8.657 13.453 -21.725 1.00 98.06 197 PRO A N 1
ATOM 1574 C CA . PRO A 1 197 ? 9.875 14.091 -22.206 1.00 98.06 197 PRO A CA 1
ATOM 1575 C C . PRO A 1 197 ? 10.034 13.908 -23.716 1.00 98.06 197 PRO A C 1
ATOM 1577 O O . PRO A 1 197 ? 9.537 12.932 -24.280 1.00 98.06 197 PRO A O 1
ATOM 1580 N N . THR A 1 198 ? 10.759 14.816 -24.364 1.00 98.50 198 THR A N 1
ATOM 1581 C CA . THR A 1 198 ? 11.221 14.655 -25.754 1.00 98.50 198 THR A CA 1
ATOM 1582 C C . THR A 1 198 ? 12.135 13.440 -25.908 1.00 98.50 198 THR A C 1
ATOM 1584 O O . THR A 1 198 ? 12.103 12.764 -26.938 1.00 98.50 198 THR A O 1
ATOM 1587 N N . MET A 1 199 ? 12.929 13.143 -24.870 1.00 98.56 199 MET A N 1
ATOM 1588 C CA . MET A 1 199 ? 14.051 12.203 -24.925 1.00 98.56 199 MET A CA 1
ATOM 1589 C C . MET A 1 199 ? 15.043 12.553 -26.047 1.00 98.56 199 MET A C 1
ATOM 1591 O O . MET A 1 199 ? 15.588 11.658 -26.700 1.00 98.56 199 MET A O 1
ATOM 1595 N N . ALA A 1 200 ? 15.279 13.849 -26.281 1.00 98.31 200 ALA A N 1
ATOM 1596 C CA . ALA A 1 200 ? 16.383 14.359 -27.096 1.00 98.31 200 ALA A CA 1
ATOM 1597 C C . ALA A 1 200 ? 17.754 13.984 -26.488 1.00 98.31 200 ALA A C 1
ATOM 1599 O O . ALA A 1 200 ? 17.829 13.483 -25.363 1.00 98.31 200 ALA A O 1
ATOM 1600 N N . ASP A 1 201 ? 18.849 14.161 -27.235 1.00 98.12 201 ASP A N 1
ATOM 1601 C CA . ASP A 1 201 ? 20.181 13.734 -26.771 1.00 98.12 201 ASP A CA 1
ATOM 1602 C C . ASP A 1 201 ? 20.648 14.518 -25.531 1.00 98.12 201 ASP A C 1
ATOM 1604 O O . ASP A 1 201 ? 21.403 13.981 -24.726 1.00 98.12 201 ASP A O 1
ATOM 1608 N N . GLU A 1 202 ? 20.138 15.735 -25.322 1.00 98.38 202 GLU A N 1
ATOM 1609 C CA . GLU A 1 202 ? 20.381 16.589 -24.155 1.00 98.38 202 GLU A CA 1
ATOM 1610 C C . GLU A 1 202 ? 19.838 16.024 -22.830 1.00 98.38 202 GLU A C 1
ATOM 1612 O O . GLU A 1 202 ? 20.307 16.425 -21.759 1.00 98.38 202 GLU A O 1
ATOM 1617 N N . LEU A 1 203 ? 18.885 15.083 -22.868 1.00 98.56 203 LEU A N 1
ATOM 1618 C CA . LEU A 1 203 ? 18.440 14.356 -21.673 1.00 98.56 203 LEU A CA 1
ATOM 1619 C C . LEU A 1 203 ? 19.514 13.375 -21.169 1.00 98.56 203 LEU A C 1
ATOM 1621 O O . LEU A 1 203 ? 19.449 12.962 -20.013 1.00 98.56 203 LEU A O 1
ATOM 1625 N N . TYR A 1 204 ? 20.510 13.025 -21.992 1.00 98.19 204 TYR A N 1
ATOM 1626 C CA . TYR A 1 204 ? 21.465 11.960 -21.696 1.00 98.19 204 TYR A CA 1
ATOM 1627 C C . TYR A 1 204 ? 22.925 12.432 -21.720 1.00 98.19 204 TYR A C 1
ATOM 1629 O O . TYR A 1 204 ? 23.421 12.939 -22.728 1.00 98.19 204 TYR A O 1
ATOM 1637 N N . ASP A 1 205 ? 23.661 12.182 -20.637 1.00 95.31 205 ASP A N 1
ATOM 1638 C CA . ASP A 1 205 ? 25.115 12.325 -20.624 1.00 95.31 205 ASP A CA 1
ATOM 1639 C C . ASP A 1 205 ? 25.754 11.199 -21.451 1.00 95.31 205 ASP A C 1
ATOM 1641 O O . ASP A 1 205 ? 25.917 10.060 -21.007 1.00 95.31 205 ASP A O 1
ATOM 1645 N N . GLN A 1 206 ? 26.131 11.541 -22.683 1.00 92.75 206 GLN A N 1
ATOM 1646 C CA . GLN A 1 206 ? 26.724 10.618 -23.647 1.00 92.75 206 GLN A CA 1
ATOM 1647 C C . GLN A 1 206 ? 28.082 10.049 -23.189 1.00 92.75 206 GLN A C 1
ATOM 1649 O O . GLN A 1 206 ? 28.513 9.026 -23.722 1.00 92.75 206 GLN A O 1
ATOM 1654 N N . THR A 1 207 ? 28.755 10.640 -22.189 1.00 88.62 207 THR A N 1
ATOM 1655 C CA . THR A 1 207 ? 30.039 10.116 -21.681 1.00 88.62 207 THR A CA 1
ATOM 1656 C C . THR A 1 207 ? 29.895 8.734 -21.032 1.00 88.62 207 THR A C 1
ATOM 1658 O O . THR A 1 207 ? 30.801 7.905 -21.153 1.00 88.62 207 THR A O 1
ATOM 1661 N N . TYR A 1 208 ? 28.712 8.408 -20.488 1.00 86.81 208 TYR A N 1
ATOM 1662 C CA . TYR A 1 208 ? 28.366 7.070 -19.979 1.00 86.81 208 TYR A CA 1
ATOM 1663 C C . TYR A 1 208 ? 28.519 5.946 -21.017 1.00 86.81 208 TYR A C 1
ATOM 1665 O O . TYR A 1 208 ? 28.574 4.763 -20.644 1.00 86.81 208 TYR A O 1
ATOM 1673 N N . MET A 1 209 ? 28.589 6.289 -22.309 1.00 85.50 209 MET A N 1
ATOM 1674 C CA . MET A 1 209 ? 28.780 5.327 -23.385 1.00 85.50 209 MET A CA 1
ATOM 1675 C C . MET A 1 209 ? 30.190 4.724 -23.384 1.00 85.50 209 MET A C 1
ATOM 1677 O O . MET A 1 209 ? 30.321 3.552 -23.732 1.00 85.50 209 MET A O 1
ATOM 1681 N N . ASP A 1 210 ? 31.216 5.443 -22.924 1.00 84.19 210 ASP A N 1
ATOM 1682 C CA . ASP A 1 210 ? 32.603 4.947 -22.880 1.00 84.19 210 ASP A CA 1
ATOM 1683 C C . ASP A 1 210 ? 33.077 4.563 -21.464 1.00 84.19 210 ASP A C 1
ATOM 1685 O O . ASP A 1 210 ? 34.011 3.767 -21.320 1.00 84.19 210 ASP A O 1
ATOM 1689 N N . CYS A 1 211 ? 32.396 5.045 -20.418 1.00 79.69 211 CYS A N 1
ATOM 1690 C CA . CYS A 1 211 ? 32.705 4.753 -19.014 1.00 79.69 211 CYS A CA 1
ATOM 1691 C C . CYS A 1 211 ? 32.728 3.253 -18.675 1.00 79.69 211 CYS A C 1
ATOM 1693 O O . CYS A 1 211 ? 31.774 2.509 -18.938 1.00 79.69 211 CYS A O 1
ATOM 1695 N N . GLN A 1 212 ? 33.801 2.833 -18.005 1.00 79.38 212 GLN A N 1
ATOM 1696 C CA . GLN A 1 212 ? 33.963 1.509 -17.413 1.00 79.38 212 GLN A CA 1
ATOM 1697 C C . GLN A 1 212 ? 33.258 1.422 -16.049 1.00 79.38 212 GLN A C 1
ATOM 1699 O O . GLN A 1 212 ? 32.662 2.383 -15.558 1.00 79.38 212 GLN A O 1
ATOM 1704 N N . HIS A 1 213 ? 33.290 0.242 -15.424 1.00 75.94 213 HIS A N 1
ATOM 1705 C CA . HIS A 1 213 ? 32.574 0.012 -14.167 1.00 75.94 213 HIS A CA 1
ATOM 1706 C C . HIS A 1 213 ? 33.080 0.898 -13.014 1.00 75.94 213 HIS A C 1
ATOM 1708 O O . HIS A 1 213 ? 32.264 1.424 -12.262 1.00 75.94 213 HIS A O 1
ATOM 1714 N N . GLU A 1 214 ? 34.395 1.106 -12.902 1.00 79.56 214 GLU A N 1
ATOM 1715 C CA . GLU A 1 214 ? 34.997 1.940 -11.850 1.00 79.56 214 GLU A CA 1
ATOM 1716 C C . GLU A 1 214 ? 34.631 3.426 -12.013 1.00 79.56 214 GLU A C 1
ATOM 1718 O O . GLU A 1 214 ? 34.247 4.068 -11.034 1.00 79.56 214 GLU A O 1
ATOM 1723 N N . ASP A 1 215 ? 34.626 3.938 -13.251 1.00 82.00 215 ASP A N 1
ATOM 1724 C CA . ASP A 1 215 ? 34.214 5.315 -13.566 1.00 82.00 215 ASP A CA 1
ATOM 1725 C C . ASP A 1 215 ? 32.768 5.581 -13.117 1.00 82.00 215 ASP A C 1
ATOM 1727 O O . ASP A 1 215 ? 32.471 6.605 -12.504 1.00 82.00 215 ASP A O 1
ATOM 1731 N N . ARG A 1 216 ? 31.862 4.622 -13.359 1.00 81.12 216 ARG A N 1
ATOM 1732 C CA . ARG A 1 216 ? 30.448 4.720 -12.955 1.00 81.12 216 ARG A CA 1
ATOM 1733 C C . ARG A 1 216 ? 30.268 4.749 -11.443 1.00 81.12 216 ARG A C 1
ATOM 1735 O O . ARG A 1 216 ? 29.427 5.500 -10.957 1.00 81.12 216 ARG A O 1
ATOM 1742 N N . ILE A 1 217 ? 31.056 3.965 -10.702 1.00 82.06 217 ILE A N 1
ATOM 1743 C CA . ILE A 1 217 ? 31.034 3.974 -9.231 1.00 82.06 217 ILE A CA 1
ATOM 1744 C C . ILE A 1 217 ? 31.426 5.364 -8.715 1.00 82.06 217 ILE A C 1
ATOM 1746 O O . ILE A 1 217 ? 30.755 5.888 -7.824 1.00 82.06 217 ILE A O 1
ATOM 1750 N N . ALA A 1 218 ? 32.464 5.977 -9.294 1.00 84.62 218 ALA A N 1
ATOM 1751 C CA . ALA A 1 218 ? 32.859 7.344 -8.963 1.00 84.62 218 ALA A CA 1
ATOM 1752 C C . ALA A 1 218 ? 31.739 8.343 -9.303 1.00 84.62 218 ALA A C 1
ATOM 1754 O O . ALA A 1 218 ? 31.253 9.031 -8.404 1.00 84.62 218 ALA A O 1
ATOM 1755 N N . MET A 1 219 ? 31.248 8.342 -10.548 1.00 86.75 219 MET A N 1
ATOM 1756 C CA . MET A 1 219 ? 30.182 9.236 -11.018 1.00 86.75 219 MET A CA 1
ATOM 1757 C C . MET A 1 219 ? 28.924 9.173 -10.141 1.00 86.75 219 MET A C 1
ATOM 1759 O O . MET A 1 219 ? 28.472 10.206 -9.653 1.00 86.75 219 MET A O 1
ATOM 1763 N N . VAL A 1 220 ? 28.390 7.979 -9.865 1.00 86.56 220 VAL A N 1
ATOM 1764 C CA . VAL A 1 220 ? 27.189 7.824 -9.023 1.00 86.56 220 VAL A CA 1
ATOM 1765 C C . VAL A 1 220 ? 27.454 8.281 -7.583 1.00 86.56 220 VAL A C 1
ATOM 1767 O O . VAL A 1 220 ? 26.574 8.880 -6.963 1.00 86.56 220 VAL A O 1
ATOM 1770 N N . SER A 1 221 ? 28.671 8.089 -7.055 1.00 83.62 221 SER A N 1
ATOM 1771 C CA . SER A 1 221 ? 29.044 8.590 -5.721 1.00 83.62 221 SER A CA 1
ATOM 1772 C C . SER A 1 221 ? 29.148 10.120 -5.637 1.00 83.62 221 SER A C 1
ATOM 1774 O O . SER A 1 221 ? 28.905 10.688 -4.574 1.00 83.62 221 SER A O 1
ATOM 1776 N N . GLU A 1 222 ? 29.435 10.790 -6.757 1.00 86.50 222 GLU A N 1
ATOM 1777 C CA . GLU A 1 222 ? 29.404 12.253 -6.900 1.00 86.50 222 GLU A CA 1
ATOM 1778 C C . GLU A 1 222 ? 27.992 12.798 -7.187 1.00 86.50 222 GLU A C 1
ATOM 1780 O O . GLU A 1 222 ? 27.774 14.009 -7.172 1.00 86.50 222 GLU A O 1
ATOM 1785 N N . GLY A 1 223 ? 27.013 11.920 -7.429 1.00 86.56 223 GLY A N 1
ATOM 1786 C CA . GLY A 1 223 ? 25.666 12.304 -7.843 1.00 86.56 223 GLY A CA 1
ATOM 1787 C C . GLY A 1 223 ? 25.551 12.638 -9.334 1.00 86.56 223 GLY A C 1
ATOM 1788 O O . GLY A 1 223 ? 24.633 13.361 -9.724 1.00 86.56 223 GLY A O 1
ATOM 1789 N N . ASN A 1 224 ? 26.445 12.114 -10.169 1.00 90.56 224 ASN A N 1
ATOM 1790 C CA . ASN A 1 224 ? 26.320 12.118 -11.622 1.00 90.56 224 ASN A CA 1
ATOM 1791 C C . ASN A 1 224 ? 25.560 10.855 -12.076 1.00 90.56 224 ASN A C 1
ATOM 1793 O O . ASN A 1 224 ? 25.725 9.772 -11.511 1.00 90.56 224 ASN A O 1
ATOM 1797 N N . PHE A 1 225 ? 24.679 11.007 -13.066 1.00 95.25 225 PHE A N 1
ATOM 1798 C CA . PHE A 1 225 ? 23.800 9.958 -13.591 1.00 95.25 225 PHE A CA 1
ATOM 1799 C C . PHE A 1 225 ? 23.664 10.140 -15.106 1.00 95.25 225 PHE A C 1
ATOM 1801 O O . PHE A 1 225 ? 23.789 11.260 -15.594 1.00 95.25 225 PHE A O 1
ATOM 1808 N N . VAL A 1 226 ? 23.347 9.067 -15.844 1.00 96.38 226 VAL A N 1
ATOM 1809 C CA . VAL A 1 226 ? 23.147 9.149 -17.303 1.00 96.38 226 VAL A CA 1
ATOM 1810 C C . VAL A 1 226 ? 22.037 10.128 -17.706 1.00 96.38 226 VAL A C 1
ATOM 1812 O O . VAL A 1 226 ? 22.149 10.746 -18.754 1.00 96.38 226 VAL A O 1
ATOM 1815 N N . THR A 1 227 ? 20.992 10.313 -16.894 1.00 98.00 227 THR A N 1
ATOM 1816 C CA . THR A 1 227 ? 19.949 11.323 -17.129 1.00 98.00 227 THR A CA 1
ATOM 1817 C C . THR A 1 227 ? 20.342 12.683 -16.558 1.00 98.00 227 THR A C 1
ATOM 1819 O O . THR A 1 227 ? 20.591 12.812 -15.355 1.00 98.00 227 THR A O 1
ATOM 1822 N N . THR A 1 228 ? 20.322 13.711 -17.404 1.00 97.94 228 THR A N 1
ATOM 1823 C CA . THR A 1 228 ? 20.527 15.113 -17.021 1.00 97.94 228 THR A CA 1
ATOM 1824 C C . THR A 1 228 ? 19.265 15.707 -16.373 1.00 97.94 228 THR A C 1
ATOM 1826 O O . THR A 1 228 ? 18.228 15.054 -16.256 1.00 97.94 228 THR A O 1
ATOM 1829 N N . GLU A 1 229 ? 19.326 16.978 -15.965 1.00 97.88 229 GLU A N 1
ATOM 1830 C CA . GLU A 1 229 ? 18.158 17.767 -15.537 1.00 97.88 229 GLU A CA 1
ATOM 1831 C C . GLU A 1 229 ? 17.651 18.692 -16.677 1.00 97.88 229 GLU A C 1
ATOM 1833 O O . GLU A 1 229 ? 17.204 19.807 -16.417 1.00 97.88 229 GLU A O 1
ATOM 1838 N N . HIS A 1 230 ? 17.771 18.279 -17.951 1.00 98.06 230 HIS A N 1
ATOM 1839 C CA . HIS A 1 230 ? 17.291 19.059 -19.110 1.00 98.06 230 HIS A CA 1
ATOM 1840 C C . HIS A 1 230 ? 15.757 19.183 -19.136 1.00 98.06 230 HIS A C 1
ATOM 1842 O O . HIS A 1 230 ? 15.205 20.268 -19.314 1.00 98.06 230 HIS A O 1
ATOM 1848 N N . GLU A 1 231 ? 15.070 18.064 -18.915 1.00 97.69 231 GLU A N 1
ATOM 1849 C CA . GLU A 1 231 ? 13.618 17.956 -18.769 1.00 97.69 231 GLU A CA 1
ATOM 1850 C C . GLU A 1 231 ? 13.289 16.886 -17.715 1.00 97.69 231 GLU A C 1
ATOM 1852 O O . GLU A 1 231 ? 14.177 16.160 -17.273 1.00 97.69 231 GLU A O 1
ATOM 1857 N N . LEU A 1 232 ? 12.039 16.794 -17.254 1.00 97.62 232 LEU A N 1
ATOM 1858 C CA . LEU A 1 232 ? 11.678 15.849 -16.189 1.00 97.62 232 LEU A CA 1
ATOM 1859 C C . LEU A 1 232 ? 11.569 14.408 -16.713 1.00 97.62 232 LEU A C 1
ATOM 1861 O O . LEU A 1 232 ? 10.880 14.152 -17.699 1.00 97.62 232 LEU A O 1
ATOM 1865 N N . CYS A 1 233 ? 12.199 13.461 -16.017 1.00 98.62 233 CYS A N 1
ATOM 1866 C CA . CYS A 1 233 ? 12.050 12.028 -16.274 1.00 98.62 233 CYS A CA 1
ATOM 1867 C C . CYS A 1 233 ? 12.034 11.230 -14.960 1.00 98.62 233 CYS A C 1
ATOM 1869 O O . CYS A 1 233 ? 12.639 11.635 -13.964 1.00 98.62 233 CYS A O 1
ATOM 1871 N N . PHE A 1 234 ? 11.267 10.139 -14.956 1.00 98.81 234 PHE A N 1
ATOM 1872 C CA . PHE A 1 234 ? 11.180 9.147 -13.888 1.00 98.81 234 PHE A CA 1
ATOM 1873 C C . PHE A 1 234 ? 10.500 7.861 -14.367 1.00 98.81 234 PHE A C 1
ATOM 1875 O O . PHE A 1 234 ? 9.590 7.908 -15.202 1.00 98.81 234 PHE A O 1
ATOM 1882 N N . ASP A 1 235 ? 10.898 6.737 -13.777 1.00 98.88 235 ASP A N 1
ATOM 1883 C CA . ASP A 1 235 ? 10.116 5.499 -13.750 1.00 98.88 235 ASP A CA 1
ATOM 1884 C C . ASP A 1 235 ? 9.369 5.451 -12.399 1.00 98.88 235 ASP A C 1
ATOM 1886 O O . ASP A 1 235 ? 9.912 5.815 -11.354 1.00 98.88 235 ASP A O 1
ATOM 1890 N N . ALA A 1 236 ? 8.114 5.000 -12.385 1.00 98.81 236 ALA A N 1
ATOM 1891 C CA . ALA A 1 236 ? 7.292 4.926 -11.173 1.00 98.81 236 ALA A CA 1
ATOM 1892 C C . ALA A 1 236 ? 7.871 3.981 -10.099 1.00 98.81 236 ALA A C 1
ATOM 1894 O O . ALA A 1 236 ? 7.664 4.218 -8.911 1.00 98.81 236 ALA A O 1
ATOM 1895 N N . ALA A 1 237 ? 8.662 2.977 -10.491 1.00 98.62 237 ALA A N 1
ATOM 1896 C CA . ALA A 1 237 ? 9.312 2.032 -9.582 1.00 98.62 237 ALA A CA 1
ATOM 1897 C C . ALA A 1 237 ? 10.504 2.618 -8.786 1.00 98.62 237 ALA A C 1
ATOM 1899 O O . ALA A 1 237 ? 11.056 1.933 -7.927 1.00 98.62 237 ALA A O 1
ATOM 1900 N N . ASP A 1 238 ? 10.901 3.879 -9.005 1.00 98.81 238 ASP A N 1
ATOM 1901 C CA . ASP A 1 238 ? 11.783 4.613 -8.075 1.00 98.81 238 ASP A CA 1
ATOM 1902 C C . ASP A 1 238 ? 11.036 5.222 -6.871 1.00 98.81 238 ASP A C 1
ATOM 1904 O O . ASP A 1 238 ? 11.682 5.794 -5.990 1.00 98.81 238 ASP A O 1
ATOM 1908 N N . PHE A 1 239 ? 9.703 5.089 -6.813 1.00 98.88 239 PHE A N 1
ATOM 1909 C CA . PHE A 1 239 ? 8.840 5.578 -5.735 1.00 98.88 239 PHE A CA 1
ATOM 1910 C C . PHE A 1 239 ? 8.188 4.412 -4.976 1.00 98.88 239 PHE A C 1
ATOM 1912 O O . PHE A 1 239 ? 7.701 3.461 -5.585 1.00 98.88 239 PHE A O 1
ATOM 1919 N N . ILE A 1 240 ? 8.117 4.508 -3.645 1.00 98.75 240 ILE A N 1
ATOM 1920 C CA . ILE A 1 240 ?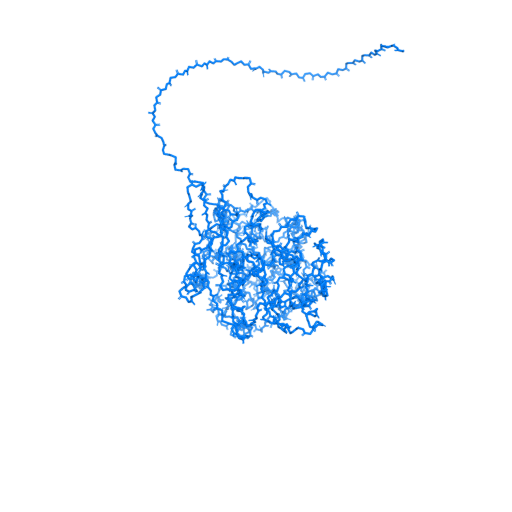 7.443 3.524 -2.781 1.00 98.75 240 ILE A CA 1
ATOM 1921 C C . ILE A 1 240 ? 6.625 4.214 -1.678 1.00 98.75 240 ILE A C 1
ATOM 1923 O O . ILE A 1 240 ? 7.043 5.244 -1.140 1.00 98.75 240 ILE A O 1
ATOM 1927 N N . ARG A 1 241 ? 5.424 3.699 -1.376 1.00 98.50 241 ARG A N 1
ATOM 1928 C CA . ARG A 1 241 ? 4.380 4.435 -0.637 1.00 98.50 241 ARG A CA 1
ATOM 1929 C C . ARG A 1 241 ? 4.174 3.911 0.785 1.00 98.50 241 ARG A C 1
ATOM 1931 O O . ARG A 1 241 ? 4.065 2.709 1.017 1.00 98.50 241 ARG A O 1
ATOM 1938 N N . ALA A 1 242 ? 4.014 4.833 1.729 1.00 95.19 242 ALA A N 1
ATOM 1939 C CA . ALA A 1 242 ? 3.732 4.569 3.136 1.00 95.19 242 ALA A CA 1
ATOM 1940 C C . ALA A 1 242 ? 2.591 5.466 3.663 1.00 95.19 242 ALA A C 1
ATOM 1942 O O . ALA A 1 242 ? 2.721 6.158 4.673 1.00 95.19 242 ALA A O 1
ATOM 1943 N N . GLY A 1 243 ? 1.449 5.477 2.971 1.00 90.94 243 GLY A N 1
ATOM 1944 C CA . GLY A 1 243 ? 0.306 6.319 3.320 1.00 90.94 243 GLY A CA 1
ATOM 1945 C C . GLY A 1 243 ? 0.482 7.738 2.789 1.00 90.94 243 GLY A C 1
ATOM 1946 O O . GLY A 1 243 ? 0.446 7.951 1.580 1.00 90.94 243 GLY A O 1
ATOM 1947 N N . LYS A 1 244 ? 0.659 8.716 3.687 1.00 89.00 244 LYS A N 1
ATOM 1948 C CA . LYS A 1 244 ? 0.935 10.114 3.303 1.00 89.00 244 LYS A CA 1
ATOM 1949 C C . LYS A 1 244 ? 2.371 10.324 2.828 1.00 89.00 244 LYS A C 1
ATOM 1951 O O . LYS A 1 244 ? 2.628 11.262 2.082 1.00 89.00 244 LYS A O 1
ATOM 1956 N N . ASP A 1 245 ? 3.302 9.485 3.266 1.00 95.00 245 ASP A N 1
ATOM 1957 C CA . ASP A 1 245 ? 4.719 9.626 2.956 1.00 95.00 245 ASP A CA 1
ATOM 1958 C C . ASP A 1 245 ? 5.104 8.698 1.800 1.00 95.00 245 ASP A C 1
ATOM 1960 O O . ASP A 1 245 ? 4.842 7.497 1.830 1.00 95.00 245 ASP A O 1
ATOM 1964 N N . ILE A 1 246 ? 5.719 9.262 0.763 1.00 98.50 246 ILE A N 1
ATOM 1965 C CA . ILE A 1 246 ? 6.213 8.548 -0.416 1.00 98.50 246 ILE A CA 1
ATOM 1966 C C . ILE A 1 246 ? 7.721 8.766 -0.482 1.00 98.50 246 ILE A C 1
ATOM 1968 O O . ILE A 1 246 ? 8.196 9.902 -0.438 1.00 98.50 246 ILE A O 1
ATOM 1972 N N . PHE A 1 247 ? 8.479 7.681 -0.590 1.00 98.62 247 PHE A N 1
ATOM 1973 C CA . PHE A 1 247 ? 9.935 7.711 -0.654 1.00 98.62 247 PHE A CA 1
ATOM 1974 C C . PHE A 1 247 ? 10.390 7.519 -2.095 1.00 98.62 247 PHE A C 1
ATOM 1976 O O . PHE A 1 247 ? 9.937 6.596 -2.766 1.00 98.62 247 PHE A O 1
ATOM 1983 N N . ALA A 1 248 ? 11.277 8.396 -2.557 1.00 98.50 248 ALA A N 1
ATOM 1984 C CA . ALA A 1 248 ? 11.831 8.403 -3.902 1.00 98.50 248 ALA A CA 1
ATOM 1985 C C . ALA A 1 248 ? 13.363 8.391 -3.855 1.00 98.50 248 ALA A C 1
ATOM 1987 O O . ALA A 1 248 ? 13.956 9.004 -2.963 1.00 98.50 248 ALA A O 1
ATOM 1988 N N . GLN A 1 249 ? 14.010 7.775 -4.842 1.00 96.81 249 GLN A N 1
ATOM 1989 C CA . GLN A 1 249 ? 15.453 7.928 -5.067 1.00 96.81 249 GLN A CA 1
ATOM 1990 C C . GLN A 1 249 ? 15.739 8.671 -6.376 1.00 96.81 249 GLN A C 1
ATOM 1992 O O . GLN A 1 249 ? 14.959 8.605 -7.324 1.00 96.81 249 GLN A O 1
ATOM 1997 N N . ARG A 1 250 ? 16.887 9.355 -6.442 1.00 96.62 250 ARG A N 1
ATOM 1998 C CA . ARG A 1 250 ? 17.465 9.791 -7.721 1.00 96.62 250 ARG A CA 1
ATOM 1999 C C . ARG A 1 250 ? 18.227 8.610 -8.323 1.00 96.62 250 ARG A C 1
ATOM 2001 O O . ARG A 1 250 ? 19.002 7.969 -7.614 1.00 96.62 250 ARG A O 1
ATOM 2008 N N . SER A 1 251 ? 17.993 8.320 -9.595 1.00 97.25 251 SER A N 1
ATOM 2009 C CA . SER A 1 251 ? 18.466 7.106 -10.268 1.00 97.25 251 SER A CA 1
ATOM 2010 C C . SER A 1 251 ? 18.948 7.417 -11.692 1.00 97.25 251 SER A C 1
ATOM 2012 O O . SER A 1 251 ? 18.943 8.567 -12.124 1.00 97.25 251 SER A O 1
ATOM 2014 N N . HIS A 1 252 ? 19.359 6.397 -12.447 1.00 97.44 252 HIS A N 1
ATOM 2015 C CA . HIS A 1 252 ? 19.647 6.512 -13.882 1.00 97.44 252 HIS A CA 1
ATOM 2016 C C . HIS A 1 252 ? 18.401 6.687 -14.770 1.00 97.44 252 HIS A C 1
ATOM 2018 O O . HIS A 1 252 ? 18.550 6.822 -15.983 1.00 97.44 252 HIS A O 1
ATOM 2024 N N . VAL A 1 253 ? 17.193 6.670 -14.195 1.00 98.25 253 VAL A N 1
ATOM 2025 C CA . VAL A 1 253 ? 15.929 6.937 -14.906 1.00 98.25 253 VAL A CA 1
ATOM 2026 C C . VAL A 1 253 ? 15.062 8.012 -14.236 1.00 98.25 253 VAL A C 1
ATOM 2028 O O . VAL A 1 253 ? 14.137 8.514 -14.866 1.00 98.25 253 VAL A O 1
ATOM 2031 N N . THR A 1 254 ? 15.366 8.401 -12.994 1.00 98.69 254 THR A N 1
ATOM 2032 C CA . THR A 1 254 ? 14.586 9.352 -12.189 1.00 98.69 254 THR A CA 1
ATOM 2033 C C . THR A 1 254 ? 15.450 10.521 -11.739 1.00 98.69 254 THR A C 1
ATOM 2035 O O . THR A 1 254 ? 16.312 10.382 -10.866 1.00 98.69 254 THR A O 1
ATOM 2038 N N . ASN A 1 255 ? 15.201 11.691 -12.332 1.00 98.50 255 ASN A N 1
ATOM 2039 C CA . ASN A 1 255 ? 15.950 12.919 -12.075 1.00 98.50 255 ASN A CA 1
ATOM 2040 C C . ASN A 1 255 ? 15.259 13.832 -11.041 1.00 98.50 255 ASN A C 1
ATOM 2042 O O . ASN A 1 255 ? 14.126 13.586 -10.612 1.00 98.50 255 ASN A O 1
ATOM 2046 N N . LEU A 1 256 ? 15.952 14.879 -10.578 1.00 98.50 256 LEU A N 1
ATOM 2047 C CA . LEU A 1 256 ? 15.427 15.767 -9.533 1.00 98.50 256 LEU A CA 1
ATOM 2048 C C . LEU A 1 256 ? 14.184 16.523 -10.008 1.00 98.50 256 LEU A C 1
ATOM 2050 O O . LEU A 1 256 ? 13.254 16.696 -9.219 1.00 98.50 256 LEU A O 1
ATOM 2054 N N . LEU A 1 257 ? 14.127 16.915 -11.285 1.00 98.56 257 LEU A N 1
ATOM 2055 C CA . LEU A 1 257 ? 12.928 17.502 -11.890 1.00 98.56 257 LEU A CA 1
ATOM 2056 C C . LEU A 1 257 ? 11.718 16.550 -11.869 1.00 98.56 257 LEU A C 1
ATOM 2058 O O . LEU A 1 257 ? 10.601 17.013 -11.637 1.00 98.56 257 LEU A O 1
ATOM 2062 N N . GLY A 1 258 ? 11.919 15.242 -12.059 1.00 98.69 258 GLY A N 1
ATOM 2063 C CA . GLY A 1 258 ? 10.876 14.215 -11.959 1.00 98.69 258 GLY A CA 1
ATOM 2064 C C . GLY A 1 258 ? 10.326 14.063 -10.538 1.00 98.69 258 GLY A C 1
ATOM 2065 O O . GLY A 1 258 ? 9.115 14.160 -10.323 1.00 98.69 258 GLY A O 1
ATOM 2066 N N . ILE A 1 259 ? 11.212 13.926 -9.545 1.00 98.81 259 ILE A N 1
ATOM 2067 C CA . ILE A 1 259 ? 10.830 13.856 -8.120 1.00 98.81 259 ILE A CA 1
ATOM 2068 C C . ILE A 1 259 ? 10.119 15.147 -7.681 1.00 98.81 259 ILE A C 1
ATOM 2070 O O . ILE A 1 259 ? 9.136 15.111 -6.942 1.00 98.81 259 ILE A O 1
ATOM 2074 N N . GLU A 1 260 ? 10.587 16.302 -8.153 1.00 98.69 260 GLU A N 1
ATOM 2075 C CA . GLU A 1 260 ? 10.015 17.609 -7.830 1.00 98.69 260 GLU A CA 1
ATOM 2076 C C . GLU A 1 260 ? 8.711 17.907 -8.594 1.00 98.69 260 GLU A C 1
ATOM 2078 O O . GLU A 1 260 ? 7.895 18.703 -8.128 1.00 98.69 260 GLU A O 1
ATOM 2083 N N . TRP A 1 261 ? 8.455 17.251 -9.732 1.00 98.75 261 TRP A N 1
ATOM 2084 C CA . TRP A 1 261 ? 7.123 17.225 -10.344 1.00 98.75 261 TRP A CA 1
ATOM 2085 C C . TRP A 1 261 ? 6.148 16.421 -9.479 1.00 98.75 261 TRP A C 1
ATOM 2087 O O . TRP A 1 261 ? 5.102 16.949 -9.105 1.00 98.75 261 TRP A O 1
ATOM 2097 N N . MET A 1 262 ? 6.525 15.203 -9.072 1.00 98.62 262 MET A N 1
ATOM 2098 C CA . MET A 1 262 ? 5.719 14.362 -8.174 1.00 98.62 262 MET A CA 1
ATOM 2099 C C . MET A 1 262 ? 5.391 15.075 -6.854 1.00 98.62 262 MET A C 1
ATOM 2101 O O . MET A 1 262 ? 4.241 15.070 -6.415 1.00 98.62 262 MET A O 1
ATOM 2105 N N . ARG A 1 263 ? 6.375 15.761 -6.256 1.00 98.38 263 ARG A N 1
ATOM 2106 C CA . ARG A 1 263 ? 6.195 16.549 -5.026 1.00 98.38 263 ARG A CA 1
ATOM 2107 C C . ARG A 1 263 ? 5.180 17.681 -5.188 1.00 98.38 263 ARG A C 1
ATOM 2109 O O . ARG A 1 263 ? 4.336 17.858 -4.316 1.00 98.38 263 ARG A O 1
ATOM 2116 N N . ARG A 1 264 ? 5.239 18.442 -6.286 1.00 97.62 264 ARG A N 1
ATOM 2117 C CA . ARG A 1 264 ? 4.289 19.541 -6.550 1.00 97.62 264 ARG A CA 1
ATOM 2118 C C . ARG A 1 264 ? 2.911 19.066 -7.004 1.00 97.62 264 ARG A C 1
ATOM 2120 O O . ARG A 1 264 ? 1.947 19.789 -6.783 1.00 97.62 264 ARG A O 1
ATOM 2127 N N . HIS A 1 265 ? 2.815 17.888 -7.618 1.00 98.50 265 HIS A N 1
ATOM 2128 C CA . HIS A 1 265 ? 1.550 17.300 -8.067 1.00 98.50 265 HIS A CA 1
ATOM 2129 C C . HIS A 1 265 ? 0.717 16.731 -6.908 1.00 98.50 265 HIS A C 1
ATOM 2131 O O . HIS A 1 265 ? -0.499 16.890 -6.896 1.00 98.50 265 HIS A O 1
ATOM 2137 N N . LEU A 1 266 ? 1.364 16.104 -5.918 1.00 94.44 266 LEU A N 1
ATOM 2138 C CA . LEU A 1 266 ? 0.687 15.430 -4.798 1.00 94.44 266 LEU A CA 1
ATOM 2139 C C . LEU A 1 266 ? 0.531 16.285 -3.523 1.00 94.44 266 LEU A C 1
ATOM 2141 O O . LEU A 1 266 ? -0.114 15.854 -2.565 1.00 94.44 266 LEU A O 1
ATOM 2145 N N . ALA A 1 267 ? 1.104 17.489 -3.489 1.00 81.50 267 ALA A N 1
ATOM 2146 C CA . ALA A 1 267 ? 0.939 18.419 -2.374 1.00 81.50 267 ALA A CA 1
ATOM 2147 C C . ALA A 1 267 ? -0.469 19.064 -2.367 1.00 81.50 267 ALA A C 1
ATOM 2149 O O . ALA A 1 267 ? -0.999 19.384 -3.432 1.00 81.50 267 ALA A O 1
ATOM 2150 N N . PRO A 1 268 ? -1.068 19.340 -1.190 1.00 92.12 268 PRO A N 1
ATOM 2151 C CA . PRO A 1 268 ? -0.505 19.203 0.158 1.00 92.12 268 PRO A CA 1
ATOM 2152 C C . PRO A 1 268 ? -0.784 17.845 0.830 1.00 92.12 268 PRO A C 1
ATOM 2154 O O . PRO A 1 268 ? -0.404 17.669 1.985 1.00 92.12 268 PRO A O 1
ATOM 2157 N N . ASP A 1 269 ? -1.470 16.919 0.156 1.00 81.50 269 ASP A N 1
ATOM 2158 C CA . ASP A 1 269 ? -2.012 15.706 0.784 1.00 81.50 269 ASP A CA 1
ATOM 2159 C C . ASP A 1 269 ? -0.941 14.635 1.072 1.00 81.50 269 ASP A C 1
ATOM 2161 O O . ASP A 1 269 ? -1.095 13.856 2.018 1.00 81.50 269 ASP A O 1
ATOM 2165 N N . TYR A 1 270 ? 0.150 14.620 0.293 1.00 90.69 270 TYR A N 1
ATOM 2166 C CA . TYR A 1 270 ? 1.267 13.677 0.429 1.00 90.69 270 TYR A CA 1
ATOM 2167 C C . TYR A 1 270 ? 2.632 14.380 0.486 1.00 90.69 270 TYR A C 1
ATOM 2169 O O . TYR A 1 270 ? 2.865 15.397 -0.172 1.00 90.69 270 TYR A O 1
ATOM 2177 N N . ASN A 1 271 ? 3.572 13.775 1.213 1.00 92.31 271 ASN A N 1
ATOM 2178 C CA . ASN A 1 271 ? 4.971 14.185 1.293 1.00 92.31 271 ASN A CA 1
ATOM 2179 C C . ASN A 1 271 ? 5.830 13.302 0.376 1.00 92.31 271 ASN A C 1
ATOM 2181 O O . ASN A 1 271 ? 5.831 12.083 0.528 1.00 92.31 271 ASN A O 1
ATOM 2185 N N . VAL A 1 272 ? 6.622 13.898 -0.521 1.00 97.94 272 VAL A N 1
ATOM 2186 C CA . VAL A 1 272 ? 7.616 13.159 -1.326 1.00 97.94 272 VAL A CA 1
ATOM 2187 C C . VAL A 1 272 ? 9.017 13.389 -0.756 1.00 97.94 272 VAL A C 1
ATOM 2189 O O . VAL A 1 272 ? 9.596 14.470 -0.916 1.00 97.94 272 VAL A O 1
ATOM 2192 N N . HIS A 1 273 ? 9.568 12.369 -0.101 1.00 96.88 273 HIS A N 1
ATOM 2193 C CA . HIS A 1 273 ? 10.895 12.362 0.523 1.00 96.88 273 HIS A CA 1
ATOM 2194 C C . HIS A 1 273 ? 11.942 11.796 -0.436 1.00 96.88 273 HIS A C 1
ATOM 2196 O O . HIS A 1 273 ? 11.720 10.745 -1.029 1.00 96.88 273 HIS A O 1
ATOM 2202 N N . THR A 1 274 ? 13.103 12.443 -0.558 1.00 96.88 274 THR A N 1
ATOM 2203 C CA . THR A 1 274 ? 14.228 11.899 -1.338 1.00 96.88 274 THR A CA 1
ATOM 2204 C C . THR A 1 274 ? 15.199 11.163 -0.409 1.00 96.88 274 THR A C 1
ATOM 2206 O O . THR A 1 274 ? 15.778 11.778 0.489 1.00 96.88 274 THR A O 1
ATOM 2209 N N . ILE A 1 275 ? 15.419 9.870 -0.647 1.00 95.75 275 ILE A N 1
ATOM 2210 C CA . ILE A 1 275 ? 16.410 9.038 0.055 1.00 95.75 275 ILE A CA 1
ATOM 2211 C C . ILE A 1 275 ? 17.485 8.528 -0.918 1.00 95.75 275 ILE A C 1
ATOM 2213 O O . ILE A 1 275 ? 17.281 8.516 -2.132 1.00 95.75 275 ILE A O 1
ATOM 2217 N N . SER A 1 276 ? 18.662 8.169 -0.400 1.00 93.50 276 SER A N 1
ATOM 2218 C CA . SER A 1 276 ? 19.812 7.740 -1.205 1.00 93.50 276 SER A CA 1
ATOM 2219 C C . SER A 1 276 ? 20.498 6.511 -0.615 1.00 93.50 276 SER A C 1
ATOM 2221 O O . SER A 1 276 ? 20.533 6.307 0.599 1.00 93.50 276 SER A O 1
ATOM 2223 N N . PHE A 1 277 ? 21.077 5.697 -1.496 1.00 93.06 277 PHE A N 1
ATOM 2224 C CA . PHE A 1 277 ? 21.692 4.410 -1.175 1.00 93.06 277 PHE A CA 1
ATOM 2225 C C . PHE A 1 277 ? 23.119 4.358 -1.711 1.00 93.06 277 PHE A C 1
ATOM 2227 O O . PHE A 1 277 ? 23.479 5.093 -2.630 1.00 93.06 277 PHE A O 1
ATOM 2234 N N . LYS A 1 278 ? 23.947 3.466 -1.167 1.00 89.12 278 LYS A N 1
ATOM 2235 C CA . LYS A 1 278 ? 25.231 3.111 -1.785 1.00 89.12 278 LYS A CA 1
ATOM 2236 C C . LYS A 1 278 ? 25.026 2.033 -2.864 1.00 89.12 278 LYS A C 1
ATOM 2238 O O . LYS A 1 278 ? 25.498 0.912 -2.709 1.00 89.12 278 LYS A O 1
ATOM 2243 N N . ASP A 1 279 ? 24.299 2.370 -3.927 1.00 84.75 279 ASP A N 1
ATOM 2244 C CA . ASP A 1 279 ? 24.156 1.532 -5.128 1.00 84.75 279 ASP A CA 1
ATOM 2245 C C . ASP A 1 279 ? 25.026 2.071 -6.277 1.00 84.75 279 ASP A C 1
ATOM 2247 O O . ASP A 1 279 ? 25.382 3.248 -6.294 1.00 84.75 279 ASP A O 1
ATOM 2251 N N . VAL A 1 280 ? 25.398 1.201 -7.218 1.00 77.94 280 VAL A N 1
ATOM 2252 C CA . VAL A 1 280 ? 26.394 1.480 -8.275 1.00 77.94 280 VAL A CA 1
ATOM 2253 C C . VAL A 1 280 ? 25.817 1.499 -9.692 1.00 77.94 280 VAL A C 1
ATOM 2255 O O . VAL A 1 280 ? 26.469 2.008 -10.596 1.00 77.94 280 VAL A O 1
ATOM 2258 N N . ASN A 1 281 ? 24.605 0.970 -9.888 1.00 80.44 281 ASN A N 1
ATOM 2259 C CA . ASN A 1 281 ? 23.805 1.160 -11.105 1.00 80.44 281 ASN A CA 1
ATOM 2260 C C . ASN A 1 281 ? 22.330 1.406 -10.695 1.00 80.44 281 ASN A C 1
ATOM 2262 O O . ASN A 1 281 ? 21.480 0.550 -10.952 1.00 80.44 281 ASN A O 1
ATOM 2266 N N . PRO A 1 282 ? 22.020 2.504 -9.977 1.00 85.19 282 PRO A N 1
ATOM 2267 C CA . PRO A 1 282 ? 20.698 2.723 -9.390 1.00 85.19 282 PRO A CA 1
ATOM 2268 C C . PRO A 1 282 ? 19.609 2.873 -10.458 1.00 85.19 282 PRO A C 1
ATOM 2270 O O . PRO A 1 282 ? 19.627 3.805 -11.263 1.00 85.19 282 PRO A O 1
ATOM 2273 N N . MET A 1 283 ? 18.639 1.965 -10.417 1.00 92.62 283 MET A N 1
ATOM 2274 C CA . MET A 1 283 ? 17.382 1.986 -11.163 1.00 92.62 283 MET A CA 1
ATOM 2275 C C . MET A 1 283 ? 16.368 1.169 -10.362 1.00 92.62 283 MET A C 1
ATOM 2277 O O . MET A 1 283 ? 16.631 0.002 -10.074 1.00 92.62 283 MET A O 1
ATOM 2281 N N . HIS A 1 284 ? 15.243 1.801 -10.018 1.00 98.00 284 HIS A N 1
ATOM 2282 C CA . HIS A 1 284 ? 14.152 1.275 -9.187 1.00 98.00 284 HIS A CA 1
ATOM 2283 C C . HIS A 1 284 ? 14.536 1.021 -7.715 1.00 98.00 284 HIS A C 1
ATOM 2285 O O . HIS A 1 284 ? 15.653 0.617 -7.377 1.00 98.00 284 HIS A O 1
ATOM 2291 N N . ILE A 1 285 ? 13.613 1.333 -6.800 1.00 97.75 285 ILE A N 1
ATOM 2292 C CA . ILE A 1 285 ? 13.868 1.363 -5.349 1.00 97.75 285 ILE A CA 1
ATOM 2293 C C . ILE A 1 285 ? 13.469 0.056 -4.653 1.00 97.75 285 ILE A C 1
ATOM 2295 O O . ILE A 1 285 ? 14.023 -0.305 -3.619 1.00 97.75 285 ILE A O 1
ATOM 2299 N N . ASP A 1 286 ? 12.552 -0.703 -5.241 1.00 97.12 286 ASP A N 1
ATOM 2300 C CA . ASP A 1 286 ? 11.936 -1.917 -4.695 1.00 97.12 286 ASP A CA 1
ATOM 2301 C C . ASP A 1 286 ? 12.855 -3.160 -4.683 1.00 97.12 286 ASP A C 1
ATOM 2303 O O . ASP A 1 286 ? 12.604 -4.122 -3.957 1.00 97.12 286 ASP A O 1
ATOM 2307 N N . GLY A 1 287 ? 13.964 -3.138 -5.429 1.00 95.62 287 GLY A N 1
ATOM 2308 C CA . GLY A 1 287 ? 15.098 -4.070 -5.288 1.00 95.62 287 GLY A CA 1
ATOM 2309 C C . GLY A 1 287 ? 16.124 -3.672 -4.207 1.00 95.62 287 GLY A C 1
ATOM 2310 O O . GLY A 1 287 ? 17.181 -4.302 -4.087 1.00 95.62 287 GLY A O 1
ATOM 2311 N N . THR A 1 288 ? 15.854 -2.601 -3.454 1.00 97.75 288 THR A N 1
ATOM 2312 C CA . THR A 1 288 ? 16.815 -1.944 -2.548 1.00 97.75 288 THR A CA 1
ATOM 2313 C C . THR A 1 288 ? 16.209 -1.615 -1.180 1.00 97.75 288 THR A C 1
ATOM 2315 O O . THR A 1 288 ? 16.843 -1.847 -0.150 1.00 97.75 288 THR A O 1
ATOM 2318 N N . PHE A 1 289 ? 14.976 -1.114 -1.152 1.00 98.25 289 PHE A N 1
ATOM 2319 C CA . PHE A 1 289 ? 14.269 -0.661 0.041 1.00 98.25 289 PHE A CA 1
ATOM 2320 C C . PHE A 1 289 ? 12.763 -0.910 -0.135 1.00 98.25 289 PHE A C 1
ATOM 2322 O O . PHE A 1 289 ? 12.035 -0.061 -0.644 1.00 98.25 289 PHE A O 1
ATOM 2329 N N . ASN A 1 290 ? 12.310 -2.109 0.235 1.00 98.62 290 ASN A N 1
ATOM 2330 C CA . ASN A 1 290 ? 10.934 -2.567 0.019 1.00 98.62 290 ASN A CA 1
ATOM 2331 C C . ASN A 1 290 ? 10.145 -2.509 1.338 1.00 98.62 290 ASN A C 1
ATOM 2333 O O . ASN A 1 290 ? 10.488 -3.206 2.298 1.00 98.62 290 ASN A O 1
ATOM 2337 N N . ILE A 1 291 ? 9.129 -1.646 1.414 1.00 98.44 291 ILE A N 1
ATOM 2338 C CA . ILE A 1 291 ? 8.329 -1.416 2.624 1.00 98.44 291 ILE A CA 1
ATOM 2339 C C . ILE A 1 291 ? 7.181 -2.427 2.647 1.00 98.44 291 ILE A C 1
ATOM 2341 O O . ILE A 1 291 ? 6.321 -2.414 1.776 1.00 98.44 291 ILE A O 1
ATOM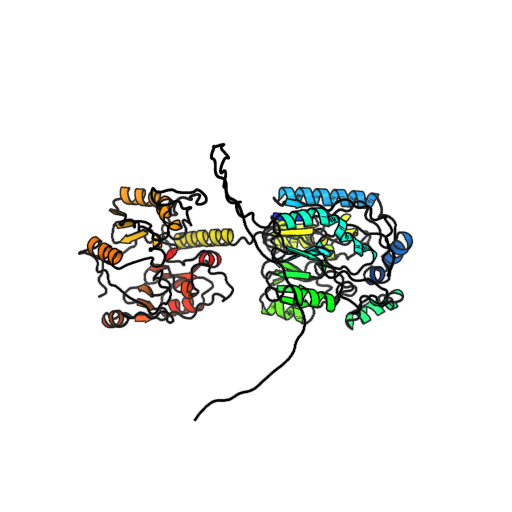 2345 N N . ILE A 1 292 ? 7.169 -3.295 3.657 1.00 98.19 292 ILE A N 1
ATOM 2346 C CA . ILE A 1 292 ? 6.323 -4.500 3.694 1.00 98.19 292 ILE A CA 1
ATOM 2347 C C . ILE A 1 292 ? 5.258 -4.478 4.802 1.00 98.19 292 ILE A C 1
ATOM 2349 O O . ILE A 1 292 ? 4.510 -5.436 4.952 1.00 98.19 292 ILE A O 1
ATOM 2353 N N . GLY A 1 293 ? 5.179 -3.410 5.595 1.00 92.81 293 GLY A N 1
ATOM 2354 C CA . GLY A 1 293 ? 4.163 -3.267 6.637 1.00 92.81 293 GLY A CA 1
ATOM 2355 C C . GLY A 1 293 ? 4.267 -1.944 7.401 1.00 92.81 293 GLY A C 1
ATOM 2356 O O . GLY A 1 293 ? 5.230 -1.194 7.202 1.00 92.81 293 GLY A O 1
ATOM 2357 N N . PRO A 1 294 ? 3.317 -1.651 8.312 1.00 91.19 294 PRO A N 1
ATOM 2358 C CA . PRO A 1 294 ? 3.332 -0.445 9.135 1.00 91.19 294 PRO A CA 1
ATOM 2359 C C . PRO A 1 294 ? 4.602 -0.377 9.992 1.00 91.19 294 PRO A C 1
ATOM 2361 O O . PRO A 1 294 ? 4.734 -1.073 10.996 1.00 91.19 294 PRO A O 1
ATOM 2364 N N . GLY A 1 295 ? 5.560 0.459 9.589 1.00 88.00 295 GLY A N 1
ATOM 2365 C CA . GLY A 1 295 ? 6.852 0.551 10.267 1.00 88.00 295 GLY A CA 1
ATOM 2366 C C . GLY A 1 295 ? 7.781 -0.650 10.041 1.00 88.00 295 GLY A C 1
ATOM 2367 O O . GLY A 1 295 ? 8.638 -0.898 10.885 1.00 88.00 295 GLY A O 1
ATOM 2368 N N . LEU A 1 296 ? 7.633 -1.407 8.946 1.00 92.75 296 LEU A N 1
ATOM 2369 C CA . LEU A 1 296 ? 8.454 -2.586 8.635 1.00 92.75 296 LEU A CA 1
ATOM 2370 C C . LEU A 1 296 ? 9.008 -2.512 7.204 1.00 92.75 296 LEU A C 1
ATOM 2372 O O . LEU A 1 296 ? 8.251 -2.406 6.239 1.00 92.75 296 LEU A O 1
ATOM 2376 N N . VAL A 1 297 ? 10.334 -2.595 7.056 1.00 98.19 297 VAL A N 1
ATOM 2377 C CA . VAL A 1 297 ? 11.013 -2.429 5.760 1.00 98.19 297 VAL A CA 1
ATOM 2378 C C . VAL A 1 297 ? 12.166 -3.414 5.560 1.00 98.19 297 VAL A C 1
ATOM 2380 O O . VAL A 1 297 ? 12.959 -3.659 6.471 1.00 98.19 297 VAL A O 1
ATOM 2383 N N . LEU A 1 298 ? 12.279 -3.953 4.345 1.00 98.56 298 LEU A N 1
ATOM 2384 C CA . LEU A 1 298 ? 13.434 -4.709 3.869 1.00 98.56 298 LEU A CA 1
ATOM 2385 C C . LEU A 1 298 ? 14.471 -3.739 3.293 1.00 98.56 298 LEU A C 1
ATOM 2387 O O . LEU A 1 298 ? 14.204 -3.074 2.296 1.00 98.56 298 LEU A O 1
ATOM 2391 N N . SER A 1 299 ? 15.655 -3.677 3.896 1.00 98.06 299 SER A N 1
ATOM 2392 C CA . SER A 1 299 ? 16.758 -2.802 3.485 1.00 98.06 299 SER A CA 1
ATOM 2393 C C . SER A 1 299 ? 17.944 -3.641 3.013 1.00 98.06 299 SER A C 1
ATOM 2395 O O . SER A 1 299 ? 18.523 -4.408 3.788 1.00 98.06 299 SER A O 1
ATOM 2397 N N . ASN A 1 300 ? 18.271 -3.527 1.727 1.00 97.88 300 ASN A N 1
ATOM 2398 C CA . ASN A 1 300 ? 19.279 -4.333 1.045 1.00 97.88 300 ASN A CA 1
ATOM 2399 C C . ASN A 1 300 ? 20.671 -4.158 1.703 1.00 97.88 300 ASN A C 1
ATOM 2401 O O . ASN A 1 300 ? 21.145 -3.026 1.842 1.00 97.88 300 ASN A O 1
ATOM 2405 N N . PRO A 1 301 ? 21.347 -5.247 2.126 1.00 96.44 301 PRO A N 1
ATOM 2406 C CA . PRO A 1 301 ? 22.608 -5.152 2.859 1.00 96.44 301 PRO A CA 1
ATOM 2407 C C . PRO A 1 301 ? 23.785 -4.664 2.000 1.00 96.44 301 PRO A C 1
ATOM 2409 O O . PRO A 1 301 ? 24.700 -4.052 2.554 1.00 96.44 301 PRO A O 1
ATOM 2412 N N . ASP A 1 302 ? 23.752 -4.895 0.684 1.00 95.56 302 ASP A N 1
ATOM 2413 C CA . ASP A 1 302 ? 24.801 -4.479 -0.257 1.00 95.56 302 ASP A CA 1
ATOM 2414 C C . ASP A 1 302 ? 24.631 -3.013 -0.680 1.00 95.56 302 ASP A C 1
ATOM 2416 O O . ASP A 1 302 ? 25.609 -2.330 -0.991 1.00 95.56 302 ASP A O 1
ATOM 2420 N N . ARG A 1 303 ? 23.385 -2.521 -0.644 1.00 94.94 303 ARG A N 1
ATOM 2421 C CA . ARG A 1 303 ? 22.966 -1.163 -1.018 1.00 94.94 303 ARG A CA 1
ATOM 2422 C C . ARG A 1 303 ? 22.429 -0.387 0.197 1.00 94.94 303 ARG A C 1
ATOM 2424 O O . ARG A 1 303 ? 21.268 0.028 0.191 1.00 94.94 303 ARG A O 1
ATOM 2431 N N . PRO A 1 304 ? 23.224 -0.179 1.263 1.00 93.62 304 PRO A N 1
ATOM 2432 C CA . PRO A 1 304 ? 22.737 0.480 2.466 1.00 93.62 304 PRO A CA 1
ATOM 2433 C C . PRO A 1 304 ? 22.224 1.890 2.156 1.00 93.62 304 PRO A C 1
ATOM 2435 O O . PRO A 1 304 ? 22.888 2.670 1.464 1.00 93.62 304 PRO A O 1
ATOM 2438 N N . CYS A 1 305 ? 21.059 2.219 2.717 1.00 93.06 305 CYS A N 1
ATOM 2439 C CA . CYS A 1 305 ? 20.583 3.596 2.808 1.00 93.06 305 CYS A CA 1
ATOM 2440 C C . CYS A 1 305 ? 21.634 4.443 3.537 1.00 93.06 305 CYS A C 1
ATOM 2442 O O . CYS A 1 305 ? 22.280 3.974 4.478 1.00 93.06 305 CYS A O 1
ATOM 2444 N N . GLN A 1 306 ? 21.819 5.678 3.080 1.00 87.88 306 GLN A N 1
ATOM 2445 C CA . GLN A 1 306 ? 22.802 6.609 3.621 1.00 87.88 306 GLN A CA 1
ATOM 2446 C C . GLN A 1 306 ? 22.250 7.287 4.895 1.00 87.88 306 GLN A C 1
ATOM 2448 O O . GLN A 1 306 ? 21.532 6.671 5.682 1.00 87.88 306 GLN A O 1
ATOM 2453 N N . GLN A 1 307 ? 22.586 8.559 5.123 1.00 83.62 307 GLN A N 1
ATOM 2454 C CA . GLN A 1 307 ? 22.285 9.321 6.348 1.00 83.62 307 GLN A CA 1
ATOM 2455 C C . GLN A 1 307 ? 20.786 9.346 6.716 1.00 83.62 307 GLN A C 1
ATOM 2457 O O . GLN A 1 307 ? 20.428 9.539 7.874 1.00 83.62 307 GLN A O 1
ATOM 2462 N N . GLN A 1 308 ? 19.903 9.119 5.742 1.00 90.94 308 GLN A N 1
ATOM 2463 C CA . GLN A 1 308 ? 18.456 9.081 5.922 1.00 90.94 308 GLN A CA 1
ATOM 2464 C C . GLN A 1 308 ? 17.970 7.852 6.701 1.00 90.94 308 GLN A C 1
ATOM 2466 O O . GLN A 1 308 ? 16.856 7.897 7.213 1.00 90.94 308 GLN A O 1
ATOM 2471 N N . ILE A 1 309 ? 18.762 6.778 6.855 1.00 91.56 309 ILE A N 1
ATOM 2472 C CA . ILE A 1 309 ? 18.302 5.572 7.572 1.00 91.56 309 ILE A CA 1
ATOM 2473 C C . ILE A 1 309 ? 17.895 5.881 9.023 1.00 91.56 309 ILE A C 1
ATOM 2475 O O . ILE A 1 309 ? 16.909 5.339 9.524 1.00 91.56 309 ILE A O 1
ATOM 2479 N N . GLU A 1 310 ? 18.563 6.861 9.643 1.00 88.75 310 GLU A N 1
ATOM 2480 C CA . GLU A 1 310 ? 18.240 7.355 10.980 1.00 88.75 310 GLU A CA 1
ATOM 2481 C C . GLU A 1 310 ? 16.801 7.898 11.097 1.00 88.75 310 GLU A C 1
ATOM 2483 O O . GLU A 1 310 ? 16.270 7.957 12.205 1.00 88.75 310 GLU A O 1
ATOM 2488 N N . MET A 1 311 ? 16.153 8.335 10.004 1.00 87.69 311 MET A N 1
ATOM 2489 C CA . MET A 1 311 ? 14.771 8.840 10.060 1.00 87.69 311 MET A CA 1
ATOM 2490 C C . MET A 1 311 ? 13.779 7.713 10.370 1.00 87.69 311 MET A C 1
ATOM 2492 O O . MET A 1 311 ? 12.855 7.909 11.155 1.00 87.69 311 MET A O 1
ATOM 2496 N N . PHE A 1 312 ? 14.020 6.523 9.815 1.00 86.56 312 PHE A N 1
ATOM 2497 C CA . PHE A 1 312 ? 13.216 5.326 10.047 1.00 86.56 312 PHE A CA 1
ATOM 2498 C C . PHE A 1 312 ? 13.453 4.789 11.464 1.00 86.56 312 PHE A C 1
ATOM 2500 O O . PHE A 1 312 ? 12.498 4.509 12.185 1.00 86.56 312 PHE A O 1
ATOM 2507 N N . GLU A 1 313 ? 14.711 4.754 11.915 1.00 85.31 313 GLU A N 1
ATOM 2508 C CA . GLU A 1 313 ? 15.070 4.379 13.291 1.00 85.31 313 GLU A CA 1
ATOM 2509 C C . GLU A 1 313 ? 14.426 5.316 14.330 1.00 85.31 313 GLU A C 1
ATOM 2511 O O . GLU A 1 313 ? 13.831 4.853 15.303 1.00 85.31 313 GLU A O 1
ATOM 2516 N N . LYS A 1 314 ? 14.462 6.638 14.101 1.00 77.56 314 LYS A N 1
ATOM 2517 C CA . LYS A 1 314 ? 13.816 7.645 14.970 1.00 77.56 314 LYS A CA 1
ATOM 2518 C C . LYS A 1 314 ? 12.287 7.581 14.926 1.00 77.56 314 LYS A C 1
ATOM 2520 O O . LYS A 1 314 ? 11.647 7.926 15.917 1.00 77.56 314 LYS A O 1
ATOM 2525 N N . ALA A 1 315 ? 11.709 7.122 13.816 1.00 71.75 315 ALA A N 1
ATOM 2526 C CA . ALA A 1 315 ? 10.284 6.820 13.690 1.00 71.75 315 ALA A CA 1
ATOM 2527 C C . ALA A 1 315 ? 9.891 5.450 14.288 1.00 71.75 315 ALA A C 1
ATOM 2529 O O . ALA A 1 315 ? 8.715 5.094 14.262 1.00 71.75 315 ALA A O 1
ATOM 2530 N N . GLY A 1 316 ? 10.844 4.678 14.828 1.00 77.56 316 GLY A N 1
ATOM 2531 C CA . GLY A 1 316 ? 10.597 3.373 15.448 1.00 77.56 316 GLY A CA 1
ATOM 2532 C C . GLY A 1 316 ? 10.380 2.221 14.461 1.00 77.56 316 GLY A C 1
ATOM 2533 O O . GLY A 1 316 ? 9.802 1.206 14.842 1.00 77.56 316 GLY A O 1
ATOM 2534 N N . TRP A 1 317 ? 10.811 2.363 13.204 1.00 89.06 317 TRP A N 1
ATOM 2535 C CA . TRP A 1 317 ? 10.643 1.327 12.184 1.00 89.06 317 TRP A CA 1
ATOM 2536 C C . TRP A 1 317 ? 11.598 0.147 12.400 1.00 89.06 317 TRP A C 1
ATOM 2538 O O . TRP A 1 317 ? 12.779 0.309 12.709 1.00 89.06 317 TRP A O 1
ATOM 2548 N N . THR A 1 318 ? 11.096 -1.059 12.146 1.00 90.62 318 THR A N 1
ATOM 2549 C CA . THR A 1 318 ? 11.887 -2.288 12.089 1.00 90.62 318 THR A CA 1
ATOM 2550 C C . THR A 1 318 ? 12.543 -2.412 10.715 1.00 90.62 318 THR A C 1
ATOM 2552 O O . THR A 1 318 ? 11.877 -2.663 9.710 1.00 90.62 318 THR A O 1
ATOM 2555 N N . ILE A 1 319 ? 13.866 -2.252 10.676 1.00 96.50 319 ILE A N 1
ATOM 2556 C CA . ILE A 1 319 ? 14.677 -2.389 9.461 1.00 96.50 319 ILE A CA 1
ATOM 2557 C C . ILE A 1 319 ? 15.244 -3.811 9.402 1.00 96.50 319 ILE A C 1
ATOM 2559 O O . ILE A 1 319 ? 16.133 -4.177 10.173 1.00 96.50 319 ILE A O 1
ATOM 2563 N N . VAL A 1 320 ? 14.739 -4.621 8.475 1.00 97.62 320 VAL A N 1
ATOM 2564 C CA . VAL A 1 320 ? 15.164 -6.010 8.266 1.00 97.62 320 VAL A CA 1
ATOM 2565 C C . VAL A 1 320 ? 16.155 -6.069 7.109 1.00 97.62 320 VAL A C 1
ATOM 2567 O O . VAL A 1 320 ? 15.898 -5.526 6.038 1.00 97.62 320 VAL A O 1
ATOM 2570 N N . LYS A 1 321 ? 17.281 -6.764 7.292 1.00 98.00 321 LYS A N 1
ATOM 2571 C CA . LYS A 1 321 ? 18.223 -7.054 6.201 1.00 98.00 321 LYS A CA 1
ATOM 2572 C C . LYS A 1 321 ? 17.909 -8.436 5.616 1.00 98.00 321 LYS A C 1
ATOM 2574 O O . LYS A 1 321 ? 18.042 -9.416 6.356 1.00 98.00 321 LYS A O 1
ATOM 2579 N N . PRO A 1 322 ? 17.473 -8.543 4.347 1.00 97.62 322 PRO A N 1
ATOM 2580 C CA . PRO A 1 322 ? 17.210 -9.835 3.730 1.00 97.62 322 PRO A CA 1
ATOM 2581 C C . PRO A 1 322 ? 18.498 -10.655 3.561 1.00 97.62 322 PRO A C 1
ATOM 2583 O O . PRO A 1 322 ? 19.592 -10.089 3.469 1.00 97.62 322 PRO A O 1
ATOM 2586 N N . PRO A 1 323 ? 18.394 -11.995 3.551 1.00 97.75 323 PRO A N 1
ATOM 2587 C CA . PRO A 1 323 ? 19.537 -12.868 3.321 1.00 97.75 323 PRO A CA 1
ATOM 2588 C C . PRO A 1 323 ? 19.996 -12.799 1.861 1.00 97.75 323 PRO A C 1
ATOM 2590 O O . PRO A 1 323 ? 19.222 -12.453 0.971 1.00 97.75 323 PRO A O 1
ATOM 2593 N N . THR A 1 324 ? 21.247 -13.192 1.616 1.00 97.31 324 THR A N 1
ATOM 2594 C CA . THR A 1 324 ? 21.806 -13.316 0.265 1.00 97.31 324 THR A CA 1
ATOM 2595 C C . THR A 1 324 ? 20.918 -14.207 -0.626 1.00 97.31 324 THR A C 1
ATOM 2597 O O . THR A 1 324 ? 20.479 -15.264 -0.151 1.00 97.31 324 THR A O 1
ATOM 2600 N N . PRO A 1 325 ? 20.662 -13.810 -1.890 1.00 97.50 325 PRO A N 1
ATOM 2601 C CA . PRO A 1 325 ? 19.887 -14.602 -2.847 1.00 97.50 325 PRO A CA 1
ATOM 2602 C C . PRO A 1 325 ? 20.472 -15.997 -3.117 1.00 97.50 325 PRO A C 1
ATOM 2604 O O . PRO A 1 325 ? 21.678 -16.211 -2.993 1.00 97.50 325 PRO A O 1
ATOM 2607 N N . LEU A 1 326 ? 19.619 -16.929 -3.548 1.00 97.31 326 LEU A N 1
ATOM 2608 C CA . LEU A 1 326 ? 19.964 -18.306 -3.929 1.00 97.31 326 LEU A CA 1
ATOM 2609 C C . LEU A 1 326 ? 19.906 -18.557 -5.449 1.00 97.31 326 LEU A C 1
ATOM 2611 O O . LEU A 1 326 ? 20.106 -19.686 -5.904 1.00 97.31 326 LEU A O 1
ATOM 2615 N N . ILE A 1 327 ? 19.605 -17.532 -6.247 1.00 95.25 327 ILE A N 1
ATOM 2616 C CA . ILE A 1 327 ? 19.649 -17.583 -7.710 1.00 95.25 327 ILE A CA 1
ATOM 2617 C C . ILE A 1 327 ? 21.085 -17.848 -8.224 1.00 95.25 327 ILE A C 1
ATOM 2619 O O . ILE A 1 327 ? 21.999 -17.112 -7.856 1.00 95.25 327 ILE A O 1
ATOM 2623 N N . PRO A 1 328 ? 21.315 -18.894 -9.049 1.00 95.12 328 PRO A N 1
ATOM 2624 C CA . PRO A 1 328 ? 22.641 -19.205 -9.592 1.00 95.12 328 PRO A CA 1
ATOM 2625 C C . PRO A 1 328 ? 23.210 -18.115 -10.510 1.00 95.12 328 PRO A C 1
ATOM 2627 O O . PRO A 1 328 ? 22.483 -17.533 -11.313 1.00 95.12 328 PRO A O 1
ATOM 2630 N N . ASP A 1 329 ? 24.527 -17.894 -10.455 1.00 92.25 329 ASP A N 1
ATOM 2631 C CA . ASP A 1 329 ? 25.221 -16.858 -11.242 1.00 92.25 329 ASP A CA 1
ATOM 2632 C C . ASP A 1 329 ? 25.246 -17.109 -12.764 1.00 92.25 329 ASP A C 1
ATOM 2634 O O . ASP A 1 329 ? 25.503 -16.179 -13.543 1.00 92.25 329 ASP A O 1
ATOM 2638 N N . ASP A 1 330 ? 24.992 -18.353 -13.190 1.00 93.56 330 ASP A N 1
ATOM 2639 C CA . ASP A 1 330 ? 24.842 -18.763 -14.590 1.00 93.56 330 ASP A CA 1
ATOM 2640 C C . ASP A 1 330 ? 23.416 -18.557 -15.134 1.00 93.56 330 ASP A C 1
ATOM 2642 O O . ASP A 1 330 ? 23.206 -18.612 -16.350 1.00 93.56 330 ASP A O 1
ATOM 2646 N N . HIS A 1 331 ? 22.444 -18.239 -14.271 1.00 95.94 331 HIS A N 1
ATOM 2647 C CA . HIS A 1 331 ? 21.102 -17.852 -14.698 1.00 95.94 331 HIS A CA 1
ATOM 2648 C C . HIS A 1 331 ? 21.136 -16.500 -15.443 1.00 95.94 331 HIS A C 1
ATOM 2650 O O . HIS A 1 331 ? 21.768 -15.545 -14.978 1.00 95.94 331 HIS A O 1
ATOM 2656 N N . PRO A 1 332 ? 20.464 -16.357 -16.602 1.00 95.31 332 PRO A N 1
ATOM 2657 C CA . PRO A 1 332 ? 20.433 -15.091 -17.325 1.00 95.31 332 PRO A CA 1
ATOM 2658 C C . PRO A 1 332 ? 19.609 -14.044 -16.563 1.00 95.31 332 PRO A C 1
ATOM 2660 O O . PRO A 1 332 ? 18.398 -14.181 -16.419 1.00 95.31 332 PRO A O 1
ATOM 2663 N N . MET A 1 333 ? 20.267 -12.970 -16.130 1.00 95.06 333 MET A N 1
ATOM 2664 C CA . MET A 1 333 ? 19.663 -11.782 -15.519 1.00 95.06 333 MET A CA 1
ATOM 2665 C C . MET A 1 333 ? 19.948 -10.568 -16.407 1.00 95.06 333 MET A C 1
ATOM 2667 O O . MET A 1 333 ? 20.817 -9.758 -16.098 1.00 95.06 333 MET A O 1
ATOM 2671 N N . TRP A 1 334 ? 19.289 -10.480 -17.571 1.00 95.94 334 TRP A N 1
ATOM 2672 C CA . TRP A 1 334 ? 19.585 -9.436 -18.566 1.00 95.94 334 TRP A CA 1
ATOM 2673 C C . TRP A 1 334 ? 19.395 -8.022 -18.000 1.00 95.94 334 TRP A C 1
ATOM 2675 O O . TRP A 1 334 ? 20.140 -7.110 -18.371 1.00 95.94 334 TRP A O 1
ATOM 2685 N N . LEU A 1 335 ? 18.423 -7.868 -17.100 1.00 93.06 335 LEU A N 1
ATOM 2686 C CA . LEU A 1 335 ? 18.127 -6.667 -16.326 1.00 93.06 335 LEU A CA 1
ATOM 2687 C C . LEU A 1 335 ? 18.059 -6.997 -14.832 1.00 93.06 335 LEU A C 1
ATOM 2689 O O . LEU A 1 335 ? 17.842 -8.148 -14.451 1.00 93.06 335 LEU A O 1
ATOM 2693 N N . SER A 1 336 ? 18.203 -5.959 -14.002 1.00 92.44 336 SER A N 1
ATOM 2694 C CA . SER A 1 336 ? 18.271 -6.051 -12.539 1.00 92.44 336 SER A CA 1
ATOM 2695 C C . SER A 1 336 ? 19.362 -7.015 -12.041 1.00 92.44 336 SER A C 1
ATOM 2697 O O . SER A 1 336 ? 20.288 -7.368 -12.771 1.00 92.44 336 SER A O 1
ATOM 2699 N N . SER A 1 337 ? 19.316 -7.372 -10.759 1.00 93.12 337 SER A N 1
ATOM 2700 C CA . SER A 1 337 ? 20.341 -8.147 -10.055 1.00 93.12 337 SER A CA 1
ATOM 2701 C C . SER A 1 337 ? 19.734 -9.326 -9.294 1.00 93.12 337 SER A C 1
ATOM 2703 O O . SER A 1 337 ? 18.515 -9.448 -9.170 1.00 93.12 337 SER A O 1
ATOM 2705 N N . ASN A 1 338 ? 20.586 -10.169 -8.708 1.00 94.00 338 ASN A N 1
ATOM 2706 C CA . ASN A 1 338 ? 20.165 -11.308 -7.890 1.00 94.00 338 ASN A CA 1
ATOM 2707 C C . ASN A 1 338 ? 19.234 -10.894 -6.718 1.00 94.00 338 ASN A C 1
ATOM 2709 O O . ASN A 1 338 ? 18.455 -11.715 -6.237 1.00 94.00 338 ASN A O 1
ATOM 2713 N N . TRP A 1 339 ? 19.248 -9.620 -6.295 1.00 97.19 339 TRP A N 1
ATOM 2714 C CA . TRP A 1 339 ? 18.386 -9.063 -5.239 1.00 97.19 339 TRP A CA 1
ATOM 2715 C C . TRP A 1 339 ? 16.885 -8.973 -5.572 1.00 97.19 339 TRP A C 1
ATOM 2717 O O . TRP A 1 339 ? 16.104 -8.552 -4.719 1.00 97.19 339 TRP A O 1
ATOM 2727 N N . LEU A 1 340 ? 16.424 -9.462 -6.730 1.00 97.62 340 LEU A N 1
ATOM 2728 C CA . LEU A 1 340 ? 14.990 -9.713 -6.944 1.00 97.62 340 LEU A CA 1
ATOM 2729 C C . LEU A 1 340 ? 14.368 -10.660 -5.894 1.00 97.62 340 LEU A C 1
ATOM 2731 O O . LEU A 1 340 ? 13.151 -10.653 -5.724 1.00 97.62 340 LEU A O 1
ATOM 2735 N N . SER A 1 341 ? 15.171 -11.405 -5.123 1.00 97.88 341 SER A N 1
ATOM 2736 C CA . SER A 1 341 ? 14.700 -12.181 -3.965 1.00 97.88 341 SER A CA 1
ATOM 2737 C C . SER A 1 341 ? 13.959 -11.348 -2.902 1.00 97.88 341 SER A C 1
ATOM 2739 O O . SER A 1 341 ? 13.112 -11.902 -2.202 1.00 97.88 341 SER A O 1
ATOM 2741 N N . MET A 1 342 ? 14.232 -10.037 -2.787 1.00 98.38 342 MET A N 1
ATOM 2742 C CA . MET A 1 342 ? 13.508 -9.106 -1.900 1.00 98.38 342 MET A CA 1
ATOM 2743 C C . MET A 1 342 ? 12.458 -8.239 -2.620 1.00 98.38 342 MET A C 1
ATOM 2745 O O . MET A 1 342 ? 11.782 -7.435 -1.976 1.00 98.38 342 MET A O 1
ATOM 2749 N N . ASN A 1 343 ? 12.271 -8.418 -3.931 1.00 98.69 343 ASN A N 1
ATOM 2750 C CA . ASN A 1 343 ? 11.251 -7.732 -4.728 1.00 98.69 343 ASN A CA 1
ATOM 2751 C C . ASN A 1 343 ? 9.879 -8.429 -4.584 1.00 98.69 343 ASN A C 1
ATOM 2753 O O . ASN A 1 343 ? 9.299 -8.954 -5.535 1.00 98.69 343 ASN A O 1
ATOM 2757 N N . VAL A 1 344 ? 9.408 -8.516 -3.341 1.00 98.81 344 VAL A N 1
ATOM 2758 C CA . VAL A 1 344 ? 8.182 -9.218 -2.946 1.00 98.81 344 VAL A CA 1
ATOM 2759 C C . VAL A 1 344 ? 6.939 -8.340 -3.052 1.00 98.81 344 VAL A C 1
ATOM 2761 O O . VAL A 1 344 ? 7.023 -7.121 -2.912 1.00 98.81 344 VAL A O 1
ATOM 2764 N N . LEU A 1 345 ? 5.780 -8.978 -3.224 1.00 98.88 345 LEU A N 1
ATOM 2765 C CA . LEU A 1 345 ? 4.465 -8.338 -3.174 1.00 98.88 345 LEU A CA 1
ATOM 2766 C C . LEU A 1 345 ? 3.738 -8.768 -1.893 1.00 98.88 345 LEU A C 1
ATOM 2768 O O . LEU A 1 345 ? 3.473 -9.956 -1.709 1.00 98.88 345 LEU A O 1
ATOM 2772 N N . MET A 1 346 ? 3.374 -7.815 -1.034 1.00 98.81 346 MET A N 1
ATOM 2773 C CA . MET A 1 346 ? 2.490 -8.081 0.106 1.00 98.81 346 MET A CA 1
ATOM 2774 C C . MET A 1 346 ? 1.032 -8.143 -0.364 1.00 98.81 346 MET A C 1
ATOM 2776 O O . MET A 1 346 ? 0.554 -7.230 -1.053 1.00 98.81 346 MET A O 1
ATOM 2780 N N . LEU A 1 347 ? 0.318 -9.202 0.020 1.00 98.50 347 LEU A N 1
ATOM 2781 C CA . LEU A 1 347 ? -1.127 -9.329 -0.193 1.00 98.50 347 LEU A CA 1
ATOM 2782 C C . LEU A 1 347 ? -1.902 -8.682 0.958 1.00 98.50 347 LEU A C 1
ATOM 2784 O O . LEU A 1 347 ? -2.939 -8.076 0.717 1.00 98.50 347 LEU A O 1
ATOM 2788 N N . ASP A 1 348 ? -1.378 -8.773 2.176 1.00 97.19 348 ASP A N 1
ATOM 2789 C CA . ASP A 1 348 ? -1.750 -7.977 3.347 1.00 97.19 348 ASP A CA 1
ATOM 2790 C C . ASP A 1 348 ? -0.550 -7.918 4.321 1.00 97.19 348 ASP A C 1
ATOM 2792 O O . ASP A 1 348 ? 0.547 -8.355 3.974 1.00 97.19 348 ASP A O 1
ATOM 2796 N N . GLU A 1 349 ? -0.737 -7.384 5.532 1.00 95.38 349 GLU A N 1
ATOM 2797 C CA . GLU A 1 349 ? 0.300 -7.310 6.579 1.00 95.38 349 GLU A CA 1
ATOM 2798 C C . GLU A 1 349 ? 0.819 -8.690 7.041 1.00 95.38 349 GLU A C 1
ATOM 2800 O O . GLU A 1 349 ? 1.901 -8.763 7.625 1.00 95.38 349 GLU A O 1
ATOM 2805 N N . GLU A 1 350 ? 0.082 -9.778 6.782 1.00 96.19 350 GLU A N 1
ATOM 2806 C CA . GLU A 1 350 ? 0.381 -11.133 7.263 1.00 96.19 350 GLU A CA 1
ATOM 2807 C C . GLU A 1 350 ? 0.758 -12.111 6.131 1.00 96.19 350 GLU A C 1
ATOM 2809 O O . GLU A 1 350 ? 1.373 -13.136 6.419 1.00 96.19 350 GLU A O 1
ATOM 2814 N N . ARG A 1 351 ? 0.472 -11.810 4.852 1.00 98.31 351 ARG A N 1
ATOM 2815 C CA . ARG A 1 351 ? 0.755 -12.676 3.684 1.00 98.31 351 ARG A CA 1
ATOM 2816 C C . ARG A 1 351 ? 1.645 -12.009 2.630 1.00 98.31 351 ARG A C 1
ATOM 2818 O O . ARG A 1 351 ? 1.294 -10.971 2.066 1.00 98.31 351 ARG A O 1
ATOM 2825 N N . VAL A 1 352 ? 2.749 -12.669 2.262 1.00 98.88 352 VAL A N 1
ATOM 2826 C CA . VAL A 1 352 ? 3.694 -12.218 1.220 1.00 98.88 352 VAL A CA 1
ATOM 2827 C C . VAL A 1 352 ? 3.837 -13.217 0.072 1.00 98.88 352 VAL A C 1
ATOM 2829 O O . VAL A 1 352 ? 4.007 -14.416 0.294 1.00 98.88 352 VAL A O 1
ATOM 2832 N N . MET A 1 353 ? 3.847 -12.722 -1.167 1.00 98.88 353 MET A N 1
ATOM 2833 C CA . MET A 1 353 ? 4.244 -13.496 -2.343 1.00 98.88 353 MET A CA 1
ATOM 2834 C C . MET A 1 353 ? 5.761 -13.418 -2.550 1.00 98.88 353 MET A C 1
ATOM 2836 O O . MET A 1 353 ? 6.332 -12.333 -2.679 1.00 98.88 353 MET A O 1
ATOM 2840 N N . VAL A 1 354 ? 6.412 -14.583 -2.558 1.00 98.62 354 VAL A N 1
ATOM 2841 C CA . VAL A 1 354 ? 7.875 -14.731 -2.526 1.00 98.62 354 VAL A CA 1
ATOM 2842 C C . VAL A 1 354 ? 8.341 -15.885 -3.419 1.00 98.62 354 VAL A C 1
ATOM 2844 O O . VAL A 1 354 ? 7.607 -16.843 -3.670 1.00 98.62 354 VAL A O 1
ATOM 2847 N N . GLU A 1 355 ? 9.579 -15.799 -3.905 1.00 98.38 355 GLU A N 1
ATOM 2848 C CA . GLU A 1 355 ? 10.106 -16.726 -4.907 1.00 98.38 355 GLU A CA 1
ATOM 2849 C C . GLU A 1 355 ? 10.309 -18.125 -4.299 1.00 98.38 355 GLU A C 1
ATOM 2851 O O . GLU A 1 355 ? 10.966 -18.290 -3.264 1.00 98.38 355 GLU A O 1
ATOM 2856 N N . ALA A 1 356 ? 9.708 -19.140 -4.921 1.00 98.38 356 ALA A N 1
ATOM 2857 C CA . ALA A 1 356 ? 9.654 -20.517 -4.437 1.00 98.38 356 ALA A CA 1
ATOM 2858 C C . ALA A 1 356 ? 11.036 -21.159 -4.202 1.00 98.38 356 ALA A C 1
ATOM 2860 O O . ALA A 1 356 ? 11.167 -22.016 -3.323 1.00 98.38 356 ALA A O 1
ATOM 2861 N N . ASN A 1 357 ? 12.074 -20.740 -4.928 1.00 97.75 357 ASN A N 1
ATOM 2862 C CA . ASN A 1 357 ? 13.447 -21.209 -4.743 1.00 97.75 357 ASN A CA 1
ATOM 2863 C C . ASN A 1 357 ? 14.263 -20.387 -3.720 1.00 97.75 357 ASN A C 1
ATOM 2865 O O . ASN A 1 357 ? 15.266 -20.890 -3.211 1.00 97.75 357 ASN A O 1
ATOM 2869 N N . GLU A 1 358 ? 13.820 -19.189 -3.324 1.00 98.19 358 GLU A N 1
ATOM 2870 C CA . GLU A 1 358 ? 14.500 -18.307 -2.355 1.00 98.19 358 GLU A CA 1
ATOM 2871 C C . GLU A 1 358 ? 14.204 -18.706 -0.893 1.00 98.19 358 GLU A C 1
ATOM 2873 O O . GLU A 1 358 ? 13.666 -17.953 -0.076 1.00 98.19 358 GLU A O 1
ATOM 2878 N N . THR A 1 359 ? 14.547 -19.951 -0.547 1.00 98.25 359 THR A N 1
ATOM 2879 C CA . THR A 1 359 ? 14.197 -20.587 0.739 1.00 98.25 359 THR A CA 1
ATOM 2880 C C . THR A 1 359 ? 14.813 -19.923 1.979 1.00 98.25 359 THR A C 1
ATOM 2882 O O . THR A 1 359 ? 14.301 -20.094 3.086 1.00 98.25 359 THR A O 1
ATOM 2885 N N . THR A 1 360 ? 15.897 -19.158 1.831 1.00 97.88 360 THR A N 1
ATOM 2886 C CA . THR A 1 360 ? 16.475 -18.322 2.897 1.00 97.88 360 THR A CA 1
ATOM 2887 C C . THR A 1 360 ? 15.573 -17.131 3.211 1.00 97.88 360 THR A C 1
ATOM 2889 O O . THR A 1 360 ? 15.309 -16.863 4.386 1.00 97.88 360 THR A O 1
ATOM 2892 N N . THR A 1 361 ? 15.065 -16.457 2.177 1.00 98.06 361 THR A N 1
ATOM 2893 C CA . THR A 1 361 ? 14.146 -15.317 2.286 1.00 98.06 361 THR A CA 1
ATOM 2894 C C . THR A 1 361 ? 12.768 -15.755 2.776 1.00 98.06 361 THR A C 1
ATOM 2896 O O . THR A 1 361 ? 12.214 -15.115 3.665 1.00 98.06 361 THR A O 1
ATOM 2899 N N . GLN A 1 362 ? 12.251 -16.903 2.326 1.00 98.50 362 GLN A N 1
ATOM 2900 C CA . GLN A 1 362 ? 11.029 -17.493 2.900 1.00 98.50 362 GLN A CA 1
ATOM 2901 C C . GLN A 1 362 ? 11.151 -17.659 4.424 1.00 98.50 362 GLN A C 1
ATOM 2903 O O . GLN A 1 362 ? 10.321 -17.157 5.177 1.00 98.50 362 GLN A O 1
ATOM 2908 N N . LYS A 1 363 ? 12.262 -18.244 4.893 1.00 98.44 363 LYS A N 1
ATOM 2909 C CA . LYS A 1 363 ? 12.551 -18.412 6.327 1.00 98.44 363 LYS A CA 1
ATOM 2910 C C . LYS A 1 363 ? 12.725 -17.096 7.089 1.00 98.44 363 LYS A C 1
ATOM 2912 O O . LYS A 1 363 ? 12.693 -17.113 8.316 1.00 98.44 363 LYS A O 1
ATOM 2917 N N . MET A 1 364 ? 12.971 -15.971 6.416 1.00 98.56 364 MET A N 1
ATOM 2918 C CA . MET A 1 364 ? 12.971 -14.649 7.048 1.00 98.56 364 MET A CA 1
ATOM 2919 C C . MET A 1 364 ? 11.538 -14.209 7.359 1.00 98.56 364 MET A C 1
ATOM 2921 O O . MET A 1 364 ? 11.268 -13.878 8.508 1.00 98.56 364 MET A O 1
ATOM 2925 N N . PHE A 1 365 ? 10.627 -14.278 6.388 1.00 98.56 365 PHE A N 1
ATOM 2926 C CA . PHE A 1 365 ? 9.207 -13.967 6.590 1.00 98.56 365 PHE A CA 1
ATOM 2927 C C . PHE A 1 365 ? 8.549 -14.902 7.613 1.00 98.56 365 PHE A C 1
ATOM 2929 O O . PHE A 1 365 ? 7.926 -14.423 8.558 1.00 98.56 365 PHE A O 1
ATOM 2936 N N . GLU A 1 366 ? 8.830 -16.208 7.537 1.00 96.25 366 GLU A N 1
ATOM 2937 C CA . GLU A 1 366 ? 8.383 -17.206 8.524 1.00 96.25 366 GLU A CA 1
ATOM 2938 C C . GLU A 1 366 ? 8.833 -16.858 9.967 1.00 96.25 366 GLU A C 1
ATOM 2940 O O . GLU A 1 366 ? 8.143 -17.193 10.926 1.00 96.25 366 GLU A O 1
ATOM 2945 N N . ARG A 1 367 ? 9.965 -16.150 10.149 1.00 96.56 367 ARG A N 1
ATOM 2946 C CA . ARG A 1 367 ? 10.428 -15.637 11.460 1.00 96.56 367 ARG A CA 1
ATOM 2947 C C . ARG A 1 367 ? 9.843 -14.278 11.853 1.00 96.56 367 ARG A C 1
ATOM 2949 O O . ARG A 1 367 ? 9.886 -13.942 13.032 1.00 96.56 367 ARG A O 1
ATOM 2956 N N . LEU A 1 368 ? 9.338 -13.502 10.895 1.00 91.44 368 LEU A N 1
ATOM 2957 C CA . LEU A 1 368 ? 8.608 -12.251 11.136 1.00 91.44 368 LEU A CA 1
ATOM 2958 C C . LEU A 1 368 ? 7.124 -12.501 11.466 1.00 91.44 368 LEU A C 1
ATOM 2960 O O . LEU A 1 368 ? 6.431 -11.565 11.844 1.00 91.44 368 LEU A O 1
ATOM 2964 N N . GLY A 1 369 ? 6.650 -13.747 11.345 1.00 95.81 369 GLY A N 1
ATOM 2965 C CA . GLY A 1 369 ? 5.238 -14.110 11.498 1.00 95.81 369 GLY A CA 1
ATOM 2966 C C . GLY A 1 369 ? 4.416 -13.958 10.214 1.00 95.81 369 GLY A C 1
ATOM 2967 O O . GLY A 1 369 ? 3.197 -14.038 10.279 1.00 95.81 369 GLY A O 1
ATOM 2968 N N . ILE A 1 370 ? 5.074 -13.754 9.069 1.00 97.81 370 ILE A N 1
ATOM 2969 C CA . ILE A 1 370 ? 4.442 -13.504 7.770 1.00 97.81 370 ILE A CA 1
ATOM 2970 C C . ILE A 1 370 ? 4.378 -14.822 6.979 1.00 97.81 370 ILE A C 1
ATOM 2972 O O . ILE A 1 370 ? 5.401 -15.477 6.744 1.00 97.81 370 ILE A O 1
ATOM 2976 N N . GLU A 1 371 ? 3.175 -15.215 6.566 1.00 98.19 371 GLU A N 1
ATOM 2977 C CA . GLU A 1 371 ? 2.901 -16.375 5.720 1.00 98.19 371 GLU A CA 1
ATOM 2978 C C . GLU A 1 371 ? 3.464 -16.172 4.307 1.00 98.19 371 GLU A C 1
ATOM 2980 O O . GLU A 1 371 ? 3.369 -15.096 3.717 1.00 98.19 371 GLU A O 1
ATOM 2985 N N . THR A 1 372 ? 4.062 -17.227 3.749 1.00 98.62 372 THR A N 1
ATOM 2986 C CA . THR A 1 372 ? 4.785 -17.166 2.474 1.00 98.62 372 THR A CA 1
ATOM 2987 C C . THR A 1 372 ? 4.056 -17.928 1.373 1.00 98.62 372 THR A C 1
ATOM 2989 O O . THR A 1 372 ? 4.070 -19.159 1.324 1.00 98.62 372 THR A O 1
ATOM 2992 N N . ILE A 1 373 ? 3.475 -17.176 0.442 1.00 98.69 373 ILE A N 1
ATOM 2993 C CA . ILE A 1 373 ? 2.847 -17.669 -0.784 1.00 98.69 373 ILE A CA 1
ATOM 2994 C C . ILE A 1 373 ? 3.958 -17.855 -1.824 1.00 98.69 373 ILE A C 1
ATOM 2996 O O . ILE A 1 373 ? 4.539 -16.895 -2.334 1.00 98.69 373 ILE A O 1
ATOM 3000 N N . LYS A 1 374 ? 4.320 -19.116 -2.070 1.00 98.56 374 LYS A N 1
ATOM 3001 C CA . LYS A 1 374 ? 5.555 -19.506 -2.770 1.00 98.56 374 LYS A CA 1
ATOM 3002 C C . LYS A 1 374 ? 5.285 -19.717 -4.257 1.00 98.56 374 LYS A C 1
ATOM 3004 O O . LYS A 1 374 ? 4.657 -20.701 -4.633 1.00 98.56 374 LYS A O 1
ATOM 3009 N N . VAL A 1 375 ? 5.792 -18.815 -5.095 1.00 98.50 375 VAL A N 1
ATOM 3010 C CA . VAL A 1 375 ? 5.558 -18.811 -6.551 1.00 98.50 375 VAL A CA 1
ATOM 3011 C C . VAL A 1 375 ? 6.895 -18.837 -7.289 1.00 98.50 375 VAL A C 1
ATOM 3013 O O . VAL A 1 375 ? 7.837 -18.160 -6.887 1.00 98.50 375 VAL A O 1
ATOM 3016 N N . ASN A 1 376 ? 7.014 -19.627 -8.356 1.00 98.50 376 ASN A N 1
ATOM 3017 C CA . ASN A 1 376 ? 8.221 -19.646 -9.183 1.00 98.50 376 ASN A CA 1
ATOM 3018 C C . ASN A 1 376 ? 8.050 -18.694 -10.374 1.00 98.50 376 ASN A C 1
ATOM 3020 O O . ASN A 1 376 ? 7.195 -18.929 -11.223 1.00 98.50 376 ASN A O 1
ATOM 3024 N N . ILE A 1 377 ? 8.882 -17.653 -10.429 1.00 98.25 377 ILE A N 1
ATOM 3025 C CA . ILE A 1 377 ? 8.967 -16.686 -11.537 1.00 98.25 377 ILE A CA 1
ATOM 3026 C C . ILE A 1 377 ? 10.401 -16.581 -12.081 1.00 98.25 377 ILE A C 1
ATOM 3028 O O . ILE A 1 377 ? 10.857 -15.524 -12.511 1.00 98.25 377 ILE A O 1
ATOM 3032 N N . ARG A 1 378 ? 11.175 -17.671 -12.002 1.00 96.25 378 ARG A N 1
ATOM 3033 C CA . ARG A 1 378 ? 12.627 -17.655 -12.226 1.00 96.25 378 ARG A CA 1
ATOM 3034 C C . ARG A 1 378 ? 13.034 -17.261 -13.652 1.00 96.25 378 ARG A C 1
ATOM 3036 O O . ARG A 1 378 ? 14.064 -16.607 -13.805 1.00 96.25 378 ARG A O 1
ATOM 3043 N N . HIS A 1 379 ? 12.272 -17.604 -14.689 1.00 98.19 379 HIS A N 1
ATOM 3044 C CA . HIS A 1 379 ? 12.537 -17.141 -16.058 1.00 98.19 379 HIS A CA 1
ATOM 3045 C C . HIS A 1 379 ? 11.961 -15.741 -16.310 1.00 98.19 379 HIS A C 1
ATOM 3047 O O . HIS A 1 379 ? 12.555 -14.974 -17.068 1.00 98.19 379 HIS A O 1
ATOM 3053 N N . ALA A 1 380 ? 10.865 -15.372 -15.648 1.00 98.38 380 ALA A N 1
ATOM 3054 C CA . ALA A 1 380 ? 10.322 -14.016 -15.671 1.00 98.38 380 ALA A CA 1
ATOM 3055 C C . ALA A 1 380 ? 11.270 -12.989 -15.004 1.00 98.38 380 ALA A C 1
ATOM 3057 O O . ALA A 1 380 ? 11.461 -11.899 -15.544 1.00 98.38 380 ALA A O 1
ATOM 3058 N N . ASN A 1 381 ? 11.965 -13.366 -13.921 1.00 98.25 381 ASN A N 1
ATOM 3059 C CA . ASN A 1 381 ? 13.016 -12.569 -13.265 1.00 98.25 381 ASN A CA 1
ATOM 3060 C C . ASN A 1 381 ? 14.093 -12.083 -14.251 1.00 98.25 381 ASN A C 1
ATOM 3062 O O . ASN A 1 381 ? 14.575 -10.958 -14.133 1.00 98.25 381 ASN A O 1
ATOM 3066 N N . SER A 1 382 ? 14.441 -12.891 -15.260 1.00 98.12 382 SER A N 1
ATOM 3067 C CA . SER A 1 382 ? 15.441 -12.545 -16.283 1.00 98.12 382 SER A CA 1
ATOM 3068 C C . SER A 1 382 ? 15.116 -11.275 -17.070 1.00 98.12 382 SER A C 1
ATOM 3070 O O . SER A 1 382 ? 16.031 -10.646 -17.604 1.00 98.12 382 SER A O 1
ATOM 3072 N N . LEU A 1 383 ? 13.829 -10.915 -17.159 1.00 97.88 383 LEU A N 1
ATOM 3073 C CA . LEU A 1 383 ? 13.346 -9.701 -17.820 1.00 97.88 383 LEU A CA 1
ATOM 3074 C C . LEU A 1 383 ? 13.475 -8.447 -16.938 1.00 97.88 383 LEU A C 1
ATOM 3076 O O . LEU A 1 383 ? 13.214 -7.358 -17.433 1.00 97.88 383 LEU A O 1
ATOM 3080 N N . GLY A 1 384 ? 13.915 -8.574 -15.679 1.00 96.25 384 GLY A N 1
ATOM 3081 C CA . GLY A 1 384 ? 14.354 -7.450 -14.845 1.00 96.25 384 GLY A CA 1
ATOM 3082 C C . GLY A 1 384 ? 13.584 -7.201 -13.553 1.00 96.25 384 GLY A C 1
ATOM 3083 O O . GLY A 1 384 ? 13.922 -6.259 -12.847 1.00 96.25 384 GLY A O 1
ATOM 3084 N N . GLY A 1 385 ? 12.584 -8.014 -13.216 1.00 97.56 385 GLY A N 1
ATOM 3085 C CA . GLY A 1 385 ? 11.664 -7.699 -12.125 1.00 97.56 385 GLY A CA 1
ATOM 3086 C C . GLY A 1 385 ? 11.136 -8.923 -11.391 1.00 97.56 385 GLY A C 1
ATOM 3087 O O . GLY A 1 385 ? 11.024 -9.997 -11.980 1.00 97.56 385 GLY A O 1
ATOM 3088 N N . GLY A 1 386 ? 10.829 -8.743 -10.105 1.00 98.19 386 GLY A N 1
ATOM 3089 C CA . GLY A 1 386 ? 10.151 -9.719 -9.252 1.00 98.19 386 GLY A CA 1
ATOM 3090 C C . GLY A 1 386 ? 8.675 -9.354 -9.068 1.00 98.19 386 GLY A C 1
ATOM 3091 O O . GLY A 1 386 ? 8.115 -8.578 -9.843 1.00 98.19 386 GLY A O 1
ATOM 3092 N N . PHE A 1 387 ? 8.022 -9.898 -8.042 1.00 98.88 387 PHE A N 1
ATOM 3093 C CA . PHE A 1 387 ? 6.574 -9.749 -7.837 1.00 98.88 387 PHE A CA 1
ATOM 3094 C C . PHE A 1 387 ? 6.108 -8.295 -7.725 1.00 98.88 387 PHE A C 1
ATOM 3096 O O . PHE A 1 387 ? 4.996 -7.986 -8.156 1.00 98.88 387 PHE A O 1
ATOM 3103 N N . HIS A 1 388 ? 6.935 -7.406 -7.169 1.00 98.81 388 HIS A N 1
ATOM 3104 C CA . HIS A 1 388 ? 6.599 -5.988 -7.074 1.00 98.81 388 HIS A CA 1
ATOM 3105 C C . HIS A 1 388 ? 6.739 -5.277 -8.428 1.00 98.81 388 HIS A C 1
ATOM 3107 O O . HIS A 1 388 ? 5.816 -4.566 -8.812 1.00 98.81 388 HIS A O 1
ATOM 3113 N N . CYS A 1 389 ? 7.803 -5.528 -9.204 1.00 98.69 389 CYS A N 1
ATOM 3114 C CA . CYS A 1 389 ? 7.953 -4.950 -10.549 1.00 98.69 389 CYS A CA 1
ATOM 3115 C C . CYS A 1 389 ? 6.872 -5.456 -11.527 1.00 98.69 389 CYS A C 1
ATOM 3117 O O . CYS A 1 389 ? 6.258 -4.673 -12.256 1.00 98.69 389 CYS A O 1
ATOM 3119 N N . TRP A 1 390 ? 6.595 -6.769 -11.504 1.00 98.81 390 TRP A N 1
ATOM 3120 C CA . TRP A 1 390 ? 5.582 -7.433 -12.339 1.00 98.81 390 TRP A CA 1
ATOM 3121 C C . TRP A 1 390 ? 4.141 -7.004 -12.019 1.00 98.81 390 TRP A C 1
ATOM 3123 O O . TRP A 1 390 ? 3.227 -7.419 -12.741 1.00 98.81 390 TRP A O 1
ATOM 3133 N N . THR A 1 391 ? 3.904 -6.190 -10.977 1.00 98.94 391 THR A N 1
ATOM 3134 C CA . THR A 1 391 ? 2.552 -5.781 -10.568 1.00 98.94 391 THR A CA 1
ATOM 3135 C C . THR A 1 391 ? 2.378 -4.303 -10.229 1.00 98.94 391 THR A C 1
ATOM 3137 O O . THR A 1 391 ? 3.246 -3.679 -9.636 1.00 98.94 391 THR A O 1
ATOM 3140 N N . THR A 1 392 ? 1.189 -3.759 -10.498 1.00 98.81 392 THR A N 1
ATOM 3141 C CA . THR A 1 392 ? 0.712 -2.509 -9.878 1.00 98.81 392 THR A CA 1
ATOM 3142 C C . THR A 1 392 ? -0.567 -2.813 -9.114 1.00 98.81 392 THR A C 1
ATOM 3144 O O . THR A 1 392 ? -1.560 -3.232 -9.713 1.00 98.81 392 THR A O 1
ATOM 3147 N N . ASP A 1 393 ? -0.568 -2.609 -7.798 1.00 98.50 393 ASP A N 1
ATOM 3148 C CA . ASP A 1 393 ? -1.781 -2.723 -6.990 1.00 98.50 393 ASP A CA 1
ATOM 3149 C C . ASP A 1 393 ? -2.701 -1.521 -7.223 1.00 98.50 393 ASP A C 1
ATOM 3151 O O . ASP A 1 393 ? -2.338 -0.364 -7.021 1.00 98.50 393 ASP A O 1
ATOM 3155 N N . VAL A 1 394 ? -3.912 -1.819 -7.686 1.00 98.50 394 VAL A N 1
ATOM 3156 C CA . VAL A 1 394 ? -4.925 -0.829 -8.060 1.00 98.50 394 VAL A CA 1
ATOM 3157 C C . VAL A 1 394 ? -5.843 -0.533 -6.885 1.00 98.50 394 VAL A C 1
ATOM 3159 O O . VAL A 1 394 ? -6.240 0.616 -6.683 1.00 98.50 394 VAL A O 1
ATOM 3162 N N . ARG A 1 395 ? -6.168 -1.559 -6.089 1.00 97.44 395 ARG A N 1
ATOM 3163 C CA . ARG A 1 395 ? -7.003 -1.411 -4.899 1.00 97.44 395 ARG A CA 1
ATOM 3164 C C . ARG A 1 395 ? -6.493 -2.235 -3.729 1.00 97.44 395 ARG A C 1
ATOM 3166 O O . ARG A 1 395 ? -6.316 -3.447 -3.860 1.00 97.44 395 ARG A O 1
ATOM 3173 N N . ARG A 1 396 ? -6.335 -1.568 -2.588 1.00 95.44 396 ARG A N 1
ATOM 3174 C CA . ARG A 1 396 ? -6.084 -2.144 -1.267 1.00 95.44 396 ARG A CA 1
ATOM 3175 C C . ARG A 1 396 ? -7.103 -1.577 -0.282 1.00 95.44 396 ARG A C 1
ATOM 3177 O O . ARG A 1 396 ? -7.370 -0.377 -0.283 1.00 95.44 396 ARG A O 1
ATOM 3184 N N . ARG A 1 397 ? -7.693 -2.426 0.555 1.00 85.62 397 ARG A N 1
ATOM 3185 C CA . ARG A 1 397 ? -8.728 -2.032 1.517 1.00 85.62 397 ARG A CA 1
ATOM 3186 C C . ARG A 1 397 ? -8.101 -1.650 2.852 1.00 85.62 397 ARG A C 1
ATOM 3188 O O . ARG A 1 397 ? -7.590 -2.519 3.551 1.00 85.62 397 ARG A O 1
ATOM 3195 N N . ALA A 1 398 ? -8.245 -0.386 3.246 1.00 68.25 398 ALA A N 1
ATOM 3196 C CA . ALA A 1 398 ? -7.908 0.081 4.590 1.00 68.25 398 ALA A CA 1
ATOM 3197 C C . ALA A 1 398 ? -8.790 -0.631 5.639 1.00 68.25 398 ALA A C 1
ATOM 3199 O O . ALA A 1 398 ? -9.941 -0.255 5.872 1.00 68.25 398 ALA A O 1
ATOM 3200 N N . ASP A 1 399 ? -8.274 -1.691 6.268 1.00 65.62 399 ASP A N 1
ATOM 3201 C CA . ASP A 1 399 ? -9.089 -2.677 7.005 1.00 65.62 399 ASP A CA 1
ATOM 3202 C C . ASP A 1 399 ? -9.468 -2.236 8.440 1.00 65.62 399 ASP A C 1
ATOM 3204 O O . ASP A 1 399 ? -9.592 -3.048 9.362 1.00 65.62 399 ASP A O 1
ATOM 3208 N N . HIS A 1 400 ? -9.673 -0.926 8.641 1.00 63.50 400 HIS A N 1
ATOM 3209 C CA . HIS A 1 400 ? -10.011 -0.300 9.926 1.00 63.50 400 HIS A CA 1
ATOM 3210 C C . HIS A 1 400 ? -11.180 -0.992 10.639 1.00 63.50 400 HIS A C 1
ATOM 3212 O O . HIS A 1 400 ? -11.132 -1.175 11.854 1.00 63.50 400 HIS A O 1
ATOM 3218 N N . LEU A 1 401 ? -12.206 -1.423 9.894 1.00 67.69 401 LEU A N 1
ATOM 3219 C CA . LEU A 1 401 ? -13.376 -2.095 10.461 1.00 67.69 401 LEU A CA 1
ATOM 3220 C C . LEU A 1 401 ? -13.035 -3.479 11.040 1.00 67.69 401 LEU A C 1
ATOM 3222 O O . LEU A 1 401 ? -13.518 -3.811 12.121 1.00 67.69 401 LEU A O 1
ATOM 3226 N N . LYS A 1 402 ? -12.172 -4.274 10.388 1.00 70.25 402 LYS A N 1
ATOM 3227 C CA . LYS A 1 402 ? -11.706 -5.548 10.964 1.00 70.25 402 LYS A CA 1
ATOM 3228 C C . LYS A 1 402 ? -10.807 -5.323 12.172 1.00 70.25 402 LYS A C 1
ATOM 3230 O O . LYS A 1 402 ? -10.985 -6.005 13.179 1.00 70.25 402 LYS A O 1
ATOM 3235 N N . LYS A 1 403 ? -9.883 -4.355 12.098 1.00 79.19 403 LYS A N 1
ATOM 3236 C CA . LYS A 1 403 ? -9.001 -4.012 13.227 1.00 79.19 403 LYS A CA 1
ATOM 3237 C C . LYS A 1 403 ? -9.827 -3.575 14.448 1.00 79.19 403 LYS A C 1
ATOM 3239 O O . LYS A 1 403 ? -9.579 -4.063 15.546 1.00 79.19 403 LYS A O 1
ATOM 3244 N N . ALA A 1 404 ? -10.893 -2.795 14.245 1.00 82.56 404 ALA A N 1
ATOM 3245 C CA . ALA A 1 404 ? -11.875 -2.486 15.285 1.00 82.56 404 ALA A CA 1
ATOM 3246 C C . ALA A 1 404 ? -12.566 -3.749 15.837 1.00 82.56 404 ALA A C 1
ATOM 3248 O O . ALA A 1 404 ? -12.591 -3.955 17.046 1.00 82.56 404 ALA A O 1
ATOM 3249 N N . VAL A 1 405 ? -13.105 -4.627 14.977 1.00 83.69 405 VAL A N 1
ATOM 3250 C CA . VAL A 1 405 ? -13.776 -5.878 15.399 1.00 83.69 405 VAL A CA 1
ATOM 3251 C C . VAL A 1 405 ? -12.862 -6.768 16.253 1.00 83.69 405 VAL A C 1
ATOM 3253 O O . VAL A 1 405 ? -13.329 -7.315 17.255 1.00 83.69 405 VAL A O 1
ATOM 3256 N N . ALA A 1 406 ? -11.574 -6.864 15.914 1.00 84.75 406 ALA A N 1
ATOM 3257 C CA . ALA A 1 406 ? -10.581 -7.596 16.698 1.00 84.75 406 ALA A CA 1
ATOM 3258 C C . ALA A 1 406 ? -10.346 -6.964 18.086 1.00 84.75 406 ALA A C 1
ATOM 3260 O O . ALA A 1 406 ? -10.452 -7.659 19.097 1.00 84.75 406 ALA A O 1
ATOM 3261 N N . GLU A 1 407 ? -10.119 -5.647 18.156 1.00 92.25 407 GLU A N 1
ATOM 3262 C CA . GLU A 1 407 ? -9.988 -4.904 19.423 1.00 92.25 407 GLU A CA 1
ATOM 3263 C C . GLU A 1 407 ? -11.213 -5.081 20.340 1.00 92.25 407 GLU A C 1
ATOM 3265 O O . GLU A 1 407 ? -11.080 -5.267 21.551 1.00 92.25 407 GLU A O 1
ATOM 3270 N N . ILE A 1 408 ? -12.422 -5.068 19.768 1.00 90.88 408 ILE A N 1
ATOM 3271 C CA . ILE A 1 408 ? -13.682 -5.209 20.510 1.00 90.88 408 ILE A CA 1
ATOM 3272 C C . ILE A 1 408 ? -13.826 -6.615 21.109 1.00 90.88 408 ILE A C 1
ATOM 3274 O O . ILE A 1 408 ? -14.326 -6.754 22.230 1.00 90.88 408 ILE A O 1
ATOM 3278 N N . GLU A 1 409 ? -13.424 -7.669 20.395 1.00 91.75 409 GLU A N 1
ATOM 3279 C CA . GLU A 1 409 ? -13.494 -9.028 20.941 1.00 91.75 409 GLU A CA 1
ATOM 3280 C C . GLU A 1 409 ? -12.366 -9.298 21.950 1.00 91.75 409 GLU A C 1
ATOM 3282 O O . GLU A 1 409 ? -12.607 -9.977 22.948 1.00 91.75 409 GLU A O 1
ATOM 3287 N N . GLU A 1 410 ? -11.194 -8.673 21.801 1.00 93.75 410 GLU A N 1
ATOM 3288 C CA . GLU A 1 410 ? -10.144 -8.735 22.825 1.00 93.75 410 GLU A CA 1
ATOM 3289 C C . GLU A 1 410 ? -10.519 -7.950 24.094 1.00 93.75 410 GLU A C 1
ATOM 3291 O O . GLU A 1 410 ? -10.320 -8.439 25.208 1.00 93.75 410 GLU A O 1
ATOM 3296 N N . MET A 1 411 ? -11.210 -6.811 23.972 1.00 95.69 411 MET A N 1
ATOM 3297 C CA . MET A 1 411 ? -11.869 -6.167 25.115 1.00 95.69 411 MET A CA 1
ATOM 3298 C C . MET A 1 411 ? -12.844 -7.137 25.812 1.00 95.69 411 MET A C 1
ATOM 3300 O O . MET A 1 411 ? -12.890 -7.198 27.044 1.00 95.69 411 MET A O 1
ATOM 3304 N N . CYS A 1 412 ? -13.593 -7.944 25.051 1.00 95.19 412 CYS A N 1
ATOM 3305 C CA . CYS A 1 412 ? -14.465 -8.976 25.615 1.00 95.19 412 CYS A CA 1
ATOM 3306 C C . CYS A 1 412 ? -13.673 -10.109 26.299 1.00 95.19 412 CYS A C 1
ATOM 3308 O O . CYS A 1 412 ? -14.094 -10.572 27.360 1.00 95.19 412 CYS A O 1
ATOM 3310 N N . ASN A 1 413 ? -12.524 -10.530 25.762 1.00 95.38 413 ASN A N 1
ATOM 3311 C CA . ASN A 1 413 ? -11.629 -11.510 26.393 1.00 95.38 413 ASN A CA 1
ATOM 3312 C C . ASN A 1 413 ? -11.068 -11.006 27.724 1.00 95.38 413 ASN A C 1
ATOM 3314 O O . ASN A 1 413 ? -11.161 -11.704 28.736 1.00 95.38 413 ASN A O 1
ATOM 3318 N N . ILE A 1 414 ? -10.565 -9.773 27.756 1.00 96.44 414 ILE A N 1
ATOM 3319 C CA . ILE A 1 414 ? -9.997 -9.162 28.962 1.00 96.44 414 ILE A CA 1
ATOM 3320 C C . ILE A 1 414 ? -11.084 -8.946 30.028 1.00 96.44 414 ILE A C 1
ATOM 3322 O O . ILE A 1 414 ? -10.848 -9.214 31.208 1.00 96.44 414 ILE A O 1
ATOM 3326 N N . LEU A 1 415 ? -12.310 -8.572 29.638 1.00 96.38 415 LEU A N 1
ATOM 3327 C CA . LEU A 1 415 ? -13.457 -8.533 30.556 1.00 96.38 415 LEU A CA 1
ATOM 3328 C C . LEU A 1 415 ? -13.783 -9.918 31.144 1.00 96.38 415 LEU A C 1
ATOM 3330 O O . LEU A 1 415 ? -13.983 -10.025 32.356 1.00 96.38 415 LEU A O 1
ATOM 3334 N N . ARG A 1 416 ? -13.795 -10.982 30.326 1.00 97.06 416 ARG A N 1
ATOM 3335 C CA . ARG A 1 416 ? -13.978 -12.369 30.805 1.00 97.06 416 ARG A CA 1
ATOM 3336 C C . ARG A 1 416 ? -12.869 -12.760 31.794 1.00 97.06 416 ARG A C 1
ATOM 3338 O O . ARG A 1 416 ? -13.173 -13.324 32.843 1.00 97.06 416 ARG A O 1
ATOM 3345 N N . HIS A 1 417 ? -11.613 -12.414 31.497 1.00 96.12 417 HIS A N 1
ATOM 3346 C CA . HIS A 1 417 ? -10.444 -12.698 32.338 1.00 96.12 417 HIS A CA 1
ATOM 3347 C C . HIS A 1 417 ? -10.488 -11.970 33.694 1.00 96.12 417 HIS A C 1
ATOM 3349 O O . HIS A 1 417 ? -10.273 -12.586 34.734 1.00 96.12 417 HIS A O 1
ATOM 3355 N N . GLU A 1 418 ? -10.851 -10.683 33.720 1.00 95.38 418 GLU A N 1
ATOM 3356 C CA . GLU A 1 418 ? -11.019 -9.894 34.955 1.00 95.38 418 GLU A CA 1
ATOM 3357 C C . GLU A 1 418 ? -12.309 -10.259 35.745 1.00 95.38 418 GLU A C 1
ATOM 3359 O O . GLU A 1 418 ? -12.639 -9.615 36.750 1.00 95.38 418 GLU A O 1
ATOM 3364 N N . GLY A 1 419 ? -13.022 -11.319 35.334 1.00 94.69 419 GLY A N 1
ATOM 3365 C CA . GLY A 1 419 ? -14.133 -11.945 36.061 1.00 94.69 419 GLY A CA 1
ATOM 3366 C C . GLY A 1 419 ? -15.533 -11.436 35.700 1.00 94.69 419 GLY A C 1
ATOM 3367 O O . GLY A 1 419 ? -16.473 -11.649 36.470 1.00 94.69 419 GLY A O 1
ATOM 3368 N N . VAL A 1 420 ? -15.697 -10.748 34.566 1.00 95.94 420 VAL A N 1
ATOM 3369 C CA . VAL A 1 420 ? -16.975 -10.170 34.120 1.00 95.94 420 VAL A CA 1
ATOM 3370 C C . VAL A 1 420 ? -17.695 -11.109 33.149 1.00 95.94 420 VAL A C 1
ATOM 3372 O O . VAL A 1 420 ? -17.138 -11.565 32.152 1.00 95.94 420 VAL A O 1
ATOM 3375 N N . THR A 1 421 ? -18.982 -11.369 33.391 1.00 95.69 421 THR A N 1
ATOM 3376 C CA . THR A 1 421 ? -19.836 -12.096 32.437 1.00 95.69 421 THR A CA 1
ATOM 3377 C C . THR A 1 421 ? -20.236 -11.184 31.276 1.00 95.69 421 THR A C 1
ATOM 3379 O O . THR A 1 421 ? -21.209 -10.437 31.372 1.00 95.69 421 THR A O 1
ATOM 3382 N N . VAL A 1 422 ? -19.497 -11.253 30.170 1.00 96.00 422 VAL A N 1
ATOM 3383 C CA . VAL A 1 422 ? -19.803 -10.509 28.938 1.00 96.00 422 VAL A CA 1
ATOM 3384 C C . VAL A 1 422 ? -21.017 -11.112 28.222 1.00 96.00 422 VAL A C 1
ATOM 3386 O O . VAL A 1 422 ? -21.122 -12.330 28.073 1.00 96.00 422 VAL A O 1
ATOM 3389 N N . ARG A 1 423 ? -21.917 -10.254 27.726 1.00 94.56 423 ARG A N 1
ATOM 3390 C CA . ARG A 1 423 ? -22.993 -10.602 26.784 1.00 94.56 423 ARG A CA 1
ATOM 3391 C C . ARG A 1 423 ? -22.904 -9.682 25.570 1.00 94.56 423 ARG A C 1
ATOM 3393 O O . ARG A 1 423 ? -22.676 -8.488 25.730 1.00 94.56 423 ARG A O 1
ATOM 3400 N N . ARG A 1 424 ? -23.078 -10.244 24.374 1.00 92.06 424 ARG A N 1
ATOM 3401 C CA . ARG A 1 424 ? -23.071 -9.524 23.091 1.00 92.06 424 ARG A CA 1
ATOM 3402 C C . ARG A 1 424 ? -24.511 -9.431 22.561 1.00 92.06 424 ARG A C 1
ATOM 3404 O O . ARG A 1 424 ? -25.273 -10.368 22.814 1.00 92.06 424 ARG A O 1
ATOM 3411 N N . PRO A 1 425 ? -24.906 -8.334 21.890 1.00 90.19 425 PRO A N 1
ATOM 3412 C CA . PRO A 1 425 ? -26.158 -8.291 21.137 1.00 90.19 425 PRO A CA 1
ATOM 3413 C C . PRO A 1 425 ? -26.100 -9.249 19.939 1.00 90.19 425 PRO A C 1
ATOM 3415 O O . PRO A 1 425 ? -25.017 -9.682 19.543 1.00 90.19 425 PRO A O 1
ATOM 3418 N N . GLU A 1 426 ? -27.253 -9.555 19.347 1.00 79.88 426 GLU A N 1
ATOM 3419 C CA . GLU A 1 426 ? -27.281 -10.320 18.095 1.00 79.88 426 GLU A CA 1
ATOM 3420 C C . GLU A 1 426 ? -26.723 -9.469 16.939 1.00 79.88 426 GLU A C 1
ATOM 3422 O O . GLU A 1 426 ? -27.084 -8.288 16.838 1.00 79.88 426 GLU A O 1
ATOM 3427 N N . PRO A 1 427 ? -25.890 -10.032 16.042 1.00 82.44 427 PRO A N 1
ATOM 3428 C CA . PRO A 1 427 ? -25.536 -9.380 14.788 1.00 82.44 427 PRO A CA 1
ATOM 3429 C C . PRO A 1 427 ? -26.794 -9.081 13.965 1.00 82.44 427 PRO A C 1
ATOM 3431 O O . PRO A 1 427 ? -27.660 -9.939 13.792 1.00 82.44 427 PRO A O 1
ATOM 3434 N N . ILE A 1 428 ? -26.890 -7.862 13.439 1.00 83.75 428 ILE A N 1
ATOM 3435 C CA . ILE A 1 428 ? -27.969 -7.440 12.546 1.00 83.75 428 ILE A CA 1
ATOM 3436 C C . ILE A 1 428 ? -27.351 -6.793 11.315 1.00 83.75 428 ILE A C 1
ATOM 3438 O O . ILE A 1 428 ? -26.448 -5.967 11.431 1.00 83.75 428 ILE A O 1
ATOM 3442 N N . ASP A 1 429 ? -27.881 -7.151 10.148 1.00 79.25 429 ASP A N 1
ATOM 3443 C CA . ASP A 1 429 ? -27.635 -6.417 8.916 1.00 79.25 429 ASP A CA 1
ATOM 3444 C C . ASP A 1 429 ? -28.336 -5.049 8.977 1.00 79.25 429 ASP A C 1
ATOM 3446 O O . ASP A 1 429 ? -29.569 -4.942 9.063 1.00 79.25 429 ASP A O 1
ATOM 3450 N N . TRP A 1 430 ? -27.523 -3.998 8.984 1.00 81.75 430 TRP A N 1
ATOM 3451 C CA . TRP A 1 430 ? -27.969 -2.611 9.042 1.00 81.75 430 TRP A CA 1
ATOM 3452 C C . TRP A 1 430 ? -28.104 -1.954 7.662 1.00 81.75 430 TRP A C 1
ATOM 3454 O O . TRP A 1 430 ? -28.668 -0.863 7.595 1.00 81.75 430 TRP A O 1
ATOM 3464 N N . SER A 1 431 ? -27.670 -2.620 6.581 1.00 75.06 431 SER A N 1
ATOM 3465 C CA . SER A 1 431 ? -27.855 -2.147 5.197 1.00 75.06 431 SER A CA 1
ATOM 3466 C C . SER A 1 431 ? -29.322 -2.181 4.749 1.00 75.06 431 SER A C 1
ATOM 3468 O O . SER A 1 431 ? -29.731 -1.421 3.874 1.00 75.06 431 SER A O 1
ATOM 3470 N N . VAL A 1 432 ? -30.133 -3.028 5.389 1.00 82.06 432 VAL A N 1
ATOM 3471 C CA . VAL A 1 432 ? -31.577 -3.132 5.168 1.00 82.06 432 VAL A CA 1
ATOM 3472 C C . VAL A 1 432 ? -32.286 -1.848 5.615 1.00 82.06 432 VAL A C 1
ATOM 3474 O O . VAL A 1 432 ? -32.129 -1.403 6.753 1.00 82.06 432 VAL A O 1
ATOM 3477 N N . GLU A 1 433 ? -33.127 -1.280 4.748 1.00 84.62 433 GLU A N 1
ATOM 3478 C CA . GLU A 1 433 ? -34.022 -0.179 5.121 1.00 84.62 433 GLU A CA 1
ATOM 3479 C C . GLU A 1 433 ? -35.078 -0.619 6.146 1.00 84.62 433 GLU A C 1
ATOM 3481 O O . GLU A 1 433 ? -35.791 -1.609 5.959 1.00 84.62 433 GLU A O 1
ATOM 3486 N N . TYR A 1 434 ? -35.276 0.196 7.179 1.00 82.50 434 TYR A N 1
ATOM 3487 C CA . TYR A 1 434 ? -36.349 0.046 8.155 1.00 82.50 434 TYR A CA 1
ATOM 3488 C C . TYR A 1 434 ? -37.314 1.234 8.068 1.00 82.50 434 TYR A C 1
ATOM 3490 O O . TYR A 1 434 ? -36.902 2.383 7.901 1.00 82.50 434 TYR A O 1
ATOM 3498 N N . LYS A 1 435 ? -38.623 0.962 8.152 1.00 86.88 435 LYS A N 1
ATOM 3499 C CA . LYS A 1 435 ? -39.679 1.950 7.867 1.00 86.88 435 LYS A CA 1
ATOM 3500 C C . LYS A 1 435 ? -40.642 2.087 9.044 1.00 86.88 435 LYS A C 1
ATOM 3502 O O . LYS A 1 435 ? -41.098 1.086 9.598 1.00 86.88 435 LYS A O 1
ATOM 3507 N N . THR A 1 436 ? -40.941 3.325 9.424 1.00 82.06 436 THR A N 1
ATOM 3508 C CA . THR A 1 436 ? -42.086 3.700 10.268 1.00 82.06 436 THR A CA 1
ATOM 3509 C C . THR A 1 436 ? -43.148 4.382 9.388 1.00 82.06 436 THR A C 1
ATOM 3511 O O . THR A 1 436 ? -42.897 4.599 8.201 1.00 82.06 436 THR A O 1
ATOM 3514 N N . PRO A 1 437 ? -44.332 4.740 9.919 1.00 84.75 437 PRO A N 1
ATOM 3515 C CA . PRO A 1 437 ? -45.270 5.609 9.203 1.00 84.75 437 PRO A CA 1
ATOM 3516 C C . PRO A 1 437 ? -44.705 7.008 8.899 1.00 84.75 437 PRO A C 1
ATOM 3518 O O . PRO A 1 437 ? -45.170 7.654 7.965 1.00 84.75 437 PRO A O 1
ATOM 3521 N N . ASP A 1 438 ? -43.721 7.465 9.681 1.00 79.81 438 ASP A N 1
ATOM 3522 C CA . ASP A 1 438 ? -43.222 8.844 9.671 1.00 79.81 438 ASP A CA 1
ATOM 3523 C C . ASP A 1 438 ? -41.902 9.008 8.891 1.00 79.81 438 ASP A C 1
ATOM 3525 O O . ASP A 1 438 ? -41.623 10.092 8.385 1.00 79.81 438 ASP A O 1
ATOM 3529 N N . PHE A 1 439 ? -41.064 7.964 8.805 1.00 83.62 439 PHE A N 1
ATOM 3530 C CA . PHE A 1 439 ? -39.780 8.007 8.091 1.00 83.62 439 PHE A CA 1
ATOM 3531 C C . PHE A 1 439 ? -39.246 6.616 7.695 1.00 83.62 439 PHE A C 1
ATOM 3533 O O . PHE A 1 439 ? -39.626 5.582 8.246 1.00 83.62 439 PHE A O 1
ATOM 3540 N N . THR A 1 440 ? -38.294 6.607 6.759 1.00 84.12 440 THR A N 1
ATOM 3541 C CA . THR A 1 440 ? -37.429 5.458 6.438 1.00 84.12 440 THR A CA 1
ATOM 3542 C C . THR A 1 440 ? -36.003 5.746 6.910 1.00 84.12 440 THR A C 1
ATOM 3544 O O . THR A 1 440 ? -35.549 6.886 6.828 1.00 84.12 440 THR A O 1
ATOM 3547 N N . SER A 1 441 ? -35.291 4.739 7.422 1.00 82.69 441 SER A N 1
ATOM 3548 C CA . SER A 1 441 ? -33.855 4.826 7.714 1.00 82.69 441 SER A CA 1
ATOM 3549 C C . SER A 1 441 ? -33.213 3.438 7.761 1.00 82.69 441 SER A C 1
ATOM 3551 O O . SER A 1 441 ? -33.851 2.469 8.174 1.00 82.69 441 SER A O 1
ATOM 3553 N N . THR A 1 442 ? -31.947 3.337 7.370 1.00 81.12 442 THR A N 1
ATOM 3554 C CA . THR A 1 442 ? -31.086 2.189 7.691 1.00 81.12 442 THR A CA 1
ATOM 3555 C C . THR A 1 442 ? -30.723 2.187 9.180 1.00 81.12 442 THR A C 1
ATOM 3557 O O . THR A 1 442 ? -31.051 3.117 9.922 1.00 81.12 442 THR A O 1
ATOM 3560 N N . GLY A 1 443 ? -30.076 1.118 9.650 1.00 74.38 443 GLY A N 1
ATOM 3561 C CA . GLY A 1 443 ? -29.436 1.137 10.966 1.00 74.38 443 GLY A CA 1
ATOM 3562 C C . GLY A 1 443 ? -28.025 1.716 10.907 1.00 74.38 443 GLY A C 1
ATOM 3563 O O . GLY A 1 443 ? -27.435 1.817 9.834 1.00 74.38 443 GLY A O 1
ATOM 3564 N N . MET A 1 444 ? -27.468 2.045 12.071 1.00 78.62 444 MET A N 1
ATOM 3565 C CA . MET A 1 444 ? -26.099 2.546 12.192 1.00 78.62 444 MET A CA 1
ATOM 3566 C C . MET A 1 444 ? -25.131 1.454 12.671 1.00 78.62 444 MET A C 1
ATOM 3568 O O . MET A 1 444 ? -24.302 0.988 11.894 1.00 78.62 444 MET A O 1
ATOM 3572 N N . TYR A 1 445 ? -25.247 0.995 13.923 1.00 81.06 445 TYR A N 1
ATOM 3573 C CA . TYR A 1 445 ? -24.458 -0.131 14.445 1.00 81.06 445 TYR A CA 1
ATOM 3574 C C . TYR A 1 445 ? -25.081 -0.778 15.694 1.00 81.06 445 TYR A C 1
ATOM 3576 O O . TYR A 1 445 ? -26.030 -0.273 16.279 1.00 81.06 445 TYR A O 1
ATOM 3584 N N . ALA A 1 446 ? -24.498 -1.891 16.152 1.00 84.75 446 ALA A N 1
ATOM 3585 C CA . ALA A 1 446 ? -24.783 -2.509 17.457 1.00 84.75 446 ALA A CA 1
ATOM 3586 C C . ALA A 1 446 ? -23.607 -2.342 18.453 1.00 84.75 446 ALA A C 1
ATOM 3588 O O . ALA A 1 446 ? -23.384 -3.193 19.312 1.00 84.75 446 ALA A O 1
ATOM 3589 N N . ALA A 1 447 ? -22.811 -1.279 18.286 1.00 84.88 447 ALA A N 1
ATOM 3590 C CA . ALA A 1 447 ? -21.552 -1.058 19.001 1.00 84.88 447 ALA A CA 1
ATOM 3591 C C . ALA A 1 447 ? -21.721 -0.477 20.416 1.00 84.88 447 ALA A C 1
ATOM 3593 O O . ALA A 1 447 ? -20.988 -0.856 21.327 1.00 84.88 447 ALA A O 1
ATOM 3594 N N . MET A 1 448 ? -22.675 0.442 20.598 1.00 89.31 448 MET A N 1
ATOM 3595 C CA . MET A 1 448 ? -22.784 1.275 21.801 1.00 89.31 448 MET A CA 1
ATOM 3596 C C . MET A 1 448 ? -24.068 0.964 22.586 1.00 89.31 448 MET A C 1
ATOM 3598 O O . MET A 1 448 ? -25.084 1.643 22.411 1.00 89.31 448 MET A O 1
ATOM 3602 N N . PRO A 1 449 ? -24.072 -0.072 23.449 1.00 92.31 449 PRO A N 1
ATOM 3603 C CA . PRO A 1 449 ? -25.241 -0.417 24.254 1.00 92.31 449 PRO A CA 1
ATOM 3604 C C . PRO A 1 449 ? -25.638 0.692 25.235 1.00 92.31 449 PRO A C 1
ATOM 3606 O O . PRO A 1 449 ? -26.815 0.785 25.575 1.00 92.31 449 PRO A O 1
ATOM 3609 N N . ARG A 1 450 ? -24.697 1.543 25.673 1.00 92.00 450 ARG A N 1
ATOM 3610 C CA . ARG A 1 450 ? -24.936 2.530 26.739 1.00 92.00 450 ARG A CA 1
ATOM 3611 C C . ARG A 1 450 ? -25.917 3.626 26.365 1.00 92.00 450 ARG A C 1
ATOM 3613 O O . ARG A 1 450 ? -26.628 4.128 27.230 1.00 92.00 450 ARG A O 1
ATOM 3620 N N . ASP A 1 451 ? -25.946 3.986 25.089 1.00 89.56 451 ASP A N 1
ATOM 3621 C CA . ASP A 1 451 ? -26.792 5.067 24.593 1.00 89.56 451 ASP A CA 1
ATOM 3622 C C . ASP A 1 451 ? -28.265 4.654 24.625 1.00 89.56 451 ASP A C 1
ATOM 3624 O O . ASP A 1 451 ? -29.146 5.454 24.935 1.00 89.56 451 ASP A O 1
ATOM 3628 N N . ILE A 1 452 ? -28.523 3.379 24.322 1.00 90.19 452 ILE A N 1
ATOM 3629 C CA . ILE A 1 452 ? -29.863 2.821 24.152 1.00 90.19 452 ILE A CA 1
ATOM 3630 C C . ILE A 1 452 ? -30.357 2.017 25.361 1.00 90.19 452 ILE A C 1
ATOM 3632 O O . ILE A 1 452 ? -31.567 1.848 25.508 1.00 90.19 452 ILE A O 1
ATOM 3636 N N . LEU A 1 453 ? -29.464 1.572 26.253 1.00 93.44 453 LEU A N 1
ATOM 3637 C CA . LEU A 1 453 ? -29.789 0.852 27.487 1.00 93.44 453 LEU A CA 1
ATOM 3638 C C . LEU A 1 453 ? -29.252 1.585 28.725 1.00 93.44 453 LEU A C 1
ATOM 3640 O O . LEU A 1 453 ? -28.061 1.531 29.038 1.00 93.44 453 LEU A O 1
ATOM 3644 N N . LEU A 1 454 ? -30.159 2.165 29.511 1.00 93.12 454 LEU A N 1
ATOM 3645 C CA . LEU A 1 454 ? -29.859 2.575 30.883 1.00 93.12 454 LEU A CA 1
ATOM 3646 C C . LEU A 1 454 ? -30.339 1.488 31.852 1.00 93.12 454 LEU A C 1
ATOM 3648 O O . LEU A 1 454 ? -31.472 1.022 31.751 1.00 93.12 454 LEU A O 1
ATOM 3652 N N . VAL A 1 455 ? -29.493 1.088 32.803 1.00 94.25 455 VAL A N 1
ATOM 3653 C CA . VAL A 1 455 ? -29.842 0.098 33.834 1.00 94.25 455 VAL A CA 1
ATOM 3654 C C . VAL A 1 455 ? -29.846 0.775 35.199 1.00 94.25 455 VAL A C 1
ATOM 3656 O O . VAL A 1 455 ? -28.849 1.378 35.592 1.00 94.25 455 VAL A O 1
ATOM 3659 N N . VAL A 1 456 ? -30.963 0.677 35.922 1.00 93.56 456 VAL A N 1
ATOM 3660 C CA . VAL A 1 456 ? -31.148 1.301 37.240 1.00 93.56 456 VAL A CA 1
ATOM 3661 C C . VAL A 1 456 ? -31.787 0.294 38.193 1.00 93.56 456 VAL A C 1
ATOM 3663 O O . VAL A 1 456 ? -32.891 -0.189 37.958 1.00 93.56 456 VAL A O 1
ATOM 3666 N N . GLY A 1 457 ? -31.094 -0.055 39.279 1.00 91.44 457 GLY A N 1
ATOM 3667 C CA . GLY A 1 457 ? -31.597 -1.016 40.266 1.00 91.44 457 GLY A CA 1
ATOM 3668 C C . GLY A 1 457 ? -31.825 -2.407 39.663 1.00 91.44 457 GLY A C 1
ATOM 3669 O O . GLY A 1 457 ? -30.865 -3.116 39.364 1.00 91.44 457 GLY A O 1
ATOM 3670 N N . ASN A 1 458 ? -33.092 -2.803 39.498 1.00 92.50 458 ASN A N 1
ATOM 3671 C CA . ASN A 1 458 ? -33.500 -4.044 38.828 1.00 92.50 458 ASN A CA 1
ATOM 3672 C C . ASN A 1 458 ? -34.182 -3.814 37.465 1.00 92.50 458 ASN A C 1
ATOM 3674 O O . ASN A 1 458 ? -34.891 -4.698 36.980 1.00 92.50 458 ASN A O 1
ATOM 3678 N N . GLU A 1 459 ? -34.004 -2.637 36.866 1.00 95.56 459 GLU A N 1
ATOM 3679 C CA . GLU A 1 459 ? -34.734 -2.180 35.687 1.00 95.56 459 GLU A CA 1
ATOM 3680 C C . GLU A 1 459 ? -33.825 -1.866 34.499 1.00 95.56 459 GLU A C 1
ATOM 3682 O O . GLU A 1 459 ? -32.784 -1.230 34.653 1.00 95.56 459 GLU A O 1
ATOM 3687 N N . ILE A 1 460 ? -34.249 -2.297 33.309 1.00 96.56 460 ILE A N 1
ATOM 3688 C CA . ILE A 1 460 ? -33.644 -1.943 32.022 1.00 96.56 460 ILE A CA 1
ATOM 3689 C C . ILE A 1 460 ? -34.577 -0.958 31.312 1.00 96.56 460 ILE A C 1
ATOM 3691 O O . ILE A 1 460 ? -35.737 -1.278 31.042 1.00 96.56 460 ILE A O 1
ATOM 3695 N N . ILE A 1 461 ? -34.059 0.223 30.982 1.00 95.75 461 ILE A N 1
ATOM 3696 C CA . ILE A 1 461 ? -34.778 1.286 30.281 1.00 95.75 461 ILE A CA 1
ATOM 3697 C C . ILE A 1 461 ? -34.235 1.378 28.850 1.00 95.75 461 ILE A C 1
ATOM 3699 O O . ILE A 1 461 ? -33.078 1.739 28.637 1.00 95.75 461 ILE A O 1
ATOM 3703 N N . GLU A 1 462 ? -35.081 1.045 27.874 1.00 94.12 462 GLU A N 1
ATOM 3704 C CA . GLU A 1 462 ? -34.817 1.231 26.442 1.00 94.12 462 GLU A CA 1
ATOM 3705 C C . GLU A 1 462 ? -35.032 2.716 26.093 1.00 94.12 462 GLU A C 1
ATOM 3707 O O . GLU A 1 462 ? -36.165 3.212 26.120 1.00 94.12 462 GLU A O 1
ATOM 3712 N N . ALA A 1 463 ? -33.945 3.438 25.812 1.00 90.38 463 ALA A N 1
ATOM 3713 C CA . ALA A 1 463 ? -33.974 4.848 25.431 1.00 90.38 463 ALA A CA 1
ATOM 3714 C C . ALA A 1 463 ? -34.460 5.017 23.974 1.00 90.38 463 ALA A C 1
ATOM 3716 O O . ALA A 1 463 ? -34.262 4.130 23.139 1.00 90.38 463 ALA A O 1
ATOM 3717 N N . PRO A 1 464 ? -35.114 6.139 23.621 1.00 84.75 464 PRO A N 1
ATOM 3718 C CA . PRO A 1 464 ? -35.921 6.185 22.404 1.00 84.75 464 PRO A CA 1
ATOM 3719 C C . PRO A 1 464 ? -35.113 6.426 21.118 1.00 84.75 464 PRO A C 1
ATOM 3721 O O . PRO A 1 464 ? -35.594 6.053 20.042 1.00 84.75 464 PRO A O 1
ATOM 3724 N N . MET A 1 465 ? -33.902 6.987 21.261 1.00 86.44 465 MET A N 1
ATOM 3725 C CA . MET A 1 465 ? -33.006 7.542 20.231 1.00 86.44 465 MET A CA 1
ATOM 3726 C C . MET A 1 465 ? -33.577 8.755 19.478 1.00 86.44 465 MET A C 1
ATOM 3728 O O . MET A 1 465 ? -34.715 8.736 19.017 1.00 86.44 465 MET A O 1
ATOM 3732 N N . ALA A 1 466 ? -32.770 9.819 19.370 1.00 80.50 466 ALA A N 1
ATOM 3733 C CA . ALA A 1 466 ? -33.132 11.065 18.682 1.00 80.50 466 ALA A CA 1
ATOM 3734 C C . ALA A 1 466 ? -32.784 11.042 17.181 1.00 80.50 466 ALA A C 1
ATOM 3736 O O . ALA A 1 466 ? -33.507 11.608 16.369 1.0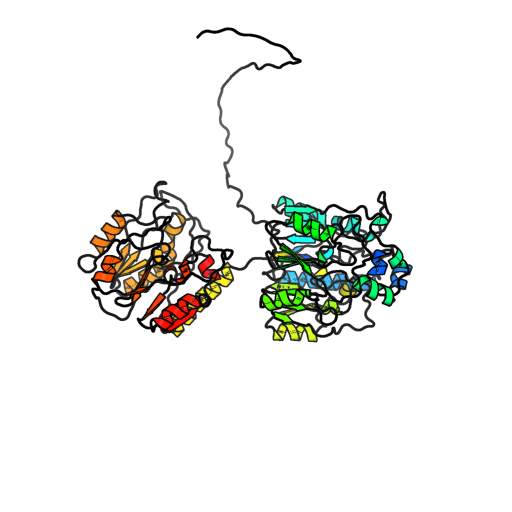0 80.50 466 ALA A O 1
ATOM 3737 N N . TRP A 1 467 ? -31.702 10.361 16.790 1.00 81.38 467 TRP A N 1
ATOM 3738 C CA . TRP A 1 467 ? -31.299 10.240 15.386 1.00 81.38 467 TRP A CA 1
ATOM 3739 C C . TRP A 1 467 ? -32.066 9.115 14.677 1.00 81.38 467 TRP A C 1
ATOM 3741 O O . TRP A 1 467 ? -32.115 7.985 15.172 1.00 81.38 467 TRP A O 1
ATOM 3751 N N . ARG A 1 468 ? -32.616 9.403 13.485 1.00 82.81 468 ARG A N 1
ATOM 3752 C CA . ARG A 1 468 ? -33.379 8.441 12.659 1.00 82.81 468 ARG A CA 1
ATOM 3753 C C . ARG A 1 468 ? -32.587 7.148 12.377 1.00 82.81 468 ARG A C 1
ATOM 3755 O O . ARG A 1 468 ? -33.146 6.066 12.534 1.00 82.81 468 ARG A O 1
ATOM 3762 N N . SER A 1 469 ? -31.285 7.252 12.097 1.00 80.69 469 SER A N 1
ATOM 3763 C CA . SER A 1 469 ? -30.369 6.119 11.844 1.00 80.69 469 SER A CA 1
ATOM 3764 C C . SER A 1 469 ? -30.131 5.204 13.056 1.00 80.69 469 SER A C 1
ATOM 3766 O O . SER A 1 469 ? -29.855 4.015 12.902 1.00 80.69 469 SER A O 1
ATOM 3768 N N . ARG A 1 470 ? -30.270 5.731 14.280 1.00 85.31 470 ARG A N 1
ATOM 3769 C CA . ARG A 1 470 ? -30.107 4.962 15.530 1.00 85.31 470 ARG A CA 1
ATOM 3770 C C . ARG A 1 470 ? -31.432 4.430 16.084 1.00 85.31 470 ARG A C 1
ATOM 3772 O O . ARG A 1 470 ? -31.453 3.575 16.968 1.00 85.31 470 ARG A O 1
ATOM 3779 N N . PHE A 1 471 ? -32.568 4.874 15.538 1.00 85.50 471 PHE A N 1
ATOM 3780 C CA . PHE A 1 471 ? -33.911 4.534 16.022 1.00 85.50 471 PHE A CA 1
ATOM 3781 C C . PHE A 1 471 ? -34.206 3.029 16.085 1.00 85.50 471 PHE A C 1
ATOM 3783 O O . PHE A 1 471 ? -34.997 2.607 16.935 1.00 85.50 471 PHE A O 1
ATOM 3790 N N . PHE A 1 472 ? -33.601 2.233 15.197 1.00 87.06 472 PHE A N 1
ATOM 3791 C CA . PHE A 1 472 ? -33.841 0.793 15.053 1.00 87.06 472 PHE A CA 1
ATOM 3792 C C . PHE A 1 472 ? -32.837 -0.103 15.800 1.00 87.06 472 PHE A C 1
ATOM 3794 O O . PHE A 1 472 ? -33.024 -1.323 15.829 1.00 87.06 472 PHE A O 1
ATOM 3801 N N . GLU A 1 473 ? -31.821 0.467 16.461 1.00 88.88 473 GLU A N 1
ATOM 3802 C CA . GLU A 1 473 ? -30.758 -0.292 17.146 1.00 88.88 473 GLU A CA 1
ATOM 3803 C C . GLU A 1 473 ? -31.279 -1.216 18.256 1.00 88.88 473 GLU A C 1
ATOM 3805 O O . GLU A 1 473 ? -30.709 -2.282 18.498 1.00 88.88 473 GLU A O 1
ATOM 3810 N N . TYR A 1 474 ? -32.427 -0.886 18.867 1.00 88.81 474 TYR A N 1
ATOM 3811 C CA . TYR A 1 474 ? -33.078 -1.713 19.894 1.00 88.81 474 TYR A CA 1
ATOM 3812 C C . TYR A 1 474 ? -33.282 -3.169 19.445 1.00 88.81 474 TYR A C 1
ATOM 3814 O O . TYR A 1 474 ? -33.360 -4.074 20.279 1.00 88.81 474 TYR A O 1
ATOM 3822 N N . ARG A 1 475 ? -33.379 -3.417 18.129 1.00 90.19 475 ARG A N 1
ATOM 3823 C CA . ARG A 1 475 ? -33.592 -4.750 17.551 1.00 90.19 475 ARG A CA 1
ATOM 3824 C C . ARG A 1 475 ? -32.468 -5.721 17.921 1.00 90.19 475 ARG A C 1
ATOM 3826 O O . ARG A 1 475 ? -32.777 -6.874 18.209 1.00 90.19 475 ARG A O 1
ATOM 3833 N N . ALA A 1 476 ? -31.220 -5.252 17.999 1.00 92.06 476 ALA A N 1
ATOM 3834 C CA . ALA A 1 476 ? -30.054 -6.073 18.341 1.00 92.06 476 ALA A CA 1
ATOM 3835 C C . ALA A 1 476 ? -30.002 -6.430 19.840 1.00 92.06 476 ALA A C 1
ATOM 3837 O O . ALA A 1 476 ? -29.540 -7.506 20.222 1.00 92.06 476 ALA A O 1
ATOM 3838 N N . TYR A 1 477 ? -30.534 -5.551 20.697 1.00 93.12 477 TYR A N 1
ATOM 3839 C CA . TYR A 1 477 ? -30.506 -5.709 22.155 1.00 93.12 477 TYR A CA 1
ATOM 3840 C C . TYR A 1 477 ? -31.743 -6.414 22.728 1.00 93.12 477 TYR A C 1
ATOM 3842 O O . TYR A 1 477 ? -31.635 -7.134 23.723 1.00 93.12 477 TYR A O 1
ATOM 3850 N N . ARG A 1 478 ? -32.926 -6.276 22.108 1.00 92.50 478 ARG A N 1
ATOM 3851 C CA . ARG A 1 478 ? -34.179 -6.886 22.604 1.00 92.50 478 ARG A CA 1
ATOM 3852 C C . ARG A 1 478 ? -34.135 -8.407 22.849 1.00 92.50 478 ARG A C 1
ATOM 3854 O O . ARG A 1 478 ? -34.862 -8.833 23.749 1.00 92.50 478 ARG A O 1
ATOM 3861 N N . PRO A 1 479 ? -33.337 -9.245 22.153 1.00 94.56 479 PRO A N 1
ATOM 3862 C CA . PRO A 1 479 ? -33.132 -10.644 22.542 1.00 94.56 479 PRO A CA 1
ATOM 3863 C C . PRO A 1 479 ? -32.592 -10.790 23.974 1.00 94.56 479 PRO A C 1
ATOM 3865 O O . PRO A 1 479 ? -33.178 -11.526 24.772 1.00 94.56 479 PRO A O 1
ATOM 3868 N N . LEU A 1 480 ? -31.562 -10.012 24.337 1.00 94.06 480 LEU A N 1
ATOM 3869 C CA . LEU A 1 480 ? -31.001 -9.969 25.691 1.00 94.06 480 LEU A CA 1
ATOM 3870 C C . LEU A 1 480 ? -32.009 -9.408 26.700 1.00 94.06 480 LEU A C 1
ATOM 3872 O O . LEU A 1 480 ? -32.220 -10.008 27.752 1.00 94.06 480 LEU A O 1
ATOM 3876 N N . ILE A 1 481 ? -32.679 -8.292 26.383 1.00 94.56 481 ILE A N 1
ATOM 3877 C CA . ILE A 1 481 ? -33.650 -7.663 27.299 1.00 94.56 481 ILE A CA 1
ATOM 3878 C C . ILE A 1 481 ? -34.783 -8.646 27.644 1.00 94.56 481 ILE A C 1
ATOM 3880 O O . ILE A 1 481 ? -35.136 -8.799 28.812 1.00 94.56 481 ILE A O 1
ATOM 3884 N N . LYS A 1 482 ? -35.295 -9.396 26.656 1.00 95.62 482 LYS A N 1
ATOM 3885 C CA . LYS A 1 482 ? -36.295 -10.460 26.869 1.00 95.62 482 LYS A CA 1
ATOM 3886 C C . LYS A 1 482 ? -35.781 -11.599 27.755 1.00 95.62 482 LYS A C 1
ATOM 3888 O O . LYS A 1 482 ? -36.582 -12.244 28.428 1.00 95.62 482 LYS A O 1
ATOM 3893 N N . GLU A 1 483 ? -34.482 -11.890 27.757 1.00 95.50 483 GLU A N 1
ATOM 3894 C CA . GLU A 1 483 ? -33.883 -12.868 28.671 1.00 95.50 483 GLU A CA 1
ATOM 3895 C C . GLU A 1 483 ? -33.821 -12.331 30.109 1.00 95.50 483 GLU A C 1
ATOM 3897 O O . GLU A 1 483 ? -34.239 -13.026 31.034 1.00 95.50 483 GLU A O 1
ATOM 3902 N N . TYR A 1 484 ? -33.366 -11.089 30.302 1.00 95.38 484 TYR A N 1
ATOM 3903 C CA . TYR A 1 484 ? -33.321 -10.450 31.622 1.00 95.38 484 TYR A CA 1
ATOM 3904 C C . TYR A 1 484 ? -34.720 -10.250 32.219 1.00 95.38 484 TYR A C 1
ATOM 3906 O O . TYR A 1 484 ? -34.926 -10.547 33.396 1.00 95.38 484 TYR A O 1
ATOM 3914 N N . PHE A 1 485 ? -35.705 -9.864 31.405 1.00 96.56 485 PHE A N 1
ATOM 3915 C CA . PHE A 1 485 ? -37.106 -9.759 31.817 1.00 96.56 485 PHE A CA 1
ATOM 3916 C C . PHE A 1 485 ? -37.666 -11.102 32.317 1.00 96.56 485 PHE A C 1
ATOM 3918 O O . PHE A 1 485 ? -38.216 -11.182 33.413 1.00 96.56 485 PHE A O 1
ATOM 3925 N N . ARG A 1 486 ? -37.427 -12.205 31.587 1.00 97.31 486 ARG A N 1
ATOM 3926 C CA . ARG A 1 486 ? -37.780 -13.570 32.043 1.00 97.31 486 ARG A CA 1
ATOM 3927 C C . ARG A 1 486 ? -37.049 -13.999 33.323 1.00 97.31 486 ARG A C 1
ATOM 3929 O O . ARG A 1 486 ? -37.515 -14.905 34.005 1.00 97.31 486 ARG A O 1
ATOM 3936 N N . LYS A 1 487 ? -35.916 -13.368 33.645 1.00 95.62 487 LYS A N 1
ATOM 3937 C CA . LYS A 1 487 ? -35.139 -13.569 34.880 1.00 95.62 487 LYS A CA 1
ATOM 3938 C C . LYS A 1 487 ? -35.525 -12.592 36.006 1.00 95.62 487 LYS A C 1
ATOM 3940 O O . LYS A 1 487 ? -34.844 -12.559 37.027 1.00 95.62 487 LYS A O 1
ATOM 3945 N N . GLY A 1 488 ? -36.612 -11.831 35.847 1.00 95.88 488 GLY A N 1
ATOM 3946 C CA . GLY A 1 488 ? -37.183 -10.967 36.886 1.00 95.88 488 GLY A CA 1
ATOM 3947 C C . GLY A 1 488 ? -36.703 -9.513 36.880 1.00 95.88 488 GLY A C 1
ATOM 3948 O O . GLY A 1 488 ? -36.996 -8.786 37.829 1.00 95.88 488 GLY A O 1
ATOM 3949 N N . ALA A 1 489 ? -35.983 -9.065 35.845 1.00 96.38 489 ALA A N 1
ATOM 3950 C CA . ALA A 1 489 ? -35.729 -7.636 35.658 1.00 96.38 489 ALA A CA 1
ATOM 3951 C C . ALA A 1 489 ? -37.008 -6.923 35.188 1.00 96.38 489 ALA A C 1
ATOM 3953 O O . ALA A 1 489 ? -37.766 -7.459 34.377 1.00 96.38 489 ALA A O 1
ATOM 3954 N N . LYS A 1 490 ? -37.227 -5.688 35.642 1.00 96.88 490 LYS A N 1
ATOM 3955 C CA . LYS A 1 490 ? -38.205 -4.793 35.013 1.00 96.88 490 LYS A CA 1
ATOM 3956 C C . LYS A 1 490 ? -37.681 -4.362 33.635 1.00 96.88 490 LYS A C 1
ATOM 3958 O O . LYS A 1 490 ? -36.472 -4.233 33.437 1.00 96.88 490 LYS A O 1
ATOM 3963 N N . TRP A 1 491 ? -38.588 -4.090 32.702 1.00 96.31 491 TRP A N 1
ATOM 3964 C CA . TRP A 1 491 ? -38.263 -3.498 31.403 1.00 96.31 491 TRP A CA 1
ATOM 3965 C C . TRP A 1 491 ? -39.258 -2.382 31.086 1.00 96.31 491 TRP A C 1
ATOM 3967 O O . TRP A 1 491 ? -40.467 -2.610 31.053 1.00 96.31 491 TRP A O 1
ATOM 3977 N N . THR A 1 492 ? -38.740 -1.183 30.832 1.00 95.44 492 THR A N 1
ATOM 3978 C CA . THR A 1 492 ? -39.504 -0.036 30.335 1.00 95.44 492 THR A CA 1
ATOM 3979 C C . THR A 1 492 ? -38.903 0.444 29.018 1.00 95.44 492 THR A C 1
ATOM 3981 O O . THR A 1 492 ? -37.695 0.388 28.812 1.00 95.44 492 THR A O 1
ATOM 3984 N N . THR A 1 493 ? -39.751 0.911 28.104 1.00 94.00 493 THR A N 1
ATOM 3985 C CA . THR A 1 493 ? -39.326 1.675 26.923 1.00 94.00 493 THR A CA 1
ATOM 3986 C C . THR A 1 493 ? -39.744 3.120 27.137 1.00 94.00 493 THR A C 1
ATOM 3988 O O . THR A 1 493 ? -40.915 3.381 27.415 1.00 94.00 493 THR A O 1
ATOM 3991 N N . ALA A 1 494 ? -38.795 4.049 27.054 1.00 90.88 494 ALA A N 1
ATOM 3992 C CA . ALA A 1 494 ? -39.084 5.469 27.194 1.00 90.88 494 ALA A CA 1
ATOM 3993 C C . ALA A 1 494 ? -39.945 5.971 26.011 1.00 90.88 494 ALA A C 1
ATOM 3995 O O . ALA A 1 494 ? -39.832 5.430 24.904 1.00 90.88 494 ALA A O 1
ATOM 3996 N N . PRO A 1 495 ? -40.797 6.999 26.201 1.00 87.25 495 PRO A N 1
ATOM 3997 C CA . PRO A 1 495 ? -41.619 7.551 25.126 1.00 87.25 495 PRO A CA 1
ATOM 3998 C C . PRO A 1 495 ? -40.779 7.952 23.907 1.00 87.25 495 PRO A C 1
ATOM 4000 O O . PRO A 1 495 ? -39.818 8.714 24.021 1.00 87.25 495 PRO A O 1
ATOM 4003 N N . LYS A 1 496 ? -41.142 7.428 22.733 1.00 81.50 496 LYS A N 1
ATOM 4004 C CA . LYS A 1 496 ? -40.463 7.733 21.469 1.00 81.50 496 LYS A CA 1
ATOM 4005 C C . LYS A 1 496 ? -40.865 9.129 20.965 1.00 81.50 496 LYS A C 1
ATOM 4007 O O . LYS A 1 496 ? -42.054 9.446 21.019 1.00 81.50 496 LYS A O 1
ATOM 4012 N N . PRO A 1 497 ? -39.922 9.962 20.485 1.00 76.56 497 PRO A N 1
ATOM 4013 C CA . PRO A 1 497 ? -40.251 11.255 19.899 1.00 76.56 497 PRO A CA 1
ATOM 4014 C C . PRO A 1 497 ? -40.927 11.075 18.536 1.00 76.56 497 PRO A C 1
ATOM 4016 O O . PRO A 1 497 ? -40.592 10.158 17.782 1.00 76.56 497 PRO A O 1
ATOM 4019 N N . THR A 1 498 ? -41.829 11.992 18.191 1.00 75.88 498 THR A N 1
ATOM 4020 C CA . THR A 1 498 ? -42.269 12.181 16.804 1.00 75.88 498 THR A CA 1
ATOM 4021 C C . THR A 1 498 ? -41.092 12.737 16.008 1.00 75.88 498 THR A C 1
ATOM 4023 O O . THR A 1 498 ? -40.546 13.776 16.374 1.00 75.88 498 THR A O 1
ATOM 4026 N N . MET A 1 499 ? -40.685 12.058 14.936 1.00 73.19 499 MET A N 1
ATOM 4027 C CA . MET A 1 499 ? -39.458 12.378 14.193 1.00 73.19 499 MET A CA 1
ATOM 4028 C C . MET A 1 499 ? -39.635 13.549 13.215 1.00 73.19 499 MET A C 1
ATOM 4030 O O . MET A 1 499 ? -39.476 13.378 12.010 1.00 73.19 499 MET A O 1
ATOM 4034 N N . ALA A 1 500 ? -39.959 14.736 13.729 1.00 65.75 500 ALA A N 1
ATOM 4035 C CA . ALA A 1 500 ? -39.961 15.985 12.964 1.00 65.75 500 ALA A CA 1
ATOM 4036 C C . ALA A 1 500 ? -38.529 16.446 12.623 1.00 65.75 500 ALA A C 1
ATOM 4038 O O . ALA A 1 500 ? -37.582 16.122 13.339 1.00 65.75 500 ALA A O 1
ATOM 4039 N N . ASP A 1 501 ? -38.364 17.243 11.564 1.00 58.72 501 ASP A N 1
ATOM 4040 C CA . ASP A 1 501 ? -37.042 17.723 11.120 1.00 58.72 501 ASP A CA 1
ATOM 4041 C C . ASP A 1 501 ? -36.433 18.825 12.019 1.00 58.72 501 ASP A C 1
ATOM 4043 O O . ASP A 1 501 ? -35.321 19.282 11.783 1.00 58.72 501 ASP A O 1
ATOM 4047 N N . GLU A 1 502 ? -37.128 19.221 13.087 1.00 56.78 502 GLU A N 1
ATOM 4048 C CA . GLU A 1 502 ? -36.670 20.190 14.099 1.00 56.78 502 GLU A CA 1
ATOM 4049 C C . GLU A 1 502 ? -35.843 19.537 15.233 1.00 56.78 502 GLU A C 1
ATOM 4051 O O . GLU A 1 502 ? -35.376 20.219 16.143 1.00 56.78 502 GLU A O 1
ATOM 4056 N N . LEU A 1 503 ? -35.685 18.206 15.218 1.00 55.75 503 LEU A N 1
ATOM 4057 C CA . LEU A 1 503 ? -35.184 17.411 16.353 1.00 55.75 503 LEU A CA 1
ATOM 4058 C C . LEU A 1 503 ? -33.687 17.042 16.276 1.00 55.75 503 LEU A C 1
ATOM 4060 O O . LEU A 1 503 ? -33.169 16.413 17.198 1.00 55.75 503 LEU A O 1
ATOM 4064 N N . TYR A 1 504 ? -32.984 17.407 15.199 1.00 54.84 504 TYR A N 1
ATOM 4065 C CA . TYR A 1 504 ? -31.621 16.921 14.927 1.00 54.84 504 TYR A CA 1
ATOM 4066 C C . TYR A 1 504 ? -30.544 17.430 15.901 1.00 54.84 504 TYR A C 1
ATOM 4068 O O . TYR A 1 504 ? -29.612 16.685 16.214 1.00 54.84 504 TYR A O 1
ATOM 4076 N N . ASP A 1 505 ? -30.684 18.654 16.417 1.00 52.88 505 ASP A N 1
ATOM 4077 C CA . ASP A 1 505 ? -29.596 19.363 17.111 1.00 52.88 505 ASP A CA 1
ATOM 4078 C C . ASP A 1 505 ? -29.440 19.009 18.606 1.00 52.88 505 ASP A C 1
ATOM 4080 O O . ASP A 1 505 ? -28.484 19.454 19.244 1.00 52.88 505 ASP A O 1
ATOM 4084 N N . GLN A 1 506 ? -30.364 18.246 19.214 1.00 64.56 506 GLN A N 1
ATOM 4085 C CA . GLN A 1 506 ? -30.337 17.950 20.659 1.00 64.56 506 GLN A CA 1
ATOM 4086 C C . GLN A 1 506 ? -30.745 16.508 20.998 1.00 64.56 506 GLN A C 1
ATOM 4088 O O . GLN A 1 506 ? -31.917 16.138 20.952 1.00 64.56 506 GLN A O 1
ATOM 4093 N N . VAL A 1 507 ? -29.780 15.704 21.459 1.00 76.38 507 VAL A N 1
ATOM 4094 C CA . VAL A 1 507 ? -29.986 14.286 21.829 1.00 76.38 507 VAL A CA 1
ATOM 4095 C C . VAL A 1 507 ? -30.657 14.064 23.196 1.00 76.38 507 VAL A C 1
ATOM 4097 O O . VAL A 1 507 ? -31.024 12.939 23.529 1.00 76.38 507 VAL A O 1
ATOM 4100 N N . THR A 1 508 ? -30.830 15.102 24.021 1.00 85.50 508 THR A N 1
ATOM 4101 C CA . THR A 1 508 ? -31.531 15.036 25.319 1.00 85.50 508 THR A CA 1
ATOM 4102 C C . THR A 1 508 ? -32.107 16.402 25.685 1.00 85.50 508 THR A C 1
ATOM 4104 O O . THR A 1 508 ? -31.449 17.422 25.506 1.00 85.50 508 THR A O 1
ATOM 4107 N N . ASN A 1 509 ? -33.328 16.429 26.232 1.00 85.75 509 ASN A N 1
ATOM 4108 C CA . ASN A 1 509 ? -34.038 17.657 26.603 1.00 85.75 509 ASN A CA 1
ATOM 4109 C C . ASN A 1 509 ? -34.644 17.585 28.022 1.00 85.75 509 ASN A C 1
ATOM 4111 O O . ASN A 1 509 ? -34.712 16.523 28.648 1.00 85.75 509 ASN A O 1
ATOM 4115 N N . PHE A 1 510 ? -35.124 18.726 28.532 1.00 89.25 510 PHE A N 1
ATOM 4116 C CA . PHE A 1 510 ? -35.695 18.829 29.882 1.00 89.25 510 PHE A CA 1
ATOM 4117 C C . PHE A 1 510 ? -36.923 17.938 30.125 1.00 89.25 510 PHE A C 1
ATOM 4119 O O . PHE A 1 510 ? -37.134 17.511 31.259 1.00 89.25 510 PHE A O 1
ATOM 4126 N N . MET A 1 511 ? -37.711 17.618 29.093 1.00 89.00 511 MET A N 1
ATOM 4127 C CA . MET A 1 511 ? -38.881 16.744 29.227 1.00 89.00 511 MET A CA 1
ATOM 4128 C C . MET A 1 511 ? -38.472 15.275 29.410 1.00 89.00 511 MET A C 1
ATOM 4130 O O . MET A 1 511 ? -39.056 14.589 30.245 1.00 89.00 511 MET A O 1
ATOM 4134 N N . GLY A 1 512 ? -37.426 14.813 28.716 1.00 90.19 512 GLY A N 1
ATOM 4135 C CA . GLY A 1 512 ? -36.826 13.493 28.950 1.00 90.19 512 GLY A CA 1
ATOM 4136 C C . GLY A 1 512 ? -36.192 13.370 30.342 1.00 90.19 512 GLY A C 1
ATOM 4137 O O . GLY A 1 512 ? -36.382 12.363 31.024 1.00 90.19 512 GLY A O 1
ATOM 4138 N N . ILE A 1 513 ? -35.515 14.426 30.808 1.00 92.06 513 ILE A N 1
ATOM 4139 C CA . ILE A 1 513 ? -34.961 14.502 32.171 1.00 92.06 513 ILE A CA 1
ATOM 4140 C C . ILE A 1 513 ? -36.075 14.442 33.229 1.00 92.06 513 ILE A C 1
ATOM 4142 O O . ILE A 1 513 ? -35.948 13.727 34.222 1.00 92.06 513 ILE A O 1
ATOM 4146 N N . GLU A 1 514 ? -37.172 15.176 33.033 1.00 94.56 514 GLU A N 1
ATOM 4147 C CA . GLU A 1 514 ? -38.307 15.190 33.962 1.00 94.56 514 GLU A CA 1
ATOM 4148 C C . GLU A 1 514 ? -39.103 13.875 33.933 1.00 94.56 514 GLU A C 1
ATOM 4150 O O . GLU A 1 514 ? -39.553 13.413 34.982 1.00 94.56 514 GLU A O 1
ATOM 4155 N N . TRP A 1 515 ? -39.219 13.221 32.770 1.00 94.38 515 TRP A N 1
ATOM 4156 C CA . TRP A 1 515 ? -39.750 11.859 32.675 1.00 94.38 515 TRP A CA 1
ATOM 4157 C C . TRP A 1 515 ? -38.903 10.888 33.505 1.00 94.38 515 TRP A C 1
ATOM 4159 O O . TRP A 1 515 ? -39.444 10.207 34.373 1.00 94.38 515 TRP A O 1
ATOM 4169 N N . MET A 1 516 ? -37.576 10.898 33.329 1.00 94.44 516 MET A N 1
ATOM 4170 C CA . MET A 1 516 ? -36.656 10.047 34.092 1.00 94.44 516 MET A CA 1
ATOM 4171 C C . MET A 1 516 ? -36.733 10.326 35.602 1.00 94.44 516 MET A C 1
ATOM 4173 O O . MET A 1 516 ? -36.770 9.395 36.405 1.00 94.44 516 MET A O 1
ATOM 4177 N N . ARG A 1 517 ? -36.828 11.604 36.002 1.00 95.88 517 ARG A N 1
ATOM 4178 C CA . ARG A 1 517 ? -37.002 12.010 37.407 1.00 95.88 517 ARG A CA 1
ATOM 4179 C C . ARG A 1 517 ? -38.269 11.429 38.029 1.00 95.88 517 ARG A C 1
ATOM 4181 O O . ARG A 1 517 ? -38.221 10.991 39.171 1.00 95.88 517 ARG A O 1
ATOM 4188 N N . ARG A 1 518 ? -39.392 11.440 37.307 1.00 96.00 518 ARG A N 1
ATOM 4189 C CA . ARG A 1 518 ? -40.671 10.895 37.798 1.00 96.00 518 ARG A CA 1
ATOM 4190 C C . ARG A 1 518 ? -40.698 9.371 37.775 1.00 96.00 518 ARG A C 1
ATOM 4192 O O . ARG A 1 518 ? -41.274 8.776 38.675 1.00 96.00 518 ARG A O 1
ATOM 4199 N N . HIS A 1 519 ? -40.073 8.758 36.771 1.00 95.81 519 HIS A N 1
ATOM 4200 C CA . HIS A 1 519 ? -40.026 7.306 36.594 1.00 95.81 519 HIS A CA 1
ATOM 4201 C C . HIS A 1 519 ? -39.188 6.602 37.671 1.00 95.81 519 HIS A C 1
ATOM 4203 O O . HIS A 1 519 ? -39.557 5.526 38.129 1.00 95.81 519 HIS A O 1
ATOM 4209 N N . LEU A 1 520 ? -38.090 7.225 38.113 1.00 95.38 520 LEU A N 1
ATOM 4210 C CA . LEU A 1 520 ? -37.200 6.680 39.147 1.00 95.38 520 LEU A CA 1
ATOM 4211 C C . LEU A 1 520 ? -37.520 7.156 40.582 1.00 95.38 520 LEU A C 1
ATOM 4213 O O . LEU A 1 520 ? -36.784 6.831 41.516 1.00 95.38 520 LEU A O 1
ATOM 4217 N N . ALA A 1 521 ? -38.586 7.938 40.777 1.00 93.31 521 ALA A N 1
ATOM 4218 C CA . ALA A 1 521 ? -39.004 8.411 42.095 1.00 93.31 521 ALA A CA 1
ATOM 4219 C C . ALA A 1 521 ? -39.807 7.334 42.861 1.00 93.31 521 ALA A C 1
ATOM 4221 O O . ALA A 1 521 ? -40.578 6.598 42.244 1.00 93.31 521 ALA A O 1
ATOM 4222 N N . PRO A 1 522 ? -39.705 7.262 44.204 1.00 93.81 522 PRO A N 1
ATOM 4223 C CA . PRO A 1 522 ? -38.922 8.132 45.089 1.00 93.81 522 PRO A CA 1
ATOM 4224 C C . PRO A 1 522 ? -37.459 7.686 45.283 1.00 93.81 522 PRO A C 1
ATOM 4226 O O . PRO A 1 522 ? -36.707 8.387 45.955 1.00 93.81 522 PRO A O 1
ATOM 4229 N N . ASP A 1 523 ? -37.063 6.536 44.732 1.00 93.81 523 ASP A N 1
ATOM 4230 C CA . ASP A 1 523 ? -35.835 5.827 45.120 1.00 93.81 523 ASP A CA 1
ATOM 4231 C C . ASP A 1 523 ? -34.531 6.484 44.619 1.00 93.81 523 ASP A C 1
ATOM 4233 O O . ASP A 1 523 ? -33.472 6.272 45.215 1.00 93.81 523 ASP A O 1
ATOM 4237 N N . TYR A 1 524 ? -34.581 7.290 43.548 1.00 94.38 524 TYR A N 1
ATOM 4238 C CA . TYR A 1 524 ? -33.405 7.941 42.954 1.00 94.38 524 TYR A CA 1
ATOM 4239 C C . TYR A 1 524 ? -33.584 9.448 42.722 1.00 94.38 524 TYR A C 1
ATOM 4241 O O . TYR A 1 524 ? -34.621 9.923 42.259 1.00 94.38 524 TYR A O 1
ATOM 4249 N N . ASN A 1 525 ? -32.504 10.205 42.942 1.00 92.12 525 ASN A N 1
ATOM 4250 C CA . ASN A 1 525 ? -32.439 11.644 42.678 1.00 92.12 525 ASN A CA 1
ATOM 4251 C C . ASN A 1 525 ? -31.799 11.945 41.311 1.00 92.12 525 ASN A C 1
ATOM 4253 O O . ASN A 1 525 ? -30.608 11.718 41.105 1.00 92.12 525 ASN A O 1
ATOM 4257 N N . VAL A 1 526 ? -32.574 12.516 40.380 1.00 93.50 526 VAL A N 1
ATOM 4258 C CA . VAL A 1 526 ? -32.081 12.931 39.051 1.00 93.50 526 VAL A CA 1
ATOM 4259 C C . VAL A 1 526 ? -31.611 14.390 39.083 1.00 93.50 526 VAL A C 1
ATOM 4261 O O . VAL A 1 526 ? -32.404 15.332 38.940 1.00 93.50 526 VAL A O 1
ATOM 4264 N N . HIS A 1 527 ? -30.303 14.571 39.271 1.00 92.12 527 HIS A N 1
ATOM 4265 C CA . HIS A 1 527 ? -29.624 15.869 39.258 1.00 92.12 527 HIS A CA 1
ATOM 4266 C C . HIS A 1 527 ? -29.267 16.315 37.831 1.00 92.12 527 HIS A C 1
ATOM 4268 O O . HIS A 1 527 ? -28.827 15.511 37.014 1.00 92.12 527 HIS A O 1
ATOM 4274 N N . ILE A 1 528 ? -29.424 17.610 37.541 1.00 92.50 528 ILE A N 1
ATOM 4275 C CA . ILE A 1 528 ? -29.029 18.214 36.259 1.00 92.50 528 ILE A CA 1
ATOM 4276 C C . ILE A 1 528 ? -27.665 18.879 36.432 1.00 92.50 528 ILE A C 1
ATOM 4278 O O . ILE A 1 528 ? -27.490 19.694 37.340 1.00 92.50 528 ILE A O 1
ATOM 4282 N N . ILE A 1 529 ? -26.727 18.561 35.541 1.00 92.00 529 ILE A N 1
ATOM 4283 C CA . ILE A 1 529 ? -25.421 19.219 35.452 1.00 92.00 529 ILE A CA 1
ATOM 4284 C C . ILE A 1 529 ? -25.166 19.717 34.027 1.00 92.00 529 ILE A C 1
ATOM 4286 O O . ILE A 1 529 ? -25.611 19.107 33.058 1.00 92.00 529 ILE A O 1
ATOM 4290 N N . SER A 1 530 ? -24.500 20.864 33.919 1.00 92.00 530 SER A N 1
ATOM 4291 C CA . SER A 1 530 ? -24.272 21.614 32.685 1.00 92.00 530 SER A CA 1
ATOM 4292 C C . SER A 1 530 ? -22.800 21.996 32.550 1.00 92.00 530 SER A C 1
ATOM 4294 O O . SER A 1 530 ? -22.095 22.234 33.534 1.00 92.00 530 SER A O 1
ATOM 4296 N N . PHE A 1 531 ? -22.334 22.074 31.307 1.00 92.56 531 PHE A N 1
ATOM 4297 C CA . PHE A 1 531 ? -20.921 22.217 30.965 1.00 92.56 531 PHE A CA 1
ATOM 4298 C C . PHE A 1 531 ? -20.711 23.420 30.052 1.00 92.56 531 PHE A C 1
ATOM 4300 O O . PHE A 1 531 ? -21.626 23.839 29.345 1.00 92.56 531 PHE A O 1
ATOM 4307 N N . LYS A 1 532 ? -19.496 23.975 30.038 1.00 92.62 532 LYS A N 1
ATOM 4308 C CA . LYS A 1 532 ? -19.069 24.889 28.968 1.00 92.62 532 LYS A CA 1
ATOM 4309 C C . LYS A 1 532 ? -18.542 24.075 27.778 1.00 92.62 532 LYS A C 1
ATOM 4311 O O . LYS A 1 532 ? -17.356 24.113 27.472 1.00 92.62 532 LYS A O 1
ATOM 4316 N N . ASP A 1 533 ? -19.434 23.316 27.158 1.00 87.88 533 ASP A N 1
ATOM 4317 C CA . ASP A 1 533 ? -19.189 22.523 25.951 1.00 87.88 533 ASP A CA 1
ATOM 4318 C C . ASP A 1 533 ? -19.950 23.180 24.784 1.00 87.88 533 ASP A C 1
ATOM 4320 O O . ASP A 1 533 ? -21.141 23.452 24.954 1.00 87.88 533 ASP A O 1
ATOM 4324 N N . PRO A 1 534 ? -19.313 23.497 23.639 1.00 82.75 534 PRO A N 1
ATOM 4325 C CA . PRO A 1 534 ? -20.022 24.041 22.483 1.00 82.75 534 PRO A CA 1
ATOM 4326 C C . PRO A 1 534 ? -20.915 23.008 21.780 1.00 82.75 534 PRO A C 1
ATOM 4328 O O . PRO A 1 534 ? -21.877 23.413 21.140 1.00 82.75 534 PRO A O 1
ATOM 4331 N N . ASN A 1 535 ? -20.620 21.705 21.897 1.00 82.44 535 ASN A N 1
ATOM 4332 C CA . ASN A 1 535 ? -21.330 20.626 21.197 1.00 82.44 535 ASN A CA 1
ATOM 4333 C C . ASN A 1 535 ? -21.667 19.466 22.167 1.00 82.44 535 ASN A C 1
ATOM 4335 O O . ASN A 1 535 ? -21.126 18.362 22.027 1.00 82.44 535 ASN A O 1
ATOM 4339 N N . PRO A 1 536 ? -22.515 19.699 23.189 1.00 80.00 536 PRO A N 1
ATOM 4340 C CA . PRO A 1 536 ? -22.829 18.699 24.205 1.00 80.00 536 PRO A CA 1
ATOM 4341 C C . PRO A 1 536 ? -23.692 17.568 23.625 1.00 80.00 536 PRO A C 1
ATOM 4343 O O . PRO A 1 536 ? -24.844 17.781 23.255 1.00 80.00 536 PRO A O 1
ATOM 4346 N N . MET A 1 537 ? -23.140 16.352 23.592 1.00 80.44 537 MET A N 1
ATOM 4347 C CA . MET A 1 537 ? -23.817 15.156 23.071 1.00 80.44 537 MET A CA 1
ATOM 4348 C C . MET A 1 537 ? -23.939 14.080 24.165 1.00 80.44 537 MET A C 1
ATOM 4350 O O . MET A 1 537 ? -25.002 13.924 24.759 1.00 80.44 537 MET A O 1
ATOM 4354 N N . HIS A 1 538 ? -22.835 13.401 24.499 1.00 86.31 538 HIS A N 1
ATOM 4355 C CA . HIS A 1 538 ? -22.752 12.414 25.584 1.00 86.31 538 HIS A CA 1
ATOM 4356 C C . HIS A 1 538 ? -21.845 12.932 26.711 1.00 86.31 538 HIS A C 1
ATOM 4358 O O . HIS A 1 538 ? -20.901 13.693 26.484 1.00 86.31 538 HIS A O 1
ATOM 4364 N N . ILE A 1 539 ? -22.164 12.560 27.953 1.00 89.56 539 ILE A N 1
ATOM 4365 C CA . ILE A 1 539 ? -21.553 13.148 29.157 1.00 89.56 539 ILE A CA 1
ATOM 4366 C C . ILE A 1 539 ? -20.201 12.526 29.532 1.00 89.56 539 ILE A C 1
ATOM 4368 O O . ILE A 1 539 ? -19.393 13.156 30.201 1.00 89.56 539 ILE A O 1
ATOM 4372 N N . ASP A 1 540 ? -19.925 11.306 29.096 1.00 89.38 540 ASP A N 1
ATOM 4373 C CA . ASP A 1 540 ? -18.838 10.442 29.568 1.00 89.38 540 ASP A CA 1
ATOM 4374 C C . ASP A 1 540 ? -17.438 10.799 29.031 1.00 89.38 540 ASP A C 1
ATOM 4376 O O . ASP A 1 540 ? -16.441 10.502 29.688 1.00 89.38 540 ASP A O 1
ATOM 4380 N N . ALA A 1 541 ? -17.347 11.532 27.916 1.00 91.38 541 ALA A N 1
ATOM 4381 C CA . ALA A 1 541 ? -16.122 12.228 27.481 1.00 91.38 541 ALA A CA 1
ATOM 4382 C C . ALA A 1 541 ? -15.919 13.615 28.151 1.00 91.38 541 ALA A C 1
ATOM 4384 O O . ALA A 1 541 ? -14.968 14.340 27.842 1.00 91.38 541 ALA A O 1
ATOM 4385 N N . THR A 1 542 ? -16.814 14.004 29.067 1.00 93.25 542 THR A N 1
ATOM 4386 C CA . THR A 1 542 ? -16.861 15.339 29.693 1.00 93.25 542 THR A CA 1
ATOM 4387 C C . THR A 1 542 ? -16.816 15.270 31.225 1.00 93.25 542 THR A C 1
ATOM 4389 O O . THR A 1 542 ? -16.153 16.080 31.878 1.00 93.25 542 THR A O 1
ATOM 4392 N N . PHE A 1 543 ? -17.496 14.296 31.828 1.00 94.38 543 PHE A N 1
ATOM 4393 C CA . PHE A 1 543 ? -17.650 14.156 33.271 1.00 94.38 543 PHE A CA 1
ATOM 4394 C C . PHE A 1 543 ? -17.967 12.697 33.624 1.00 94.38 543 PHE A C 1
ATOM 4396 O O . PHE A 1 543 ? -19.000 12.172 33.216 1.00 94.38 543 PHE A O 1
ATOM 4403 N N . ASN A 1 544 ? -17.080 12.029 34.366 1.00 93.75 544 ASN A N 1
ATOM 4404 C CA . ASN A 1 544 ? -17.158 10.582 34.598 1.00 93.75 544 ASN A CA 1
ATOM 4405 C C . ASN A 1 544 ? -16.969 10.249 36.089 1.00 93.75 544 ASN A C 1
ATOM 4407 O O . ASN A 1 544 ? -15.963 10.629 36.693 1.00 93.75 544 ASN A O 1
ATOM 4411 N N . ILE A 1 545 ? -17.947 9.570 36.696 1.00 93.25 545 ILE A N 1
ATOM 4412 C CA . ILE A 1 545 ? -17.926 9.160 38.109 1.00 93.25 545 ILE A CA 1
ATOM 4413 C C . ILE A 1 545 ? -17.168 7.836 38.215 1.00 93.25 545 ILE A C 1
ATOM 4415 O O . ILE A 1 545 ? -17.640 6.802 37.750 1.00 93.25 545 ILE A O 1
ATOM 4419 N N . ILE A 1 546 ? -15.994 7.877 38.846 1.00 94.19 546 ILE A N 1
ATOM 4420 C CA . ILE A 1 546 ? -15.039 6.757 38.874 1.00 94.19 546 ILE A CA 1
ATOM 4421 C C . ILE A 1 546 ? -14.964 6.039 40.233 1.00 94.19 546 ILE A C 1
ATOM 4423 O O . ILE A 1 546 ? -14.229 5.068 40.379 1.00 94.19 546 ILE A O 1
ATOM 4427 N N . GLY A 1 547 ? -15.725 6.483 41.234 1.00 91.38 547 GLY A N 1
ATOM 4428 C CA . GLY A 1 547 ? -15.850 5.796 42.521 1.00 91.38 547 GLY A CA 1
ATOM 4429 C C . GLY A 1 547 ? -16.565 6.636 43.583 1.00 91.38 547 GLY A C 1
ATOM 4430 O O . GLY A 1 547 ? -16.921 7.788 43.312 1.00 91.38 547 GLY A O 1
ATOM 4431 N N . PRO A 1 548 ? -16.767 6.095 44.799 1.00 91.25 548 PRO A N 1
ATOM 4432 C CA . PRO A 1 548 ? -17.337 6.840 45.919 1.00 91.25 548 PRO A CA 1
ATOM 4433 C C . PRO A 1 548 ? -16.543 8.125 46.190 1.00 91.25 548 PRO A C 1
ATOM 4435 O O . PRO A 1 548 ? -15.353 8.081 46.500 1.00 91.25 548 PRO A O 1
ATOM 4438 N N . GLY A 1 549 ? -17.189 9.284 46.031 1.00 93.94 549 GLY A N 1
ATOM 4439 C CA . GLY A 1 549 ? -16.545 10.585 46.222 1.00 93.94 549 GLY A CA 1
ATOM 4440 C C . GLY A 1 549 ? -15.454 10.935 45.196 1.00 93.94 549 GLY A C 1
ATOM 4441 O O . GLY A 1 549 ? -14.659 11.832 45.466 1.00 93.94 549 GLY A O 1
ATOM 4442 N N . LEU A 1 550 ? -15.379 10.261 44.041 1.00 96.31 550 LEU A N 1
ATOM 4443 C CA . LEU A 1 550 ? -14.326 10.446 43.032 1.00 96.31 550 LEU A CA 1
ATOM 4444 C C . LEU A 1 550 ? -14.914 10.688 41.636 1.00 96.31 550 LEU A C 1
ATOM 4446 O O . LEU A 1 550 ? -15.670 9.869 41.108 1.00 96.31 550 LEU A O 1
ATOM 4450 N N . VAL A 1 551 ? -14.542 11.810 41.013 1.00 96.50 551 VAL A N 1
ATOM 4451 C CA . VAL A 1 551 ? -15.066 12.206 39.697 1.00 96.50 551 VAL A CA 1
ATOM 4452 C C . VAL A 1 551 ? -14.002 12.852 38.808 1.00 96.50 551 VAL A C 1
ATOM 4454 O O . VAL A 1 551 ? -13.250 13.724 39.250 1.00 96.50 551 VAL A O 1
ATOM 4457 N N . LEU A 1 552 ? -13.959 12.439 37.540 1.00 96.94 552 LEU A N 1
ATOM 4458 C CA . LEU A 1 552 ? -13.202 13.104 36.482 1.00 96.94 552 LEU A CA 1
ATOM 4459 C C . LEU 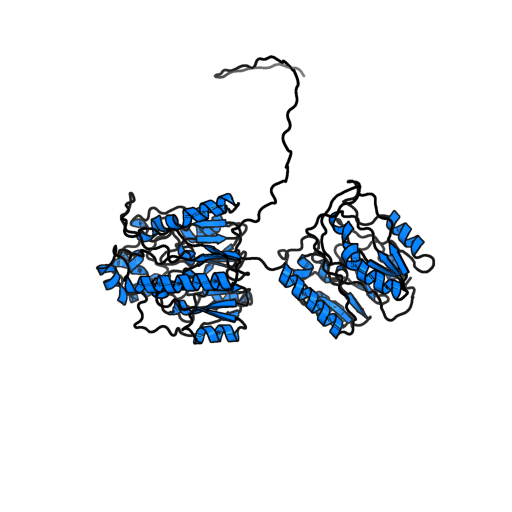A 1 552 ? -14.032 14.253 35.907 1.00 96.94 552 LEU A C 1
ATOM 4461 O O . LEU A 1 552 ? -15.178 14.046 35.514 1.00 96.94 552 LEU A O 1
ATOM 4465 N N . SER A 1 553 ? -13.442 15.441 35.796 1.00 96.62 553 SER A N 1
ATOM 4466 C CA . SER A 1 553 ? -14.029 16.584 35.089 1.00 96.62 553 SER A CA 1
ATOM 4467 C C . SER A 1 553 ? -13.081 17.045 33.991 1.00 96.62 553 SER A C 1
ATOM 4469 O O . SER A 1 553 ? -11.983 17.517 34.290 1.00 96.62 553 SER A O 1
ATOM 4471 N N . ASN A 1 554 ? -13.529 16.962 32.738 1.00 95.88 554 ASN A N 1
ATOM 4472 C CA . ASN A 1 554 ? -12.803 17.442 31.566 1.00 95.88 554 ASN A CA 1
ATOM 4473 C C . ASN A 1 554 ? -12.379 18.921 31.763 1.00 95.88 554 ASN A C 1
ATOM 4475 O O . ASN A 1 554 ? -13.211 19.740 32.180 1.00 95.88 554 ASN A O 1
ATOM 4479 N N . PRO A 1 555 ? -11.097 19.277 31.539 1.00 94.94 555 PRO A N 1
ATOM 4480 C CA . PRO A 1 555 ? -10.602 20.634 31.759 1.00 94.94 555 PRO A CA 1
ATOM 4481 C C . PRO A 1 555 ? -11.097 21.640 30.709 1.00 94.94 555 PRO A C 1
ATOM 4483 O O . PRO A 1 555 ? -11.288 22.806 31.060 1.00 94.94 555 PRO A O 1
ATOM 4486 N N . ASP A 1 556 ? -11.338 21.194 29.474 1.00 94.50 556 ASP A N 1
ATOM 4487 C CA . ASP A 1 556 ? -11.769 22.025 28.342 1.00 94.50 556 ASP A CA 1
ATOM 4488 C C . ASP A 1 556 ? -13.277 22.306 28.393 1.00 94.50 556 ASP A C 1
ATOM 4490 O O . ASP A 1 556 ? -13.738 23.363 27.960 1.00 94.50 556 ASP A O 1
ATOM 4494 N N . ARG A 1 557 ? -14.040 21.363 28.966 1.00 94.31 557 ARG A N 1
ATOM 4495 C CA . ARG A 1 557 ? -15.511 21.363 29.066 1.00 94.31 557 ARG A CA 1
ATOM 4496 C C . ARG A 1 557 ? -15.985 21.488 30.532 1.00 94.31 557 ARG A C 1
ATOM 4498 O O . ARG A 1 557 ? -16.654 20.590 31.046 1.00 94.31 557 ARG A O 1
ATOM 4505 N N . PRO A 1 558 ? -15.635 22.564 31.267 1.00 93.62 558 PRO A N 1
ATOM 4506 C CA . PRO A 1 558 ? -15.810 22.628 32.717 1.00 93.62 558 PRO A CA 1
ATOM 4507 C C . PRO A 1 558 ? -17.279 22.579 33.174 1.00 93.62 558 PRO A C 1
ATOM 4509 O O . PRO A 1 558 ? -18.142 23.284 32.645 1.00 93.62 558 PRO A O 1
ATOM 4512 N N . CYS A 1 559 ? -17.526 21.786 34.221 1.00 95.12 559 CYS A N 1
ATOM 4513 C CA . CYS A 1 559 ? -18.818 21.622 34.896 1.00 95.12 559 CYS A CA 1
ATOM 4514 C C . CYS A 1 559 ? -19.203 22.850 35.740 1.00 95.12 559 CYS A C 1
ATOM 4516 O O . CYS A 1 559 ? -18.433 23.300 36.594 1.00 95.12 559 CYS A O 1
ATOM 4518 N N . GLN A 1 560 ? -20.421 23.363 35.559 1.00 95.44 560 GLN A N 1
ATOM 4519 C CA . GLN A 1 560 ? -20.933 24.537 36.277 1.00 95.44 560 GLN A CA 1
ATOM 4520 C C . GLN A 1 560 ? -21.284 24.212 37.743 1.00 95.44 560 GLN A C 1
ATOM 4522 O O . GLN A 1 560 ? -21.052 25.020 38.645 1.00 95.44 560 GLN A O 1
ATOM 4527 N N . GLN A 1 561 ? -21.776 23.000 38.016 1.00 95.38 561 GLN A N 1
ATOM 4528 C CA . GLN A 1 561 ? -22.231 22.543 39.336 1.00 95.38 561 GLN A CA 1
ATOM 4529 C C . GLN A 1 561 ? -21.094 21.993 40.214 1.00 95.38 561 GLN A C 1
ATOM 4531 O O . GLN A 1 561 ? -21.354 21.431 41.275 1.00 95.38 561 GLN A O 1
ATOM 4536 N N . ILE A 1 562 ? -19.822 22.181 39.846 1.00 94.75 562 ILE A N 1
ATOM 4537 C CA . ILE A 1 562 ? -18.678 21.556 40.535 1.00 94.75 562 ILE A CA 1
ATOM 4538 C C . ILE A 1 562 ? -18.559 21.907 42.036 1.00 94.75 562 ILE A C 1
ATOM 4540 O O . ILE A 1 562 ? -17.939 21.179 42.811 1.00 94.75 562 ILE A O 1
ATOM 4544 N N . LYS A 1 563 ? -19.198 22.999 42.482 1.00 94.38 563 LYS A N 1
ATOM 4545 C CA . LYS A 1 563 ? -19.331 23.358 43.907 1.00 94.38 563 LYS A CA 1
ATOM 4546 C C . LYS A 1 563 ? -20.204 22.372 44.703 1.00 94.38 563 LYS A C 1
ATOM 4548 O O . LYS A 1 563 ? -19.949 22.194 45.888 1.00 94.38 563 LYS A O 1
ATOM 4553 N N . MET A 1 564 ? -21.195 21.733 44.076 1.00 94.50 564 MET A N 1
ATOM 4554 C CA . MET A 1 564 ? -22.073 20.732 44.701 1.00 94.50 564 MET A CA 1
ATOM 4555 C C . MET A 1 564 ? -21.277 19.486 45.102 1.00 94.50 564 MET A C 1
ATOM 4557 O O . MET A 1 564 ? -21.284 19.109 46.270 1.00 94.50 564 MET A O 1
ATOM 4561 N N . PHE A 1 565 ? -20.506 18.932 44.162 1.00 95.38 565 PHE A N 1
ATOM 4562 C CA . PHE A 1 565 ? -19.578 17.819 44.388 1.00 95.38 565 PHE A CA 1
ATOM 4563 C C . PHE A 1 565 ? -18.609 18.124 45.538 1.00 95.38 565 PHE A C 1
ATOM 4565 O O . PHE A 1 565 ? -18.547 17.378 46.513 1.00 95.38 565 PHE A O 1
ATOM 4572 N N . LYS A 1 566 ? -17.934 19.281 45.495 1.00 94.88 566 LYS A N 1
ATOM 4573 C CA . LYS A 1 566 ? -17.017 19.702 46.569 1.00 94.88 566 LYS A CA 1
ATOM 4574 C C . LYS A 1 566 ? -17.704 19.870 47.931 1.00 94.88 566 LYS A C 1
ATOM 4576 O O . LYS A 1 566 ? -17.101 19.536 48.945 1.00 94.88 566 LYS A O 1
ATOM 4581 N N . LYS A 1 567 ? -18.951 20.359 47.978 1.00 94.88 567 LYS A N 1
ATOM 4582 C CA . LYS A 1 567 ? -19.729 20.466 49.228 1.00 94.88 567 LYS A CA 1
ATOM 4583 C C . LYS A 1 567 ? -20.080 19.088 49.806 1.00 94.88 567 LYS A C 1
ATOM 4585 O O . LYS A 1 567 ? -20.076 18.939 51.021 1.00 94.88 567 LYS A O 1
ATOM 4590 N N . ALA A 1 568 ? -20.336 18.099 48.953 1.00 93.62 568 ALA A N 1
ATOM 4591 C CA . ALA A 1 568 ? -20.563 16.707 49.341 1.00 93.62 568 ALA A CA 1
ATOM 4592 C C . ALA A 1 568 ? -19.258 15.904 49.564 1.00 93.62 568 ALA A C 1
ATOM 4594 O O . ALA A 1 568 ? -19.286 14.680 49.611 1.00 93.62 568 ALA A O 1
ATOM 4595 N N . GLY A 1 569 ? -18.102 16.572 49.683 1.00 95.62 569 GLY A N 1
ATOM 4596 C CA . GLY A 1 569 ? -16.816 15.932 49.984 1.00 95.62 569 GLY A CA 1
ATOM 4597 C C . GLY A 1 569 ? -16.131 15.229 48.806 1.00 95.62 569 GLY A C 1
ATOM 4598 O O . GLY A 1 569 ? -15.129 14.552 49.016 1.00 95.62 569 GLY A O 1
ATOM 4599 N N . TRP A 1 570 ? -16.625 15.384 47.573 1.00 97.06 570 TRP A N 1
ATOM 4600 C CA . TRP A 1 570 ? -16.052 14.707 46.408 1.00 97.06 570 TRP A CA 1
ATOM 4601 C C . TRP A 1 570 ? -14.713 15.315 45.966 1.00 97.06 570 TRP A C 1
ATOM 4603 O O . TRP A 1 570 ? -14.585 16.528 45.756 1.00 97.06 570 TRP A O 1
ATOM 4613 N N . THR A 1 571 ? -13.746 14.439 45.701 1.00 97.31 571 THR A N 1
ATOM 4614 C CA . THR A 1 571 ? -12.493 14.746 45.012 1.00 97.31 571 THR A CA 1
ATOM 4615 C C . THR A 1 571 ? -12.746 14.879 43.511 1.00 97.31 571 THR A C 1
ATOM 4617 O O . THR A 1 571 ? -13.154 13.932 42.836 1.00 97.31 571 THR A O 1
ATOM 4620 N N . VAL A 1 572 ? -12.475 16.074 42.983 1.00 97.19 572 VAL A N 1
ATOM 4621 C CA . VAL A 1 572 ? -12.573 16.394 41.553 1.00 97.19 572 VAL A CA 1
ATOM 4622 C C . VAL A 1 572 ? -11.188 16.302 40.929 1.00 97.19 572 VAL A C 1
ATOM 4624 O O . VAL A 1 572 ? -10.329 17.143 41.200 1.00 97.19 572 VAL A O 1
ATOM 4627 N N . VAL A 1 573 ? -10.992 15.308 40.071 1.00 97.38 573 VAL A N 1
ATOM 4628 C CA . VAL A 1 573 ? -9.750 15.081 39.327 1.00 97.38 573 VAL A CA 1
ATOM 4629 C C . VAL A 1 573 ? -9.892 15.669 37.922 1.00 97.38 573 VAL A C 1
ATOM 4631 O O . VAL A 1 573 ? -10.949 15.570 37.296 1.00 97.38 573 VAL A O 1
ATOM 4634 N N . LYS A 1 574 ? -8.824 16.288 37.412 1.00 96.88 574 LYS A N 1
ATOM 4635 C CA . LYS A 1 574 ? -8.721 16.671 35.999 1.00 96.88 574 LYS A CA 1
ATOM 4636 C C . LYS A 1 574 ? -7.932 15.588 35.254 1.00 96.88 574 LYS A C 1
ATOM 4638 O O . LYS A 1 574 ? -6.796 15.343 35.660 1.00 96.88 574 LYS A O 1
ATOM 4643 N N . PRO A 1 575 ? -8.480 14.962 34.200 1.00 96.81 575 PRO A N 1
ATOM 4644 C CA . PRO A 1 575 ? -7.696 14.082 33.348 1.00 96.81 575 PRO A CA 1
ATOM 4645 C C . PRO A 1 575 ? -6.603 14.876 32.606 1.00 96.81 575 PRO A C 1
ATOM 4647 O O . PRO A 1 575 ? -6.787 16.069 32.337 1.00 96.81 575 PRO A O 1
ATOM 4650 N N . PRO A 1 576 ? -5.462 14.241 32.290 1.00 97.06 576 PRO A N 1
ATOM 4651 C CA . PRO A 1 576 ? -4.415 14.839 31.471 1.00 97.06 576 PRO A CA 1
ATOM 4652 C C . PRO A 1 576 ? -4.852 14.930 30.004 1.00 97.06 576 PRO A C 1
ATOM 4654 O O . PRO A 1 576 ? -5.783 14.244 29.584 1.00 97.06 576 PRO A O 1
ATOM 4657 N N . THR A 1 577 ? -4.140 15.737 29.216 1.00 95.94 577 THR A N 1
ATOM 4658 C CA . THR A 1 577 ? -4.327 15.807 27.761 1.00 95.94 577 THR A CA 1
ATOM 4659 C C . THR A 1 577 ? -4.222 14.405 27.132 1.00 95.94 577 THR A C 1
ATOM 4661 O O . THR A 1 577 ? -3.293 13.664 27.483 1.00 95.94 577 THR A O 1
ATOM 4664 N N . PRO A 1 578 ? -5.139 14.031 26.218 1.00 95.44 578 PRO A N 1
ATOM 4665 C CA . PRO A 1 578 ? -5.057 12.775 25.472 1.00 95.44 578 PRO A CA 1
ATOM 4666 C C . PRO A 1 578 ? -3.785 12.680 24.616 1.00 95.44 578 PRO A C 1
ATOM 4668 O O . PRO A 1 578 ? -3.280 13.696 24.140 1.00 95.44 578 PRO A O 1
ATOM 4671 N N . LEU A 1 579 ? -3.304 11.458 24.382 1.00 93.69 579 LEU A N 1
ATOM 4672 C CA . LEU A 1 579 ? -2.122 11.157 23.562 1.00 93.69 579 LEU A CA 1
ATOM 4673 C C . LEU A 1 579 ? -2.455 10.760 22.115 1.00 93.69 579 LEU A C 1
ATOM 4675 O O . LEU A 1 579 ? -1.551 10.552 21.308 1.00 93.69 579 LEU A O 1
ATOM 4679 N N . ILE A 1 580 ? -3.737 10.629 21.776 1.00 86.56 580 ILE A N 1
ATOM 4680 C CA . ILE A 1 580 ? -4.184 10.304 20.419 1.00 86.56 580 ILE A CA 1
ATOM 4681 C C . ILE A 1 580 ? -3.804 11.435 19.423 1.00 86.56 580 ILE A C 1
ATOM 4683 O O . ILE A 1 580 ? -4.042 12.610 19.737 1.00 86.56 580 ILE A O 1
ATOM 4687 N N . PRO A 1 581 ? -3.193 11.129 18.255 1.00 83.62 581 PRO A N 1
ATOM 4688 C CA . PRO A 1 581 ? -2.762 12.131 17.266 1.00 83.62 581 PRO A CA 1
ATOM 4689 C C . PRO A 1 581 ? -3.892 13.012 16.716 1.00 83.62 581 PRO A C 1
ATOM 4691 O O . PRO A 1 581 ? -5.066 12.666 16.820 1.00 83.62 581 PRO A O 1
ATOM 4694 N N . ASP A 1 582 ? -3.558 14.186 16.164 1.00 80.88 582 ASP A N 1
ATOM 4695 C CA . ASP A 1 582 ? -4.536 15.105 15.537 1.00 80.88 582 ASP A CA 1
ATOM 4696 C C . ASP A 1 582 ? -5.032 14.627 14.168 1.00 80.88 582 ASP A C 1
ATOM 4698 O O . ASP A 1 582 ? -6.112 15.022 13.741 1.00 80.88 582 ASP A O 1
ATOM 4702 N N . ASP A 1 583 ? -4.280 13.748 13.508 1.00 78.56 583 ASP A N 1
ATOM 4703 C CA . ASP A 1 583 ? -4.635 13.121 12.237 1.00 78.56 583 ASP A CA 1
ATOM 4704 C C . ASP A 1 583 ? -5.179 11.689 12.384 1.00 78.56 583 ASP A C 1
ATOM 4706 O O . ASP A 1 583 ? -5.562 11.075 11.388 1.00 78.56 583 ASP A O 1
ATOM 4710 N N . HIS A 1 584 ? -5.270 11.163 13.612 1.00 78.06 584 HIS A N 1
ATOM 4711 C CA . HIS A 1 584 ? -5.989 9.916 13.861 1.00 78.06 584 HIS A CA 1
ATOM 4712 C C . HIS A 1 584 ? -7.499 10.151 13.678 1.00 78.06 584 HIS A C 1
ATOM 4714 O O . HIS A 1 584 ? -8.059 11.037 14.332 1.00 78.06 584 HIS A O 1
ATOM 4720 N N . PRO A 1 585 ? -8.188 9.373 12.826 1.00 76.38 585 PRO A N 1
ATOM 4721 C CA . PRO A 1 585 ? -9.546 9.704 12.428 1.00 76.38 585 PRO A CA 1
ATOM 4722 C C . PRO A 1 585 ? -10.553 9.411 13.553 1.00 76.38 585 PRO A C 1
ATOM 4724 O O . PRO A 1 585 ? -10.663 8.297 14.058 1.00 76.38 585 PRO A O 1
ATOM 4727 N N . LEU A 1 586 ? -11.301 10.443 13.951 1.00 81.56 586 LEU A N 1
ATOM 4728 C CA . LEU A 1 586 ? -12.341 10.404 14.984 1.00 81.56 586 LEU A CA 1
ATOM 4729 C C . LEU A 1 586 ? -13.614 11.051 14.421 1.00 81.56 586 LEU A C 1
ATOM 4731 O O . LEU A 1 586 ? -13.850 12.243 14.593 1.00 81.56 586 LEU A O 1
ATOM 4735 N N . TRP A 1 587 ? -14.424 10.271 13.704 1.00 76.44 587 TRP A N 1
ATOM 4736 C CA . TRP A 1 587 ? -15.517 10.790 12.869 1.00 76.44 587 TRP A CA 1
ATOM 4737 C C . TRP A 1 587 ? -16.676 11.427 13.659 1.00 76.44 587 TRP A C 1
ATOM 4739 O O . TRP A 1 587 ? -17.371 12.295 13.139 1.00 76.44 587 TRP A O 1
ATOM 4749 N N . MET A 1 588 ? -16.923 10.975 14.893 1.00 75.88 588 MET A N 1
ATOM 4750 C CA . MET A 1 588 ? -18.096 11.358 15.709 1.00 75.88 588 MET A CA 1
ATOM 4751 C C . MET A 1 588 ? -17.751 11.569 17.190 1.00 75.88 588 MET A C 1
ATOM 4753 O O . MET A 1 588 ? -18.622 11.597 18.059 1.00 75.88 588 MET A O 1
ATOM 4757 N N . SER A 1 589 ? -16.463 11.655 17.500 1.00 84.94 589 SER A N 1
ATOM 4758 C CA . SER A 1 589 ? -15.930 11.658 18.857 1.00 84.94 589 SER A CA 1
ATOM 4759 C C . SER A 1 589 ? -14.882 12.760 19.009 1.00 84.94 589 SER A C 1
ATOM 4761 O O . SER A 1 589 ? -14.623 13.541 18.098 1.00 84.94 589 SER A O 1
ATOM 4763 N N . SER A 1 590 ? -14.299 12.886 20.199 1.00 89.38 590 SER A N 1
ATOM 4764 C CA . SER A 1 590 ? -13.173 13.794 20.423 1.00 89.38 590 SER A CA 1
ATOM 4765 C C . SER A 1 590 ? -12.082 13.066 21.184 1.00 89.38 590 SER A C 1
ATOM 4767 O O . SER A 1 590 ? -12.354 12.063 21.842 1.00 89.38 590 SER A O 1
ATOM 4769 N N . LYS A 1 591 ? -10.861 13.603 21.161 1.00 91.88 591 LYS A N 1
ATOM 4770 C CA . LYS A 1 591 ? -9.697 13.017 21.842 1.00 91.88 591 LYS A CA 1
ATOM 4771 C C . LYS A 1 591 ? -9.941 12.654 23.318 1.00 91.88 591 LYS A C 1
ATOM 4773 O O . LYS A 1 591 ? -9.332 11.725 23.837 1.00 91.88 591 LYS A O 1
ATOM 4778 N N . TRP A 1 592 ? -10.883 13.333 23.977 1.00 93.50 592 TRP A N 1
ATOM 4779 C CA . TRP A 1 592 ? -11.335 13.049 25.343 1.00 93.50 592 TRP A CA 1
ATOM 4780 C C . TRP A 1 592 ? -12.047 11.695 25.542 1.00 93.50 592 TRP A C 1
ATOM 4782 O O . TRP A 1 592 ? -12.429 11.372 26.667 1.00 93.50 592 TRP A O 1
ATOM 4792 N N . LEU A 1 593 ? -12.140 10.841 24.514 1.00 93.06 593 LEU A N 1
ATOM 4793 C CA . LEU A 1 593 ? -12.372 9.403 24.701 1.00 93.06 593 LEU A CA 1
ATOM 4794 C C . LEU A 1 593 ? -11.359 8.748 25.660 1.00 93.06 593 LEU A C 1
ATOM 4796 O O . LEU A 1 593 ? -11.703 7.764 26.307 1.00 93.06 593 LEU A O 1
ATOM 4800 N N . SER A 1 594 ? -10.167 9.324 25.860 1.00 93.88 594 SER A N 1
ATOM 4801 C CA . SER A 1 594 ? -9.210 8.850 26.874 1.00 93.88 594 SER A CA 1
ATOM 4802 C C . SER A 1 594 ? -9.778 8.802 28.305 1.00 93.88 594 SER A C 1
ATOM 4804 O O . SER A 1 594 ? -9.366 7.945 29.085 1.00 93.88 594 SER A O 1
ATOM 4806 N N . MET A 1 595 ? -10.750 9.662 28.657 1.00 95.06 595 MET A N 1
ATOM 4807 C CA . MET A 1 595 ? -11.456 9.633 29.954 1.00 95.06 595 MET A CA 1
ATOM 4808 C C . MET A 1 595 ? -12.795 8.868 29.932 1.00 95.06 595 MET A C 1
ATOM 4810 O O . MET A 1 595 ? -13.469 8.764 30.963 1.00 95.06 595 MET A O 1
ATOM 4814 N N . ASN A 1 596 ? -13.170 8.296 28.786 1.00 94.81 596 ASN A N 1
ATOM 4815 C CA . ASN A 1 596 ? -14.356 7.460 28.608 1.00 94.81 596 ASN A CA 1
ATOM 4816 C C . ASN A 1 596 ? -14.053 6.020 29.073 1.00 94.81 596 ASN A C 1
ATOM 4818 O O . ASN A 1 596 ? -13.893 5.094 28.281 1.00 94.81 596 ASN A O 1
ATOM 4822 N N . VAL A 1 597 ? -13.881 5.860 30.386 1.00 95.56 597 VAL A N 1
ATOM 4823 C CA . VAL A 1 597 ? -13.398 4.625 31.024 1.00 95.56 597 VAL A CA 1
ATOM 4824 C C . VAL A 1 597 ? -14.520 3.774 31.609 1.00 95.56 597 VAL A C 1
ATOM 4826 O O . VAL A 1 597 ? -15.543 4.297 32.054 1.00 95.56 597 VAL A O 1
ATOM 4829 N N . LEU A 1 598 ? -14.283 2.463 31.704 1.00 95.81 598 LEU A N 1
ATOM 4830 C CA . LEU A 1 598 ? -15.141 1.535 32.441 1.00 95.81 598 LEU A CA 1
ATOM 4831 C C . LEU A 1 598 ? -14.500 1.175 33.788 1.00 95.81 598 LEU A C 1
ATOM 4833 O O . LEU A 1 598 ? -13.481 0.485 33.843 1.00 95.81 598 LEU A O 1
ATOM 4837 N N . MET A 1 599 ? -15.137 1.577 34.888 1.00 96.38 599 MET A N 1
ATOM 4838 C CA . MET A 1 599 ? -14.806 1.053 36.216 1.00 96.38 599 MET A CA 1
ATOM 4839 C C . MET A 1 599 ? -15.324 -0.382 36.356 1.00 96.38 599 MET A C 1
ATOM 4841 O O . MET A 1 599 ? -16.534 -0.622 36.253 1.00 96.38 599 MET A O 1
ATOM 4845 N N . LEU A 1 600 ? -14.431 -1.330 36.640 1.00 95.25 600 LEU A N 1
ATOM 4846 C CA . LEU A 1 600 ? -14.794 -2.709 36.981 1.00 95.25 600 LEU A CA 1
ATOM 4847 C C . LEU A 1 600 ? -15.239 -2.776 38.453 1.00 95.25 600 LEU A C 1
ATOM 4849 O O . LEU A 1 600 ? -16.290 -3.336 38.769 1.00 95.25 600 LEU A O 1
ATOM 4853 N N . ASP A 1 601 ? -14.477 -2.120 39.329 1.00 93.88 601 ASP A N 1
ATOM 4854 C CA . ASP A 1 601 ? -14.769 -1.861 40.743 1.00 93.88 601 ASP A CA 1
ATOM 4855 C C . ASP A 1 601 ? -13.966 -0.636 41.237 1.00 93.88 601 ASP A C 1
ATOM 4857 O O . ASP A 1 601 ? -13.263 0.005 40.460 1.00 93.88 601 ASP A O 1
ATOM 4861 N N . GLU A 1 602 ? -14.047 -0.307 42.530 1.00 92.75 602 GLU A N 1
ATOM 4862 C CA . GLU A 1 602 ? -13.366 0.843 43.159 1.00 92.75 602 GLU A CA 1
ATOM 4863 C C . GLU A 1 602 ? -11.822 0.804 43.116 1.00 92.75 602 GLU A C 1
ATOM 4865 O O . GLU A 1 602 ? -11.166 1.740 43.589 1.00 92.75 602 GLU A O 1
ATOM 4870 N N . LYS A 1 603 ? -11.226 -0.291 42.624 1.00 95.38 603 LYS A N 1
ATOM 4871 C CA . LYS A 1 603 ? -9.774 -0.509 42.548 1.00 95.38 603 LYS A CA 1
ATOM 4872 C C . LYS A 1 603 ? -9.291 -0.945 41.166 1.00 95.38 603 LYS A C 1
ATOM 4874 O O . LYS A 1 603 ? -8.080 -1.074 40.996 1.00 95.38 603 LYS A O 1
ATOM 4879 N N . ARG A 1 604 ? -10.176 -1.141 40.183 1.00 97.12 604 ARG A N 1
ATOM 4880 C CA . ARG A 1 604 ? -9.827 -1.569 38.817 1.00 97.12 604 ARG A CA 1
ATOM 4881 C C . ARG A 1 604 ? -10.583 -0.771 37.756 1.00 97.12 604 ARG A C 1
ATOM 4883 O O . ARG A 1 604 ? -11.814 -0.782 37.725 1.00 97.12 604 ARG A O 1
ATOM 4890 N N . VAL A 1 605 ? -9.840 -0.149 36.843 1.00 97.88 605 VAL A N 1
ATOM 4891 C CA . VAL A 1 605 ? -10.367 0.633 35.713 1.00 97.88 605 VAL A CA 1
ATOM 4892 C C . VAL A 1 605 ? -9.837 0.105 34.384 1.00 97.88 605 VAL A C 1
ATOM 4894 O O . VAL A 1 605 ? -8.656 -0.215 34.271 1.00 97.88 605 VAL A O 1
ATOM 4897 N N . MET A 1 606 ? -10.701 0.035 33.375 1.00 97.75 606 MET A N 1
ATOM 4898 C CA . MET A 1 606 ? -10.330 -0.291 32.002 1.00 97.75 606 MET A CA 1
ATOM 4899 C C . MET A 1 606 ? -10.017 0.986 31.212 1.00 97.75 606 MET A C 1
ATOM 4901 O O . MET A 1 606 ? -10.804 1.935 31.229 1.00 97.75 606 MET A O 1
ATOM 4905 N N . VAL A 1 607 ? -8.848 1.009 30.567 1.00 96.69 607 VAL A N 1
ATOM 4906 C CA . VAL A 1 607 ? -8.241 2.184 29.917 1.00 96.69 607 VAL A CA 1
ATOM 4907 C C . VAL A 1 607 ? -7.546 1.807 28.609 1.00 96.69 607 VAL A C 1
ATOM 4909 O O . VAL A 1 607 ? -7.048 0.689 28.460 1.00 96.69 607 VAL A O 1
ATOM 4912 N N . ASP A 1 608 ? -7.462 2.769 27.686 1.00 95.00 608 ASP A N 1
ATOM 4913 C CA . ASP A 1 608 ? -6.767 2.606 26.406 1.00 95.00 608 ASP A CA 1
ATOM 4914 C C . ASP A 1 608 ? -5.270 2.372 26.679 1.00 95.00 608 ASP A C 1
ATOM 4916 O O . ASP A 1 608 ? -4.618 3.152 27.386 1.00 95.00 608 ASP A O 1
ATOM 4920 N N . ALA A 1 609 ? -4.732 1.275 26.143 1.00 95.12 609 ALA A N 1
ATOM 4921 C CA . ALA A 1 609 ? -3.340 0.860 26.299 1.00 95.12 609 ALA A CA 1
ATOM 4922 C C . ALA A 1 609 ? -2.333 1.930 25.833 1.00 95.12 609 ALA A C 1
ATOM 4924 O O . ALA A 1 609 ? -1.235 2.014 26.388 1.00 95.12 609 ALA A O 1
ATOM 4925 N N . ASN A 1 610 ? -2.728 2.791 24.895 1.00 93.50 610 ASN A N 1
ATOM 4926 C CA . ASN A 1 610 ? -1.909 3.869 24.347 1.00 93.50 610 ASN A CA 1
ATOM 4927 C C . ASN A 1 610 ? -1.915 5.137 25.228 1.00 93.50 610 ASN A C 1
ATOM 4929 O O . ASN A 1 610 ? -0.967 5.922 25.200 1.00 93.50 610 ASN A O 1
ATOM 4933 N N . GLU A 1 611 ? -2.950 5.351 26.048 1.00 94.62 611 GLU A N 1
ATOM 4934 C CA . GLU A 1 611 ? -3.159 6.583 26.829 1.00 94.62 611 GLU A CA 1
ATOM 4935 C C . GLU A 1 611 ? -2.360 6.582 28.151 1.00 94.62 611 GLU A C 1
ATOM 4937 O O . GLU A 1 611 ? -2.890 6.686 29.261 1.00 94.62 611 GLU A O 1
ATOM 4942 N N . SER A 1 612 ? -1.034 6.456 28.042 1.00 96.50 612 SER A N 1
ATOM 4943 C CA . SER A 1 612 ? -0.117 6.288 29.182 1.00 96.50 612 SER A CA 1
ATOM 4944 C C . SER A 1 612 ? -0.140 7.425 30.221 1.00 96.50 612 SER A C 1
ATOM 4946 O O . SER A 1 612 ? 0.263 7.215 31.368 1.00 96.50 612 SER A O 1
ATOM 4948 N N . THR A 1 613 ? -0.626 8.619 29.868 1.00 96.75 613 THR A N 1
ATOM 4949 C CA . THR A 1 613 ? -0.821 9.739 30.803 1.00 96.75 613 THR A CA 1
ATOM 4950 C C . THR A 1 613 ? -1.993 9.493 31.750 1.00 96.75 613 THR A C 1
ATOM 4952 O O . THR A 1 613 ? -1.828 9.655 32.961 1.00 96.75 613 THR A O 1
ATOM 4955 N N . ILE A 1 614 ? -3.160 9.068 31.246 1.00 96.69 614 ILE A N 1
ATOM 4956 C CA . ILE A 1 614 ? -4.318 8.795 32.110 1.00 96.69 614 ILE A CA 1
ATOM 4957 C C . ILE A 1 614 ? -4.133 7.500 32.908 1.00 96.69 614 ILE A C 1
ATOM 4959 O O . ILE A 1 614 ? -4.560 7.433 34.058 1.00 96.69 614 ILE A O 1
ATOM 4963 N N . GLN A 1 615 ? -3.394 6.519 32.373 1.00 98.00 615 GLN A N 1
ATOM 4964 C CA . GLN A 1 615 ? -2.971 5.334 33.132 1.00 98.00 615 GLN A CA 1
ATOM 4965 C C . GLN A 1 615 ? -2.239 5.730 34.428 1.00 98.00 615 GLN A C 1
ATOM 4967 O O . GLN A 1 615 ? -2.669 5.354 35.518 1.00 98.00 615 GLN A O 1
ATOM 4972 N N . LYS A 1 616 ? -1.213 6.588 34.324 1.00 98.06 616 LYS A N 1
ATOM 4973 C CA . LYS A 1 616 ? -0.447 7.106 35.475 1.00 98.06 616 LYS A CA 1
ATOM 4974 C C . LYS A 1 616 ? -1.300 7.926 36.452 1.00 98.06 616 LYS A C 1
ATOM 4976 O O . LYS A 1 616 ? -1.015 7.944 37.647 1.00 98.06 616 LYS A O 1
ATOM 4981 N N . MET A 1 617 ? -2.347 8.598 35.965 1.00 98.12 617 MET A N 1
ATOM 4982 C CA . MET A 1 617 ? -3.315 9.308 36.809 1.00 98.12 617 MET A CA 1
ATOM 4983 C C . MET A 1 617 ? -4.172 8.335 37.635 1.00 98.12 617 MET A C 1
ATOM 4985 O O . MET A 1 617 ? -4.374 8.569 38.821 1.00 98.12 617 MET A O 1
ATOM 4989 N N . PHE A 1 618 ? -4.656 7.232 37.059 1.00 98.31 618 PHE A N 1
ATOM 4990 C CA . PHE A 1 618 ? -5.377 6.214 37.836 1.00 98.31 618 PHE A CA 1
ATOM 4991 C C . PHE A 1 618 ? -4.462 5.481 38.822 1.00 98.31 618 PHE A C 1
ATOM 4993 O O . PHE A 1 618 ? -4.837 5.277 39.977 1.00 98.31 618 PHE A O 1
ATOM 5000 N N . GLU A 1 619 ? -3.238 5.169 38.399 1.00 97.88 619 GLU A N 1
ATOM 5001 C CA . GLU A 1 619 ? -2.220 4.538 39.241 1.00 97.88 619 GLU A CA 1
ATOM 5002 C C . GLU A 1 619 ? -1.881 5.421 40.465 1.00 97.88 619 GLU A C 1
ATOM 5004 O O . GLU A 1 619 ? -1.798 4.906 41.581 1.00 97.88 619 GLU A O 1
ATOM 5009 N N . SER A 1 620 ? -1.804 6.754 40.316 1.00 97.50 620 SER A N 1
ATOM 5010 C CA . SER A 1 620 ? -1.588 7.683 41.444 1.00 97.50 620 SER A CA 1
ATOM 5011 C C . SER A 1 620 ? -2.812 7.893 42.351 1.00 97.50 620 SER A C 1
ATOM 5013 O O . SER A 1 620 ? -2.651 8.284 43.507 1.00 97.50 620 SER A O 1
ATOM 5015 N N . LEU A 1 621 ? -4.021 7.564 41.880 1.00 96.75 621 LEU A N 1
ATOM 5016 C CA . LEU A 1 621 ? -5.240 7.467 42.698 1.00 96.75 621 LEU A CA 1
ATOM 5017 C C . LEU A 1 621 ? -5.366 6.114 43.431 1.00 96.75 621 LEU A C 1
ATOM 5019 O O . LEU A 1 621 ? -6.342 5.893 44.150 1.00 96.75 621 LEU A O 1
ATOM 5023 N N . GLY A 1 622 ? -4.409 5.194 43.257 1.00 96.88 622 GLY A N 1
ATOM 5024 C CA . GLY A 1 622 ? -4.461 3.847 43.834 1.00 96.88 622 GLY A CA 1
ATOM 5025 C C . GLY A 1 622 ? -5.457 2.915 43.133 1.00 96.88 622 GLY A C 1
ATOM 5026 O O . GLY A 1 622 ? -6.008 2.015 43.770 1.00 96.88 622 GLY A O 1
ATOM 5027 N N . ILE A 1 623 ? -5.713 3.141 41.840 1.00 98.12 623 ILE A N 1
ATOM 5028 C CA . ILE A 1 623 ? -6.616 2.348 40.999 1.00 98.12 623 ILE A CA 1
ATOM 5029 C C . ILE A 1 623 ? -5.768 1.588 39.963 1.00 98.12 623 ILE A C 1
ATOM 5031 O O . ILE A 1 623 ? -5.058 2.195 39.164 1.00 98.12 623 ILE A O 1
ATOM 5035 N N . LYS A 1 624 ? -5.840 0.248 39.961 1.00 98.06 624 LYS A N 1
ATOM 5036 C CA . LYS A 1 624 ? -5.147 -0.617 38.990 1.00 98.06 624 LYS A CA 1
ATOM 5037 C C . LYS A 1 624 ? -5.704 -0.364 37.589 1.00 98.06 624 LYS A C 1
ATOM 5039 O O . LYS A 1 624 ? -6.912 -0.466 37.366 1.00 98.06 624 LYS A O 1
ATOM 5044 N N . THR A 1 625 ? -4.811 -0.129 36.636 1.00 98.12 625 THR A N 1
ATOM 5045 C CA . THR A 1 625 ? -5.131 -0.045 35.212 1.00 98.12 625 THR A CA 1
ATOM 5046 C C . THR A 1 625 ? -5.237 -1.441 34.587 1.00 98.12 625 THR A C 1
ATOM 5048 O O . THR A 1 625 ? -4.361 -2.293 34.745 1.00 98.12 625 THR A O 1
ATOM 5051 N N . VAL A 1 626 ? -6.328 -1.682 33.863 1.00 98.00 626 VAL A N 1
ATOM 5052 C CA . VAL A 1 626 ? -6.527 -2.815 32.953 1.00 98.00 626 VAL A CA 1
ATOM 5053 C C . VAL A 1 626 ? -6.438 -2.244 31.543 1.00 98.00 626 VAL A C 1
ATOM 5055 O O . VAL A 1 626 ? -7.267 -1.425 31.148 1.00 98.00 626 VAL A O 1
ATOM 5058 N N . LYS A 1 627 ? -5.376 -2.602 30.822 1.00 97.06 627 LYS A N 1
ATOM 5059 C CA . LYS A 1 627 ? -4.976 -1.944 29.573 1.00 97.06 627 LYS A CA 1
ATOM 5060 C C . LYS A 1 627 ? -5.523 -2.735 28.389 1.00 97.06 627 LYS A C 1
ATOM 5062 O O . LYS A 1 627 ? -5.281 -3.934 28.304 1.00 97.06 627 LYS A O 1
ATOM 5067 N N . VAL A 1 628 ? -6.258 -2.067 27.505 1.00 95.44 628 VAL A N 1
ATOM 5068 C CA . VAL A 1 628 ? -6.884 -2.664 26.315 1.00 95.44 628 VAL A CA 1
ATOM 5069 C C . VAL A 1 628 ? -6.636 -1.736 25.133 1.00 95.44 628 VAL A C 1
ATOM 5071 O O . VAL A 1 628 ? -6.797 -0.526 25.275 1.00 95.44 628 VAL A O 1
ATOM 5074 N N . ASN A 1 629 ? -6.242 -2.264 23.975 1.00 93.25 629 ASN A N 1
ATOM 5075 C CA . ASN A 1 629 ? -6.194 -1.452 22.762 1.00 93.25 629 ASN A CA 1
ATOM 5076 C C . ASN A 1 629 ? -7.598 -1.376 22.145 1.00 93.25 629 ASN A C 1
ATOM 5078 O O . ASN A 1 629 ? -8.211 -2.413 21.912 1.00 93.25 629 ASN A O 1
ATOM 5082 N N . ILE A 1 630 ? -8.097 -0.160 21.916 1.00 91.19 630 ILE A N 1
ATOM 5083 C CA . ILE A 1 630 ? -9.380 0.120 21.246 1.00 91.19 630 ILE A CA 1
ATOM 5084 C C . ILE A 1 630 ? -9.229 1.283 20.249 1.00 91.19 630 ILE A C 1
ATOM 5086 O O . ILE A 1 630 ? -10.131 2.102 20.082 1.00 91.19 630 ILE A O 1
ATOM 5090 N N . ARG A 1 631 ? -8.047 1.435 19.641 1.00 87.75 631 ARG A N 1
ATOM 5091 C CA . ARG A 1 631 ? -7.686 2.609 18.839 1.00 87.75 631 ARG A CA 1
ATOM 5092 C C . ARG A 1 631 ? -8.470 2.668 17.526 1.00 87.75 631 ARG A C 1
ATOM 5094 O O . ARG A 1 631 ? -8.945 3.739 17.165 1.00 87.75 631 ARG A O 1
ATOM 5101 N N . HIS A 1 632 ? -8.678 1.532 16.868 1.00 86.12 632 HIS A N 1
ATOM 5102 C CA . HIS A 1 632 ? -9.537 1.406 15.688 1.00 86.12 632 HIS A CA 1
ATOM 5103 C C . HIS A 1 632 ? -11.037 1.316 16.032 1.00 86.12 632 HIS A C 1
ATOM 5105 O O . HIS A 1 632 ? -11.875 1.617 15.186 1.00 86.12 632 HIS A O 1
ATOM 5111 N N . ALA A 1 633 ? -11.408 0.976 17.268 1.00 88.44 633 ALA A N 1
ATOM 5112 C CA . ALA A 1 633 ? -12.788 1.074 17.744 1.00 88.44 633 ALA A CA 1
ATOM 5113 C C . ALA A 1 633 ? -13.189 2.520 18.119 1.00 88.44 633 ALA A C 1
ATOM 5115 O O . ALA A 1 633 ? -14.249 2.972 17.696 1.00 88.44 633 ALA A O 1
ATOM 5116 N N . ASN A 1 634 ? -12.326 3.286 18.803 1.00 89.75 634 ASN A N 1
ATOM 5117 C CA . ASN A 1 634 ? -12.512 4.720 19.120 1.00 89.75 634 ASN A CA 1
ATOM 5118 C C . ASN A 1 634 ? -12.794 5.571 17.864 1.00 89.75 634 ASN A C 1
ATOM 5120 O O . ASN A 1 634 ? -13.566 6.535 17.906 1.00 89.75 634 ASN A O 1
ATOM 5124 N N . SER A 1 635 ? -12.164 5.189 16.748 1.00 86.25 635 SER A N 1
ATOM 5125 C CA . SER A 1 635 ? -12.417 5.679 15.389 1.00 86.25 635 SER A CA 1
ATOM 5126 C C . SER A 1 635 ? -13.908 5.612 15.004 1.00 86.25 635 SER A C 1
ATOM 5128 O O . SER A 1 635 ? -14.476 6.611 14.568 1.00 86.25 635 SER A O 1
ATOM 5130 N N . LEU A 1 636 ? -14.593 4.490 15.265 1.00 82.50 636 LEU A N 1
ATOM 5131 C CA . LEU A 1 636 ? -16.039 4.322 15.023 1.00 82.50 636 LEU A CA 1
ATOM 5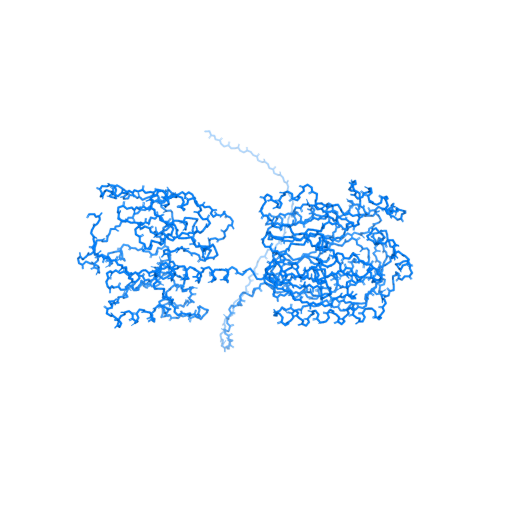132 C C . LEU A 1 636 ? -16.924 5.137 15.998 1.00 82.50 636 LEU A C 1
ATOM 5134 O O . LEU A 1 636 ? -18.154 5.107 15.904 1.00 82.50 636 LEU A O 1
ATOM 5138 N N . GLY A 1 637 ? -16.307 5.882 16.919 1.00 84.38 637 GLY A N 1
ATOM 5139 C CA . GLY A 1 637 ? -16.940 6.661 17.978 1.00 84.38 637 GLY A CA 1
ATOM 5140 C C . GLY A 1 637 ? -16.964 5.929 19.324 1.00 84.38 637 GLY A C 1
ATOM 5141 O O . GLY A 1 637 ? -16.749 4.723 19.399 1.00 84.38 637 GLY A O 1
ATOM 5142 N N . GLY A 1 638 ? -17.271 6.667 20.395 1.00 87.31 638 GLY A N 1
ATOM 5143 C CA . GLY A 1 638 ? -17.418 6.130 21.756 1.00 87.31 638 GLY A CA 1
ATOM 5144 C C . GLY A 1 638 ? -16.136 5.561 22.388 1.00 87.31 638 GLY A C 1
ATOM 5145 O O . GLY A 1 638 ? -15.134 5.355 21.717 1.00 87.31 638 GLY A O 1
ATOM 5146 N N . GLY A 1 639 ? -16.169 5.305 23.700 1.00 91.75 639 GLY A N 1
ATOM 5147 C CA . GLY A 1 639 ? -15.098 4.620 24.447 1.00 91.75 639 GLY A CA 1
ATOM 5148 C C . GLY A 1 639 ? -15.658 3.548 25.391 1.00 91.75 639 GLY A C 1
ATOM 5149 O O . GLY A 1 639 ? -16.835 3.197 25.300 1.00 91.75 639 GLY A O 1
ATOM 5150 N N . PHE A 1 640 ? -14.857 3.024 26.323 1.00 94.94 640 PHE A N 1
ATOM 5151 C CA . PHE A 1 640 ? -15.235 1.876 27.168 1.00 94.94 640 PHE A CA 1
ATOM 5152 C C . PHE A 1 640 ? -16.586 2.017 27.890 1.00 94.94 640 PHE A C 1
ATOM 5154 O O . PHE A 1 640 ? -17.259 1.009 28.115 1.00 94.94 640 PHE A O 1
ATOM 5161 N N . HIS A 1 641 ? -17.004 3.235 28.250 1.00 92.25 641 HIS A N 1
ATOM 5162 C CA . HIS A 1 641 ? -18.319 3.474 28.846 1.00 92.25 641 HIS A CA 1
ATOM 5163 C C . HIS A 1 641 ? -19.456 3.449 27.807 1.00 92.25 641 HIS A C 1
ATOM 5165 O O . HIS A 1 641 ? -20.497 2.874 28.102 1.00 92.25 641 HIS A O 1
ATOM 5171 N N . CYS A 1 642 ? -19.271 3.983 26.592 1.00 91.75 642 CYS A N 1
ATOM 5172 C CA . CYS A 1 642 ? -20.279 3.900 25.516 1.00 91.75 642 CYS A CA 1
ATOM 5173 C C . CYS A 1 642 ? -20.464 2.455 25.015 1.00 91.75 642 CYS A C 1
ATOM 5175 O O . CYS A 1 642 ? -21.582 1.976 24.808 1.00 91.75 642 CYS A O 1
ATOM 5177 N N . TRP A 1 643 ? -19.338 1.757 24.839 1.00 92.44 643 TRP A N 1
ATOM 5178 C CA . TRP A 1 643 ? -19.228 0.410 24.272 1.00 92.44 643 TRP A CA 1
ATOM 5179 C C . TRP A 1 643 ? -19.669 -0.714 25.228 1.00 92.44 643 TRP A C 1
ATOM 5181 O O . TRP A 1 643 ? -19.697 -1.883 24.841 1.00 92.44 643 TRP A O 1
ATOM 5191 N N . THR A 1 644 ? -20.030 -0.402 26.478 1.00 94.31 644 THR A N 1
ATOM 5192 C CA . THR A 1 644 ? -20.462 -1.399 27.472 1.00 94.31 644 THR A CA 1
ATOM 5193 C C . THR A 1 644 ? -21.698 -0.951 28.251 1.00 94.31 644 THR A C 1
ATOM 5195 O O . THR A 1 644 ? -22.095 0.209 28.238 1.00 94.31 644 THR A O 1
ATOM 5198 N N . THR A 1 645 ? -22.386 -1.881 28.915 1.00 94.00 645 THR A N 1
ATOM 5199 C CA . THR A 1 645 ? -23.491 -1.549 29.830 1.00 94.00 645 THR A CA 1
ATOM 5200 C C . THR A 1 645 ? -23.548 -2.554 30.968 1.00 94.00 645 THR A C 1
ATOM 5202 O O . THR A 1 645 ? -23.653 -3.764 30.768 1.00 94.00 645 THR A O 1
ATOM 5205 N N . ASP A 1 646 ? -23.475 -2.037 32.186 1.00 92.00 646 ASP A N 1
ATOM 5206 C CA . ASP A 1 646 ? -23.412 -2.788 33.429 1.00 92.00 646 ASP A CA 1
ATOM 5207 C C . ASP A 1 646 ? -24.795 -3.260 33.902 1.00 92.00 646 ASP A C 1
ATOM 5209 O O . ASP A 1 646 ? -25.398 -2.710 34.816 1.00 92.00 646 ASP A O 1
ATOM 5213 N N . VAL A 1 647 ? -25.269 -4.362 33.312 1.00 92.50 647 VAL A N 1
ATOM 5214 C CA . VAL A 1 647 ? -26.540 -5.029 33.671 1.00 92.50 647 VAL A CA 1
ATOM 5215 C C . VAL A 1 647 ? -26.596 -5.601 35.098 1.00 92.50 647 VAL A C 1
ATOM 5217 O O . VAL A 1 647 ? -27.670 -5.973 35.567 1.00 92.50 647 VAL A O 1
ATOM 5220 N N . ARG A 1 648 ? -25.452 -5.732 35.787 1.00 91.75 648 ARG A N 1
ATOM 5221 C CA . ARG A 1 648 ? -25.365 -6.188 37.185 1.00 91.75 648 ARG A CA 1
ATOM 5222 C C . ARG A 1 648 ? -24.025 -5.808 37.817 1.00 91.75 648 ARG A C 1
ATOM 5224 O O . ARG A 1 648 ? -22.977 -6.207 37.317 1.00 91.75 648 ARG A O 1
ATOM 5231 N N . ARG A 1 649 ? -24.058 -5.155 38.983 1.00 92.31 649 ARG A N 1
ATOM 5232 C CA . ARG A 1 649 ? -22.901 -4.999 39.888 1.00 92.31 649 ARG A CA 1
ATOM 5233 C C . ARG A 1 649 ? -23.124 -5.744 41.208 1.00 92.31 649 ARG A C 1
ATOM 5235 O O . ARG A 1 649 ? -24.231 -6.194 41.500 1.00 92.31 649 ARG A O 1
ATOM 5242 N N . ARG A 1 650 ? -22.061 -5.893 42.005 1.00 90.12 650 ARG A N 1
ATOM 5243 C CA . ARG A 1 650 ? -22.139 -6.297 43.420 1.00 90.12 650 ARG A CA 1
ATOM 5244 C C . ARG A 1 650 ? -22.077 -5.028 44.270 1.00 90.12 650 ARG A C 1
ATOM 5246 O O . ARG A 1 650 ? -21.073 -4.332 44.215 1.00 90.12 650 ARG A O 1
ATOM 5253 N N . GLY A 1 651 ? -23.143 -4.726 45.006 1.00 87.94 651 GLY A N 1
ATOM 5254 C CA . GLY A 1 651 ? -23.276 -3.505 45.804 1.00 87.94 651 GLY A CA 1
ATOM 5255 C C . GLY A 1 651 ? -24.701 -3.325 46.333 1.00 87.94 651 GLY A C 1
ATOM 5256 O O . GLY A 1 651 ? -25.546 -4.204 46.157 1.00 87.94 651 GLY A O 1
ATOM 5257 N N . THR A 1 652 ? -24.959 -2.182 46.965 1.00 89.19 652 THR A N 1
ATOM 5258 C CA . THR A 1 652 ? -26.268 -1.760 47.492 1.00 89.19 652 THR A CA 1
ATOM 5259 C C . THR A 1 652 ? -26.598 -0.342 47.017 1.00 89.19 652 THR A C 1
ATOM 5261 O O . THR A 1 652 ? -25.720 0.365 46.524 1.00 89.19 652 THR A O 1
ATOM 5264 N N . LEU A 1 653 ? -27.857 0.086 47.158 1.00 91.31 653 LEU A N 1
ATOM 5265 C CA . LEU A 1 653 ? -28.236 1.486 46.946 1.00 91.31 653 LEU A CA 1
ATOM 5266 C C . LEU A 1 653 ? -27.603 2.372 48.037 1.00 91.31 653 LEU A C 1
ATOM 5268 O O . LEU A 1 653 ? -27.622 2.011 49.214 1.00 91.31 653 LEU A O 1
ATOM 5272 N N . GLN A 1 654 ? -27.033 3.513 47.641 1.00 90.62 654 GLN A N 1
ATOM 5273 C CA . GLN A 1 654 ? -26.346 4.476 48.512 1.00 90.62 654 GLN A CA 1
ATOM 5274 C C . GLN A 1 654 ? -26.667 5.910 48.056 1.00 90.62 654 GLN A C 1
ATOM 5276 O O . GLN A 1 654 ? -26.876 6.133 46.863 1.00 90.62 654 GLN A O 1
ATOM 5281 N N . SER A 1 655 ? -26.673 6.880 48.982 1.00 90.38 655 SER A N 1
ATOM 5282 C CA . SER A 1 655 ? -26.627 8.314 48.638 1.00 90.38 655 SER A CA 1
ATOM 5283 C C . SER A 1 655 ? -25.200 8.843 48.762 1.00 90.38 655 SER A C 1
ATOM 5285 O O . SER A 1 655 ? -24.454 8.423 49.646 1.00 90.38 655 SER A O 1
ATOM 5287 N N . TYR A 1 656 ? -24.855 9.801 47.904 1.00 87.56 656 TYR A N 1
ATOM 5288 C CA . TYR A 1 656 ? -23.563 10.501 47.881 1.00 87.56 656 TYR A CA 1
ATOM 5289 C C . TYR A 1 656 ? -23.723 12.037 47.894 1.00 87.56 656 TYR A C 1
ATOM 5291 O O . TYR A 1 656 ? -22.784 12.763 47.554 1.00 87.56 656 TYR A O 1
ATOM 5299 N N . PHE A 1 657 ? -24.926 12.505 48.250 1.00 85.44 657 PHE A N 1
ATOM 5300 C CA . PHE A 1 657 ? -25.364 13.898 48.387 1.00 85.44 657 PHE A CA 1
ATOM 5301 C C . PHE A 1 657 ? -26.361 14.022 49.549 1.00 85.44 657 PHE A C 1
ATOM 5303 O O . PHE A 1 657 ? -26.999 12.987 49.871 1.00 85.44 657 PHE A O 1
#

Organism: Tetraodon nigroviridis (NCBI:txid99883)

Radius of gyration: 33.4 Å; chains: 1; bounding box: 89×97×85 Å

InterPro domains:
  IPR033195 Glycine/inosamine-phosphate amidinotransferase-like [PTHR10488] (4-397)

Secondary structure (DSSP, 8-state):
------------------------------------------PPPS-BB-BSSS-EEEEEE-B-TT-BPPP--HHHHHHS-GGGHHHHHHHTTSBPPHHHHHHHHHHHHHHHHHHHHTT-EEE-PPP--TT--EE-SS-EE----BS-GGGTEEEEBTEEEE---S-GGGTTGGGGTHHHHHHHHHTT-EEEEPPPP---GGGB-GGGGT--HHHHHHHHHHT--SB-SSS----GGGEEEETTEEEE---SS--HHHHHHHHHHHTTT-EEEE--B--SS---STTTEEEEETTEEEE-SSS-B-TTHHHHHHTT-EEE-PPPP---TTS--SSS-GGGGG--EESSSSEEEEETT-HHHHHHHHHHT-EEEEE--TTTGGGT--TTTTEEEEEE---HHHHHHHHHHHHHHHHHHTT-----PPP---SS-EE-SS-EE----S--HHHHEEEETTEEEE---SSGGGTTTHHHHHHHHHHHHHTT-EEEEPPPPP--TT-TT-S--HHHHHHHHHHTTTT-------B--SS---STTTEEEEETTEEEE-SSS-BTTHHHHHHTT-EEEPPPPP-S-SSS--SS--GGGGG--EEEETTEEEEETT-HHHHHHHHHTT-EEEEE--HHHHHTS--TTTT---S--S-------

pLDDT: mean 88.9, std 17.27, range [23.81, 98.94]